Protein AF-0000000086158852 (afdb_homodimer)

Structure (mmCIF, N/CA/C/O backbone):
data_AF-0000000086158852-model_v1
#
loop_
_entity.id
_entity.type
_entity.pdbx_description
1 polymer 'Methyltransferase type 11 domain-containing protein'
#
loop_
_atom_site.group_PDB
_atom_site.id
_atom_site.type_symbol
_atom_site.label_atom_id
_atom_site.label_alt_id
_atom_site.label_comp_id
_atom_site.label_asym_id
_atom_site.label_entity_id
_atom_site.label_seq_id
_atom_site.pdbx_PDB_ins_code
_atom_site.Cartn_x
_atom_site.Cartn_y
_atom_site.Cartn_z
_atom_site.occupancy
_atom_site.B_iso_or_equiv
_atom_site.auth_seq_id
_atom_site.auth_comp_id
_atom_site.auth_asym_id
_atom_site.auth_atom_id
_atom_site.pdbx_PDB_model_num
ATOM 1 N N . MET A 1 1 ? 30.203 -19.938 -2.148 1 36.66 1 MET A N 1
ATOM 2 C CA . MET A 1 1 ? 30.609 -18.562 -1.849 1 36.66 1 MET A CA 1
ATOM 3 C C . MET A 1 1 ? 29.844 -17.562 -2.703 1 36.66 1 MET A C 1
ATOM 5 O O . MET A 1 1 ? 29.344 -16.562 -2.193 1 36.66 1 MET A O 1
ATOM 9 N N . LYS A 1 2 ? 29.688 -17.906 -4.051 1 46.25 2 LYS A N 1
ATOM 10 C CA . LYS A 1 2 ? 29.031 -17.078 -5.059 1 46.25 2 LYS A CA 1
ATOM 11 C C . LYS A 1 2 ? 27.516 -17.078 -4.879 1 46.25 2 LYS A C 1
ATOM 13 O O . LYS A 1 2 ? 26.859 -16.062 -5.062 1 46.25 2 LYS A O 1
ATOM 18 N N . GLN A 1 3 ? 26.922 -18.281 -4.512 1 44.03 3 GLN A N 1
ATOM 19 C CA . GLN A 1 3 ? 25.484 -18.406 -4.281 1 44.03 3 GLN A CA 1
ATOM 20 C C . GLN A 1 3 ? 25.047 -17.641 -3.041 1 44.03 3 GLN A C 1
ATOM 22 O O . GLN A 1 3 ? 24 -17 -3.035 1 44.03 3 GLN A O 1
ATOM 27 N N . ALA A 1 4 ? 25.844 -17.875 -1.958 1 47 4 ALA A N 1
ATOM 28 C CA . ALA A 1 4 ? 25.609 -17.156 -0.703 1 47 4 ALA A CA 1
ATOM 29 C C . ALA A 1 4 ? 25.656 -15.648 -0.91 1 47 4 ALA A C 1
ATOM 31 O O . ALA A 1 4 ? 24.828 -14.914 -0.348 1 47 4 ALA A O 1
ATOM 32 N N . SER A 1 5 ? 26.469 -15.227 -1.856 1 58.62 5 SER A N 1
ATOM 33 C CA . SER A 1 5 ? 26.641 -13.797 -2.129 1 58.62 5 SER A CA 1
ATOM 34 C C . SER A 1 5 ? 25.453 -13.242 -2.908 1 58.62 5 SER A C 1
ATOM 36 O O . SER A 1 5 ? 24.953 -12.156 -2.607 1 58.62 5 SER A O 1
ATOM 38 N N . LYS A 1 6 ? 24.922 -14.102 -3.711 1 64.94 6 LYS A N 1
ATOM 39 C CA . LYS A 1 6 ? 23.766 -13.695 -4.512 1 64.94 6 LYS A CA 1
ATOM 40 C C . LYS A 1 6 ? 22.516 -13.57 -3.652 1 64.94 6 LYS A C 1
ATOM 42 O O . LYS A 1 6 ? 21.75 -12.617 -3.799 1 64.94 6 LYS A O 1
ATOM 47 N N . ALA A 1 7 ? 22.469 -14.477 -2.742 1 70.44 7 ALA A N 1
ATOM 48 C CA . ALA A 1 7 ? 21.312 -14.453 -1.853 1 70.44 7 ALA A CA 1
ATOM 49 C C . ALA A 1 7 ? 21.328 -13.219 -0.959 1 70.44 7 ALA A C 1
ATOM 51 O O . ALA A 1 7 ? 20.297 -12.586 -0.75 1 70.44 7 ALA A O 1
ATOM 52 N N . ALA A 1 8 ? 22.531 -12.867 -0.478 1 72.25 8 ALA A N 1
ATOM 53 C CA . ALA A 1 8 ? 22.672 -11.695 0.385 1 72.25 8 ALA A CA 1
ATOM 54 C C . ALA A 1 8 ? 22.297 -10.414 -0.364 1 72.25 8 ALA A C 1
ATOM 56 O O . ALA A 1 8 ? 21.656 -9.531 0.192 1 72.25 8 ALA A O 1
ATOM 57 N N . GLY A 1 9 ? 22.719 -10.414 -1.611 1 74.44 9 GLY A N 1
ATOM 58 C CA . GLY A 1 9 ? 22.375 -9.266 -2.434 1 74.44 9 GLY A CA 1
ATOM 59 C C . GLY A 1 9 ? 20.891 -9.148 -2.715 1 74.44 9 GLY A C 1
ATOM 60 O O . GLY A 1 9 ? 20.328 -8.055 -2.66 1 74.44 9 GLY A O 1
ATOM 61 N N . MET A 1 10 ? 20.297 -10.25 -2.928 1 77.69 10 MET A N 1
ATOM 62 C CA . MET A 1 10 ? 18.859 -10.273 -3.193 1 77.69 10 MET A CA 1
ATOM 63 C C . MET A 1 10 ? 18.078 -9.859 -1.955 1 77.69 10 MET A C 1
ATOM 65 O O . MET A 1 10 ? 17.125 -9.086 -2.051 1 77.69 10 MET A O 1
ATOM 69 N N . ILE A 1 11 ? 18.516 -10.367 -0.876 1 79.38 11 ILE A N 1
ATOM 70 C CA . ILE A 1 11 ? 17.859 -10.031 0.384 1 79.38 11 ILE A CA 1
ATOM 71 C C . ILE A 1 11 ? 17.953 -8.523 0.627 1 79.38 11 ILE A C 1
ATOM 73 O O . ILE A 1 11 ? 16.969 -7.887 0.996 1 79.38 11 ILE A O 1
ATOM 77 N N . ALA A 1 12 ? 19.094 -8.023 0.366 1 77.31 12 ALA A N 1
ATOM 78 C CA . ALA A 1 12 ? 19.281 -6.59 0.551 1 77.31 12 ALA A CA 1
ATOM 79 C C . ALA A 1 12 ? 18.375 -5.797 -0.379 1 77.31 12 ALA A C 1
ATOM 81 O O . ALA A 1 12 ? 17.781 -4.793 0.029 1 77.31 12 ALA A O 1
ATOM 82 N N . MET A 1 13 ? 18.25 -6.273 -1.55 1 79.44 13 MET A N 1
ATOM 83 C CA . MET A 1 13 ? 17.391 -5.613 -2.523 1 79.44 13 MET A CA 1
ATOM 84 C C . MET A 1 13 ? 15.93 -5.672 -2.084 1 79.44 13 MET A C 1
ATOM 86 O O . MET A 1 13 ? 15.203 -4.68 -2.174 1 79.44 13 MET A O 1
ATOM 90 N N . TYR A 1 14 ? 15.578 -6.785 -1.639 1 79 14 TYR A N 1
ATOM 91 C CA . TYR A 1 14 ? 14.211 -6.938 -1.162 1 79 14 TYR A CA 1
ATOM 92 C C . TYR A 1 14 ? 13.945 -6.031 0.034 1 79 14 TYR A C 1
ATOM 94 O O . TYR A 1 14 ? 12.969 -5.273 0.042 1 79 14 TYR A O 1
ATOM 102 N N . GLU A 1 15 ? 14.797 -6.031 0.946 1 74.62 15 GLU A N 1
ATOM 103 C CA . GLU A 1 15 ? 14.594 -5.305 2.197 1 74.62 15 GLU A CA 1
ATOM 104 C C . GLU A 1 15 ? 14.688 -3.799 1.982 1 74.62 15 GLU A C 1
ATOM 106 O O . GLU A 1 15 ? 13.938 -3.033 2.59 1 74.62 15 GLU A O 1
ATOM 111 N N . GLU A 1 16 ? 15.516 -3.41 1.06 1 70.69 16 GLU A N 1
ATOM 112 C CA . GLU A 1 16 ? 15.789 -1.983 0.906 1 70.69 16 GLU A CA 1
ATOM 113 C C . GLU A 1 16 ? 14.828 -1.344 -0.091 1 70.69 16 GLU A C 1
ATOM 115 O O . GLU A 1 16 ? 14.594 -0.134 -0.047 1 70.69 16 GLU A O 1
ATOM 120 N N . HIS A 1 17 ? 14.266 -2.186 -0.913 1 75.75 17 HIS A N 1
ATOM 121 C CA . HIS A 1 17 ? 13.523 -1.549 -1.998 1 75.75 17 HIS A CA 1
ATOM 122 C C . HIS A 1 17 ? 12.219 -2.281 -2.279 1 75.75 17 HIS A C 1
ATOM 124 O O . HIS A 1 17 ? 11.133 -1.705 -2.139 1 75.75 17 HIS A O 1
ATOM 130 N N . PHE A 1 18 ? 12.289 -3.51 -2.48 1 78.25 18 PHE A N 1
ATOM 131 C CA . PHE A 1 18 ? 11.172 -4.199 -3.123 1 78.25 18 PHE A CA 1
ATOM 132 C C . PHE A 1 18 ? 10.07 -4.496 -2.117 1 78.25 18 PHE A C 1
ATOM 134 O O . PHE A 1 18 ? 8.891 -4.527 -2.475 1 78.25 18 PHE A O 1
ATOM 141 N N . GLU A 1 19 ? 10.438 -4.633 -0.909 1 80.56 19 GLU A N 1
ATOM 142 C CA . GLU A 1 19 ? 9.414 -5.016 0.065 1 80.56 19 GLU A CA 1
ATOM 143 C C . GLU A 1 19 ? 8.32 -3.957 0.158 1 80.56 19 GLU A C 1
ATOM 145 O O . GLU A 1 19 ? 7.137 -4.289 0.225 1 80.56 19 GLU A O 1
ATOM 150 N N . THR A 1 20 ? 8.727 -2.721 0.097 1 78.94 20 THR A N 1
ATOM 151 C CA . THR A 1 20 ? 7.758 -1.633 0.197 1 78.94 20 THR A CA 1
ATOM 152 C C . THR A 1 20 ? 6.793 -1.658 -0.983 1 78.94 20 THR A C 1
ATOM 154 O O . THR A 1 20 ? 5.582 -1.484 -0.806 1 78.94 20 THR A O 1
ATOM 157 N N . ILE A 1 21 ? 7.32 -1.943 -2.076 1 84.44 21 ILE A N 1
ATOM 158 C CA . ILE A 1 21 ? 6.527 -1.879 -3.297 1 84.44 21 ILE A CA 1
ATOM 159 C C . ILE A 1 21 ? 5.68 -3.143 -3.43 1 84.44 21 ILE A C 1
ATOM 161 O O . ILE A 1 21 ? 4.473 -3.066 -3.676 1 84.44 21 ILE A O 1
ATOM 165 N N . LEU A 1 22 ? 6.285 -4.277 -3.186 1 91.12 22 LEU A N 1
ATOM 166 C CA . LEU A 1 22 ? 5.625 -5.551 -3.438 1 91.12 22 LEU A CA 1
ATOM 167 C C . LEU A 1 22 ? 4.547 -5.82 -2.393 1 91.12 22 LEU A C 1
ATOM 169 O O . LEU A 1 22 ? 3.57 -6.523 -2.668 1 91.12 22 LEU A O 1
ATOM 173 N N . ALA A 1 23 ? 4.711 -5.262 -1.249 1 91.06 23 ALA A N 1
ATOM 174 C CA . ALA A 1 23 ? 3.744 -5.457 -0.172 1 91.06 23 ALA A CA 1
ATOM 175 C C . ALA A 1 23 ? 2.355 -4.98 -0.587 1 91.06 23 ALA A C 1
ATOM 177 O O . ALA A 1 23 ? 1.345 -5.516 -0.127 1 91.06 23 ALA A O 1
ATOM 178 N N . ARG A 1 24 ? 2.322 -4.035 -1.412 1 92.94 24 ARG A N 1
ATOM 179 C CA . ARG A 1 24 ? 1.046 -3.5 -1.876 1 92.94 24 ARG A CA 1
ATOM 180 C C . ARG A 1 24 ? 0.263 -4.551 -2.656 1 92.94 24 ARG A C 1
ATOM 182 O O . ARG A 1 24 ? -0.953 -4.676 -2.494 1 92.94 24 ARG A O 1
ATOM 189 N N . TRP A 1 25 ? 0.938 -5.277 -3.43 1 96.06 25 TRP A N 1
ATOM 190 C CA . TRP A 1 25 ? 0.243 -6.293 -4.215 1 96.06 25 TRP A CA 1
ATOM 191 C C . TRP A 1 25 ? -0.046 -7.531 -3.369 1 96.06 25 TRP A C 1
ATOM 193 O O . TRP A 1 25 ? -0.927 -8.328 -3.701 1 96.06 25 TRP A O 1
ATOM 203 N N . VAL A 1 26 ? 0.729 -7.75 -2.305 1 96.31 26 VAL A N 1
ATOM 204 C CA . VAL A 1 26 ? 0.361 -8.789 -1.346 1 96.31 26 VAL A CA 1
ATOM 205 C C . VAL A 1 26 ? -1.015 -8.477 -0.757 1 96.31 26 VAL A C 1
ATOM 207 O O . VAL A 1 26 ? -1.899 -9.336 -0.75 1 96.31 26 VAL A O 1
ATOM 210 N N . THR A 1 27 ? -1.2 -7.262 -0.364 1 94.06 27 THR A N 1
ATOM 211 C CA . THR A 1 27 ? -2.482 -6.84 0.188 1 94.06 27 THR A CA 1
ATOM 212 C C . THR A 1 27 ? -3.584 -6.945 -0.862 1 94.06 27 THR A C 1
ATOM 214 O O . THR A 1 27 ? -4.676 -7.434 -0.575 1 94.06 27 THR A O 1
ATOM 217 N N . ASP A 1 28 ? -3.26 -6.488 -2.057 1 94.94 28 ASP A N 1
ATOM 218 C CA . ASP A 1 28 ? -4.23 -6.57 -3.145 1 94.94 28 ASP A CA 1
ATOM 219 C C . ASP A 1 28 ? -4.66 -8.016 -3.391 1 94.94 28 ASP A C 1
ATOM 221 O O . ASP A 1 28 ? -5.852 -8.289 -3.555 1 94.94 28 ASP A O 1
ATOM 225 N N . ALA A 1 29 ? -3.703 -8.883 -3.408 1 97.38 29 ALA A N 1
ATOM 226 C CA . ALA A 1 29 ? -3.971 -10.281 -3.721 1 97.38 29 ALA A CA 1
ATOM 227 C C . ALA A 1 29 ? -4.848 -10.93 -2.652 1 97.38 29 ALA A C 1
ATOM 229 O O . ALA A 1 29 ? -5.809 -11.633 -2.971 1 97.38 29 ALA A O 1
ATOM 230 N N . VAL A 1 30 ? -4.555 -10.664 -1.45 1 96.06 30 VAL A N 1
ATOM 231 C CA . VAL A 1 30 ? -5.316 -11.266 -0.36 1 96.06 30 VAL A CA 1
ATOM 232 C C . VAL A 1 30 ? -6.711 -10.641 -0.303 1 96.06 30 VAL A C 1
ATOM 234 O O . VAL A 1 30 ? -7.695 -11.336 -0.024 1 96.06 30 VAL A O 1
ATOM 237 N N . ASN A 1 31 ? -6.797 -9.375 -0.614 1 93.31 31 ASN A N 1
ATOM 238 C CA . ASN A 1 31 ? -8.109 -8.734 -0.696 1 93.31 31 ASN A CA 1
ATOM 239 C C . ASN A 1 31 ? -8.953 -9.344 -1.808 1 93.31 31 ASN A C 1
ATOM 241 O O . ASN A 1 31 ? -10.141 -9.633 -1.606 1 93.31 31 ASN A O 1
ATOM 245 N N . ALA A 1 32 ? -8.344 -9.539 -2.906 1 93.81 32 ALA A N 1
ATOM 246 C CA . ALA A 1 32 ? -9.062 -10.109 -4.043 1 93.81 32 ALA A CA 1
ATOM 247 C C . ALA A 1 32 ? -9.602 -11.5 -3.709 1 93.81 32 ALA A C 1
ATOM 249 O O . ALA A 1 32 ? -10.695 -11.867 -4.148 1 93.81 32 ALA A O 1
ATOM 250 N N . ALA A 1 33 ? -8.867 -12.227 -2.916 1 96.62 33 ALA A N 1
ATOM 251 C CA . ALA A 1 33 ? -9.172 -13.633 -2.666 1 96.62 33 ALA A CA 1
ATOM 252 C C . ALA A 1 33 ? -9.969 -13.797 -1.375 1 96.62 33 ALA A C 1
ATOM 254 O O . ALA A 1 33 ? -10.359 -14.906 -1.019 1 96.62 33 ALA A O 1
ATOM 255 N N . GLN A 1 34 ? -10.227 -12.75 -0.694 1 94.5 34 GLN A N 1
ATOM 256 C CA . GLN A 1 34 ? -10.703 -12.797 0.685 1 94.5 34 GLN A CA 1
ATOM 257 C C . GLN A 1 34 ? -11.961 -13.656 0.804 1 94.5 34 GLN A C 1
ATOM 259 O O . GLN A 1 34 ? -12.008 -14.586 1.611 1 94.5 34 GLN A O 1
ATOM 264 N N . THR A 1 35 ? -12.969 -13.367 0.051 1 92.44 35 THR A N 1
ATOM 265 C CA . THR A 1 35 ? -14.242 -14.07 0.157 1 92.44 35 THR A CA 1
ATOM 266 C C . THR A 1 35 ? -14.078 -15.539 -0.216 1 92.44 35 THR A C 1
ATOM 268 O O . THR A 1 35 ? -14.617 -16.422 0.456 1 92.44 35 THR A O 1
ATOM 271 N N . LYS A 1 36 ? -13.305 -15.789 -1.215 1 94.81 36 LYS A N 1
ATOM 272 C CA . LYS A 1 36 ? -13.102 -17.156 -1.666 1 94.81 36 LYS A CA 1
ATOM 273 C C . LYS A 1 36 ? -12.344 -17.969 -0.622 1 94.81 36 LYS A C 1
ATOM 275 O O . LYS A 1 36 ? -12.656 -19.141 -0.389 1 94.81 36 LYS A O 1
ATOM 280 N N . ILE A 1 37 ? -11.359 -17.359 -0.012 1 96 37 ILE A N 1
ATOM 281 C CA . ILE A 1 37 ? -10.57 -18.062 1.009 1 96 37 ILE A CA 1
ATOM 282 C C . ILE A 1 37 ? -11.445 -18.328 2.232 1 96 37 ILE A C 1
ATOM 284 O O . ILE A 1 37 ? -11.43 -19.422 2.787 1 96 37 ILE A O 1
ATOM 288 N N . GLN A 1 38 ? -12.219 -17.328 2.602 1 93.12 38 GLN A N 1
ATOM 289 C CA . GLN A 1 38 ? -13.109 -17.5 3.744 1 93.12 38 GLN A CA 1
ATOM 290 C C . GLN A 1 38 ? -14.117 -18.625 3.49 1 93.12 38 GLN A C 1
ATOM 292 O O . GLN A 1 38 ? -14.352 -19.453 4.363 1 93.12 38 GLN A O 1
ATOM 297 N N . ASP A 1 39 ? -14.703 -18.609 2.34 1 93.19 39 ASP A N 1
ATOM 298 C CA . ASP A 1 39 ? -15.664 -19.656 1.977 1 93.19 39 ASP A CA 1
ATOM 299 C C . ASP A 1 39 ? -15.008 -21.031 2.004 1 93.19 39 ASP A C 1
ATOM 301 O O . ASP A 1 39 ? -15.602 -22 2.498 1 93.19 39 ASP A O 1
ATOM 305 N N . ALA A 1 40 ? -13.789 -21.109 1.513 1 94.31 40 ALA A N 1
ATOM 306 C CA . ALA A 1 40 ? -13.062 -22.375 1.475 1 94.31 40 ALA A CA 1
ATOM 307 C C . ALA A 1 40 ? -12.742 -22.859 2.883 1 94.31 40 ALA A C 1
ATOM 309 O O . ALA A 1 40 ? -12.867 -24.062 3.178 1 94.31 40 ALA A O 1
ATOM 310 N N . LEU A 1 41 ? -12.32 -21.953 3.721 1 93.25 41 LEU A N 1
ATOM 311 C CA . LEU A 1 41 ? -12.008 -22.297 5.105 1 93.25 41 LEU A CA 1
ATOM 312 C C . LEU A 1 41 ? -13.25 -22.781 5.84 1 93.25 41 LEU A C 1
ATOM 314 O O . LEU A 1 41 ? -13.195 -23.766 6.578 1 93.25 41 LEU A O 1
ATOM 318 N N . GLN A 1 42 ? -14.344 -22.141 5.59 1 90.19 42 GLN A N 1
ATOM 319 C CA . GLN A 1 42 ? -15.594 -22.5 6.254 1 90.19 42 GLN A CA 1
ATOM 320 C C . GLN A 1 42 ? -16.125 -23.844 5.77 1 90.19 42 GLN A C 1
ATOM 322 O O . GLN A 1 42 ? -16.703 -24.609 6.547 1 90.19 42 GLN A O 1
ATOM 327 N N . ALA A 1 43 ? -15.922 -24.078 4.559 1 90.88 43 ALA A N 1
ATOM 328 C CA . ALA A 1 43 ? -16.438 -25.297 3.959 1 90.88 43 ALA A CA 1
ATOM 329 C C . ALA A 1 43 ? -15.531 -26.484 4.273 1 90.88 43 ALA A C 1
ATOM 331 O O . ALA A 1 43 ? -15.922 -27.641 4.098 1 90.88 43 ALA A O 1
ATOM 332 N N . HIS A 1 44 ? -14.344 -26.188 4.707 1 89.69 44 HIS A N 1
ATOM 333 C CA . HIS A 1 44 ? -13.352 -27.234 4.891 1 89.69 44 HIS A CA 1
ATOM 334 C C . HIS A 1 44 ? -13.672 -28.094 6.117 1 89.69 44 HIS A C 1
ATOM 336 O O . HIS A 1 44 ? -13.984 -27.562 7.184 1 89.69 44 HIS A O 1
ATOM 342 N N . ASP A 1 45 ? -13.703 -29.406 5.859 1 78.31 45 ASP A N 1
ATOM 343 C CA . ASP A 1 45 ? -13.867 -30.375 6.941 1 78.31 45 ASP A CA 1
ATOM 344 C C . ASP A 1 45 ? -12.531 -30.656 7.629 1 78.31 45 ASP A C 1
ATOM 346 O O . ASP A 1 45 ? -11.711 -31.422 7.105 1 78.31 45 ASP A O 1
ATOM 350 N N . SER A 1 46 ? -12.328 -30.109 8.734 1 70.81 46 SER A N 1
ATOM 351 C CA . SER A 1 46 ? -11.047 -30.125 9.422 1 70.81 46 SER A CA 1
ATOM 352 C C . SER A 1 46 ? -10.773 -31.484 10.062 1 70.81 46 SER A C 1
ATOM 354 O O . SER A 1 46 ? -9.648 -31.781 10.477 1 70.81 46 SER A O 1
ATOM 356 N N . ASP A 1 47 ? -11.781 -32.281 10.086 1 72.38 47 ASP A N 1
ATOM 357 C CA . ASP A 1 47 ? -11.602 -33.594 10.688 1 72.38 47 ASP A CA 1
ATOM 358 C C . ASP A 1 47 ? -10.773 -34.5 9.781 1 72.38 47 ASP A C 1
ATOM 360 O O . ASP A 1 47 ? -10.164 -35.469 10.258 1 72.38 47 ASP A O 1
ATOM 364 N N . SER A 1 48 ? -10.625 -34.188 8.633 1 74.81 48 SER A N 1
ATOM 365 C CA . SER A 1 48 ? -9.969 -35.062 7.688 1 74.81 48 SER A CA 1
ATOM 366 C C . SER A 1 48 ? -8.516 -34.656 7.469 1 74.81 48 SER A C 1
ATOM 368 O O . SER A 1 48 ? -7.621 -35.5 7.484 1 74.81 48 SER A O 1
ATOM 370 N N . ALA A 1 49 ? -8.258 -33.5 7.219 1 87.69 49 ALA A N 1
ATOM 371 C CA . ALA A 1 49 ? -6.93 -32.969 6.934 1 87.69 49 ALA A CA 1
ATOM 372 C C . ALA A 1 49 ? -6.887 -31.453 7.145 1 87.69 49 ALA A C 1
ATOM 374 O O . ALA A 1 49 ? -7.922 -30.781 7.098 1 87.69 49 ALA A O 1
ATOM 375 N N . PRO A 1 50 ? -5.789 -31.016 7.465 1 93.38 50 PRO A N 1
ATOM 376 C CA . PRO A 1 50 ? -5.707 -29.562 7.625 1 93.38 50 PRO A CA 1
ATOM 377 C C . PRO A 1 50 ? -5.941 -28.812 6.32 1 93.38 50 PRO A C 1
ATOM 379 O O . PRO A 1 50 ? -5.691 -29.359 5.238 1 93.38 50 PRO A O 1
ATOM 382 N N . PHE A 1 51 ? -6.508 -27.641 6.43 1 95.88 51 PHE A N 1
ATOM 383 C CA . PHE A 1 51 ? -6.547 -26.719 5.312 1 95.88 51 PHE A CA 1
ATOM 384 C C . PHE A 1 51 ? -5.141 -26.234 4.953 1 95.88 51 PHE A C 1
ATOM 386 O O . PHE A 1 51 ? -4.508 -25.516 5.727 1 95.88 51 PHE A O 1
ATOM 393 N N . THR A 1 52 ? -4.625 -26.609 3.783 1 97.31 52 THR A N 1
ATOM 394 C CA . THR A 1 52 ? -3.225 -26.375 3.445 1 97.31 52 THR A CA 1
ATOM 395 C C . THR A 1 52 ? -3.09 -25.203 2.492 1 97.31 52 THR A C 1
ATOM 397 O O . THR A 1 52 ? -3.742 -25.156 1.447 1 97.31 52 THR A O 1
ATOM 400 N N . VAL A 1 53 ? -2.273 -24.234 2.863 1 98.38 53 VAL A N 1
ATOM 401 C CA . VAL A 1 53 ? -1.946 -23.062 2.057 1 98.38 53 VAL A CA 1
ATOM 402 C C . VAL A 1 53 ? -0.465 -23.094 1.686 1 98.38 53 VAL A C 1
ATOM 404 O O . VAL A 1 53 ? 0.395 -23.281 2.551 1 98.38 53 VAL A O 1
ATOM 407 N N . LEU A 1 54 ? -0.205 -22.922 0.428 1 98.88 54 LEU A N 1
ATOM 408 C CA . LEU A 1 54 ? 1.164 -22.953 -0.074 1 98.88 54 LEU A CA 1
ATOM 409 C C . LEU A 1 54 ? 1.562 -21.609 -0.661 1 98.88 54 LEU A C 1
ATOM 411 O O . LEU A 1 54 ? 0.875 -21.078 -1.539 1 98.88 54 LEU A O 1
ATOM 415 N N . ASP A 1 55 ? 2.609 -21.031 -0.143 1 98.81 55 ASP A N 1
ATOM 416 C CA . ASP A 1 55 ? 3.242 -19.844 -0.699 1 98.81 55 ASP A CA 1
ATOM 417 C C . ASP A 1 55 ? 4.48 -20.203 -1.516 1 98.81 55 ASP A C 1
ATOM 419 O O . ASP A 1 55 ? 5.527 -20.531 -0.953 1 98.81 55 ASP A O 1
ATOM 423 N N . VAL A 1 56 ? 4.375 -20.094 -2.873 1 98.75 56 VAL A N 1
ATOM 424 C CA . VAL A 1 56 ? 5.438 -20.5 -3.789 1 98.75 56 VAL A CA 1
ATOM 425 C C . VAL A 1 56 ? 6.312 -19.297 -4.125 1 98.75 56 VAL A C 1
ATOM 427 O O . VAL A 1 56 ? 5.82 -18.281 -4.629 1 98.75 56 VAL A O 1
ATOM 430 N N . GLY A 1 57 ? 7.645 -19.453 -3.988 1 97.38 57 GLY A N 1
ATOM 431 C CA . GLY A 1 57 ? 8.5 -18.281 -4.113 1 97.38 57 GLY A CA 1
ATOM 432 C C . GLY A 1 57 ? 8.203 -17.219 -3.076 1 97.38 57 GLY A C 1
ATOM 433 O O . GLY A 1 57 ? 8 -16.047 -3.422 1 97.38 57 GLY A O 1
ATOM 434 N N . CYS A 1 58 ? 8.32 -17.625 -1.809 1 97.06 58 CYS A N 1
ATOM 435 C CA . CYS A 1 58 ? 7.742 -16.812 -0.744 1 97.06 58 CYS A CA 1
ATOM 436 C C . CYS A 1 58 ? 8.641 -15.633 -0.413 1 97.06 58 CYS A C 1
ATOM 438 O O . CYS A 1 58 ? 8.219 -14.703 0.279 1 97.06 58 CYS A O 1
ATOM 440 N N . GLY A 1 59 ? 9.883 -15.594 -0.868 1 94 59 GLY A N 1
ATOM 441 C CA . GLY A 1 59 ? 10.773 -14.516 -0.466 1 94 59 GLY A CA 1
ATOM 442 C C . GLY A 1 59 ? 10.852 -14.344 1.039 1 94 59 GLY A C 1
ATOM 443 O O . GLY A 1 59 ? 11.109 -15.297 1.77 1 94 59 GLY A O 1
ATOM 444 N N . LEU A 1 60 ? 10.508 -13.188 1.465 1 93.5 60 LEU A N 1
ATOM 445 C CA . LEU A 1 60 ? 10.562 -12.891 2.893 1 93.5 60 LEU A CA 1
ATOM 446 C C . LEU A 1 60 ? 9.281 -13.328 3.588 1 93.5 60 LEU A C 1
ATOM 448 O O . LEU A 1 60 ? 9.062 -13.008 4.758 1 93.5 60 LEU A O 1
ATOM 452 N N . GLY A 1 61 ? 8.398 -13.938 2.889 1 96.25 61 GLY A N 1
ATOM 453 C CA . GLY A 1 61 ? 7.223 -14.562 3.479 1 96.25 61 GLY A CA 1
ATOM 454 C C . GLY A 1 61 ? 6.043 -13.617 3.592 1 96.25 61 GLY A C 1
ATOM 455 O O . GLY A 1 61 ? 5.102 -13.875 4.344 1 96.25 61 GLY A O 1
ATOM 456 N N . SER A 1 62 ? 6.02 -12.531 2.838 1 95.5 62 SER A N 1
ATOM 457 C CA . SER A 1 62 ? 5.008 -11.492 2.99 1 95.5 62 SER A CA 1
ATOM 458 C C . SER A 1 62 ? 3.611 -12.031 2.711 1 95.5 62 SER A C 1
ATOM 460 O O . SER A 1 62 ? 2.658 -11.695 3.416 1 95.5 62 SER A O 1
ATOM 462 N N . MET A 1 63 ? 3.494 -12.859 1.746 1 96.81 63 MET A N 1
ATOM 463 C CA . MET A 1 63 ? 2.188 -13.406 1.388 1 96.81 63 MET A CA 1
ATOM 464 C C . MET A 1 63 ? 1.681 -14.359 2.465 1 96.81 63 MET A C 1
ATOM 466 O O . MET A 1 63 ? 0.52 -14.281 2.873 1 96.81 63 MET A O 1
ATOM 470 N N . ALA A 1 64 ? 2.494 -15.258 2.906 1 97.94 64 ALA A N 1
ATOM 471 C CA . ALA A 1 64 ? 2.125 -16.203 3.955 1 97.94 64 ALA A CA 1
ATOM 472 C C . ALA A 1 64 ? 1.757 -15.477 5.246 1 97.94 64 ALA A C 1
ATOM 474 O O . ALA A 1 64 ? 0.758 -15.812 5.891 1 97.94 64 ALA A O 1
ATOM 475 N N . LEU A 1 65 ? 2.545 -14.516 5.566 1 97 65 LEU A N 1
ATOM 476 C CA . LEU A 1 65 ? 2.328 -13.773 6.805 1 97 65 LEU A CA 1
ATOM 477 C C . LEU A 1 65 ? 1.043 -12.953 6.727 1 97 65 LEU A C 1
ATOM 479 O O . LEU A 1 65 ? 0.298 -12.867 7.707 1 97 65 LEU A O 1
ATOM 483 N N . GLU A 1 66 ? 0.796 -12.32 5.566 1 96.06 66 GLU A N 1
ATOM 484 C CA . GLU A 1 66 ? -0.452 -11.586 5.375 1 96.06 66 GLU A CA 1
ATOM 485 C C . GLU A 1 66 ? -1.659 -12.508 5.492 1 96.06 66 GLU A C 1
ATOM 487 O O . GLU A 1 66 ? -2.656 -12.164 6.125 1 96.06 66 GLU A O 1
ATOM 492 N N . PHE A 1 67 ? -1.599 -13.719 4.898 1 96.25 67 PHE A N 1
ATOM 493 C CA . PHE A 1 67 ? -2.66 -14.711 5.004 1 96.25 67 PHE A CA 1
ATOM 494 C C . PHE A 1 67 ? -2.922 -15.07 6.461 1 96.25 67 PHE A C 1
ATOM 496 O O . PHE A 1 67 ? -4.07 -15.078 6.906 1 96.25 67 PHE A O 1
ATOM 503 N N . ALA A 1 68 ? -1.854 -15.328 7.156 1 96.06 68 ALA A N 1
ATOM 504 C CA . ALA A 1 68 ? -1.972 -15.734 8.555 1 96.06 68 ALA A CA 1
ATOM 505 C C . ALA A 1 68 ? -2.646 -14.648 9.391 1 96.06 68 ALA A C 1
ATOM 507 O O . ALA A 1 68 ? -3.584 -14.93 10.141 1 96.06 68 ALA A O 1
ATOM 508 N N . GLU A 1 69 ? -2.221 -13.453 9.203 1 93.12 69 GLU A N 1
ATOM 509 C CA . GLU A 1 69 ? -2.766 -12.336 9.961 1 93.12 69 GLU A CA 1
ATOM 510 C C . GLU A 1 69 ? -4.254 -12.148 9.68 1 93.12 69 GLU A C 1
ATOM 512 O O . GLU A 1 69 ? -5.02 -11.781 10.57 1 93.12 69 GLU A O 1
ATOM 517 N N . ARG A 1 70 ? -4.598 -12.461 8.492 1 92.44 70 ARG A N 1
ATOM 518 C CA . ARG A 1 70 ? -5.961 -12.148 8.062 1 92.44 70 ARG A CA 1
ATOM 519 C C . ARG A 1 70 ? -6.918 -13.273 8.438 1 92.44 70 ARG A C 1
ATOM 521 O O . ARG A 1 70 ? -8.07 -13.023 8.812 1 92.44 70 ARG A O 1
ATOM 528 N N . PHE A 1 71 ? -6.465 -14.516 8.422 1 94.12 71 PHE A N 1
ATOM 529 C CA . PHE A 1 71 ? -7.445 -15.594 8.414 1 94.12 71 PHE A CA 1
ATOM 530 C C . PHE A 1 71 ? -7.285 -16.484 9.641 1 94.12 71 PHE A C 1
ATOM 532 O O . PHE A 1 71 ? -8.242 -17.109 10.086 1 94.12 71 PHE A O 1
ATOM 539 N N . LEU A 1 72 ? -6.133 -16.516 10.227 1 92.75 72 LEU A N 1
ATOM 540 C CA . LEU A 1 72 ? -5.906 -17.484 11.281 1 92.75 72 LEU A CA 1
ATOM 541 C C . LEU A 1 72 ? -6.594 -17.062 12.578 1 92.75 72 LEU A C 1
ATOM 543 O O . LEU A 1 72 ? -7.105 -17.906 13.32 1 92.75 72 LEU A O 1
ATOM 547 N N . PRO A 1 73 ? -6.648 -15.75 12.891 1 87.5 73 PRO A N 1
ATOM 548 C CA . PRO A 1 73 ? -7.301 -15.352 14.141 1 87.5 73 PRO A CA 1
ATOM 549 C C . PRO A 1 73 ? -8.773 -15.75 14.188 1 87.5 73 PRO A C 1
ATOM 551 O O . PRO A 1 73 ? -9.328 -15.938 15.273 1 87.5 73 PRO A O 1
ATOM 554 N N . ALA A 1 74 ? -9.406 -15.875 13.086 1 83.12 74 ALA A N 1
ATOM 555 C CA . ALA A 1 74 ? -10.836 -16.172 13.047 1 83.12 74 ALA A CA 1
ATOM 556 C C . ALA A 1 74 ? -11.078 -17.656 12.789 1 83.12 74 ALA A C 1
ATOM 558 O O . ALA A 1 74 ? -12.219 -18.078 12.562 1 83.12 74 ALA A O 1
ATOM 559 N N . THR A 1 75 ? -10.023 -18.391 12.703 1 82.62 75 THR A N 1
ATOM 560 C CA . THR A 1 75 ? -10.094 -19.812 12.406 1 82.62 75 THR A CA 1
ATOM 561 C C . THR A 1 75 ? -9.375 -20.625 13.477 1 82.62 75 THR A C 1
ATOM 563 O O . THR A 1 75 ? -8.453 -20.125 14.125 1 82.62 75 THR A O 1
ATOM 566 N N . ASP A 1 76 ? -9.961 -21.766 13.75 1 77.81 76 ASP A N 1
ATOM 567 C CA . ASP A 1 76 ? -9.164 -22.656 14.578 1 77.81 76 ASP A CA 1
ATOM 568 C C . ASP A 1 76 ? -7.836 -23 13.914 1 77.81 76 ASP A C 1
ATOM 570 O O . ASP A 1 76 ? -7.801 -23.672 12.883 1 77.81 76 ASP A O 1
ATOM 574 N N . PRO A 1 77 ? -6.871 -22.406 14.469 1 69.31 77 PRO A N 1
ATOM 575 C CA . PRO A 1 77 ? -5.562 -22.516 13.812 1 69.31 77 PRO A CA 1
ATOM 576 C C . PRO A 1 77 ? -5.109 -23.953 13.633 1 69.31 77 PRO A C 1
ATOM 578 O O . PRO A 1 77 ? -4.312 -24.25 12.742 1 69.31 77 PRO A O 1
ATOM 581 N N . SER A 1 78 ? -5.586 -24.781 14.453 1 74 78 SER A N 1
ATOM 582 C CA . SER A 1 78 ? -5.156 -26.172 14.383 1 74 78 SER A CA 1
ATOM 583 C C . SER A 1 78 ? -5.613 -26.828 13.078 1 74 78 SER A C 1
ATOM 585 O O . SER A 1 78 ? -5.105 -27.891 12.695 1 74 78 SER A O 1
ATOM 587 N N . HIS A 1 79 ? -6.316 -26.141 12.375 1 86 79 HIS A N 1
ATOM 588 C CA . HIS A 1 79 ? -6.918 -26.719 11.18 1 86 79 HIS A CA 1
ATOM 589 C C . HIS A 1 79 ? -6.281 -26.141 9.914 1 86 79 HIS A C 1
ATOM 591 O O . HIS A 1 79 ? -6.668 -26.516 8.805 1 86 79 HIS A O 1
ATOM 597 N N . VAL A 1 80 ? -5.238 -25.344 10.156 1 93.56 80 VAL A N 1
ATOM 598 C CA . VAL A 1 80 ? -4.625 -24.734 8.977 1 93.56 80 VAL A CA 1
ATOM 599 C C . VAL A 1 80 ? -3.129 -25.031 8.961 1 93.56 80 VAL A C 1
ATOM 601 O O . VAL A 1 80 ? -2.461 -24.953 9.992 1 93.56 80 VAL A O 1
ATOM 604 N N . ARG A 1 81 ? -2.654 -25.484 7.855 1 96.38 81 ARG A N 1
ATOM 605 C CA . ARG A 1 81 ? -1.237 -25.719 7.59 1 96.38 81 ARG A CA 1
ATOM 606 C C . ARG A 1 81 ? -0.745 -24.812 6.465 1 96.38 81 ARG A C 1
ATOM 608 O O . ARG A 1 81 ? -1.293 -24.828 5.363 1 96.38 81 ARG A O 1
ATOM 615 N N . MET A 1 82 ? 0.274 -24.031 6.805 1 98 82 MET A N 1
ATOM 616 C CA . MET A 1 82 ? 0.848 -23.172 5.785 1 98 82 MET A CA 1
ATOM 617 C C . MET A 1 82 ? 2.285 -23.562 5.469 1 98 82 MET A C 1
ATOM 619 O O . MET A 1 82 ? 3.059 -23.891 6.375 1 98 82 MET A O 1
ATOM 623 N N . ILE A 1 83 ? 2.586 -23.578 4.199 1 98.62 83 ILE A N 1
ATOM 624 C CA . ILE A 1 83 ? 3.938 -23.859 3.727 1 98.62 83 ILE A CA 1
ATOM 625 C C . ILE A 1 83 ? 4.488 -22.656 2.973 1 98.62 83 ILE A C 1
ATOM 627 O O . ILE A 1 83 ? 3.969 -22.281 1.918 1 98.62 83 ILE A O 1
ATOM 631 N N . ALA A 1 84 ? 5.461 -22.047 3.525 1 98.75 84 ALA A N 1
ATOM 632 C CA . ALA A 1 84 ? 6.238 -21.031 2.814 1 98.75 84 ALA A CA 1
ATOM 633 C C . ALA A 1 84 ? 7.461 -21.656 2.145 1 98.75 84 ALA A C 1
ATOM 635 O O . ALA A 1 84 ? 8.359 -22.156 2.822 1 98.75 84 ALA A O 1
ATOM 636 N N . SER A 1 85 ? 7.5 -21.547 0.816 1 98.56 85 SER A N 1
ATOM 637 C CA . SER A 1 85 ? 8.57 -22.25 0.107 1 98.56 85 SER A CA 1
ATOM 638 C C . SER A 1 85 ? 9.359 -21.281 -0.78 1 98.56 85 SER A C 1
ATOM 640 O O . SER A 1 85 ? 8.789 -20.359 -1.354 1 98.56 85 SER A O 1
ATOM 642 N N . ASP A 1 86 ? 10.57 -21.5 -0.836 1 96.94 86 ASP A N 1
ATOM 643 C CA . ASP A 1 86 ? 11.508 -20.797 -1.702 1 96.94 86 ASP A CA 1
ATOM 644 C C . ASP A 1 86 ? 12.703 -21.672 -2.045 1 96.94 86 ASP A C 1
ATOM 646 O O . ASP A 1 86 ? 12.992 -22.641 -1.34 1 96.94 86 ASP A O 1
ATOM 650 N N . ASN A 1 87 ? 13.328 -21.344 -3.164 1 94.56 87 ASN A N 1
ATOM 651 C CA . ASN A 1 87 ? 14.5 -22.125 -3.578 1 94.56 87 ASN A CA 1
ATOM 652 C C . ASN A 1 87 ? 15.734 -21.766 -2.754 1 94.56 87 ASN A C 1
ATOM 654 O O . ASN A 1 87 ? 16.719 -22.5 -2.738 1 94.56 87 ASN A O 1
ATOM 658 N N . TRP A 1 88 ? 15.68 -20.609 -2.01 1 92.38 88 TRP A N 1
ATOM 659 C CA . TRP A 1 88 ? 16.844 -20.125 -1.276 1 92.38 88 TRP A CA 1
ATOM 660 C C . TRP A 1 88 ? 16.625 -20.234 0.229 1 92.38 88 TRP A C 1
ATOM 662 O O . TRP A 1 88 ? 15.75 -19.578 0.788 1 92.38 88 TRP A O 1
ATOM 672 N N . GLN A 1 89 ? 17.5 -20.953 0.866 1 95 89 GLN A N 1
ATOM 673 C CA . GLN A 1 89 ? 17.438 -21.141 2.311 1 95 89 GLN A CA 1
ATOM 674 C C . GLN A 1 89 ? 17.547 -19.797 3.045 1 95 89 GLN A C 1
ATOM 676 O O . GLN A 1 89 ? 16.938 -19.609 4.094 1 95 89 GLN A O 1
ATOM 681 N N . ASP A 1 90 ? 18.297 -18.922 2.482 1 93.25 90 ASP A N 1
ATOM 682 C CA . ASP A 1 90 ? 18.484 -17.625 3.131 1 93.25 90 ASP A CA 1
ATOM 683 C C . ASP A 1 90 ? 17.172 -16.859 3.238 1 93.25 90 ASP A C 1
ATOM 685 O O . ASP A 1 90 ? 16.953 -16.156 4.219 1 93.25 90 ASP A O 1
ATOM 689 N N . MET A 1 91 ? 16.375 -16.938 2.203 1 93.62 91 MET A N 1
ATOM 690 C CA . MET A 1 91 ? 15.055 -16.328 2.262 1 93.62 91 MET A CA 1
ATOM 691 C C . MET A 1 91 ? 14.219 -16.938 3.375 1 93.62 91 MET A C 1
ATOM 693 O O . MET A 1 91 ? 13.594 -16.219 4.156 1 93.62 91 MET A O 1
ATOM 697 N N . LEU A 1 92 ? 14.297 -18.219 3.488 1 96.75 92 LEU A N 1
ATOM 698 C CA . LEU A 1 92 ? 13.5 -18.953 4.473 1 96.75 92 LEU A CA 1
ATOM 699 C C . LEU A 1 92 ? 13.977 -18.641 5.891 1 96.75 92 LEU A C 1
ATOM 701 O O . LEU A 1 92 ? 13.18 -18.609 6.824 1 96.75 92 LEU A O 1
ATOM 705 N N . THR A 1 93 ? 15.234 -18.453 6 1 96.38 93 THR A N 1
ATOM 706 C CA . THR A 1 93 ? 15.773 -18.047 7.293 1 96.38 93 THR A CA 1
ATOM 707 C C . THR A 1 93 ? 15.18 -16.703 7.723 1 96.38 93 THR A C 1
ATOM 709 O O . THR A 1 93 ? 14.867 -16.5 8.898 1 96.38 93 THR A O 1
ATOM 712 N N . ARG A 1 94 ? 15.008 -15.797 6.758 1 94.31 94 ARG A N 1
ATOM 713 C CA . ARG A 1 94 ? 14.391 -14.508 7.055 1 94.31 94 ARG A CA 1
ATOM 714 C C . ARG A 1 94 ? 12.93 -14.68 7.457 1 94.31 94 ARG A C 1
ATOM 716 O O . ARG A 1 94 ? 12.43 -13.969 8.328 1 94.31 94 ARG A O 1
ATOM 723 N N . VAL A 1 95 ? 12.25 -15.625 6.824 1 96.62 95 VAL A N 1
ATOM 724 C CA . VAL A 1 95 ? 10.867 -15.922 7.207 1 96.62 95 VAL A CA 1
ATOM 725 C C . VAL A 1 95 ? 10.828 -16.391 8.656 1 96.62 95 VAL A C 1
ATOM 727 O O . VAL A 1 95 ? 9.992 -15.945 9.438 1 96.62 95 VAL A O 1
ATOM 730 N N . GLN A 1 96 ? 11.734 -17.25 8.992 1 97.56 96 GLN A N 1
ATOM 731 C CA . GLN A 1 96 ? 11.797 -17.766 10.352 1 97.56 96 GLN A CA 1
ATOM 732 C C . GLN A 1 96 ? 12.07 -16.641 11.352 1 97.56 96 GLN A C 1
ATOM 734 O O . GLN A 1 96 ? 11.477 -16.609 12.43 1 97.56 96 GLN A O 1
ATOM 739 N N . GLU A 1 97 ? 12.961 -15.789 11 1 96.38 97 GLU A N 1
ATOM 740 C CA . GLU A 1 97 ? 13.25 -14.648 11.867 1 96.38 97 GLU A CA 1
ATOM 741 C C . GLU A 1 97 ? 12.016 -13.781 12.078 1 96.38 97 GLU A C 1
ATOM 743 O O . GLU A 1 97 ? 11.758 -13.32 13.188 1 96.38 97 GLU A O 1
ATOM 748 N N . ARG A 1 98 ? 11.258 -13.578 11.055 1 95.12 98 ARG A N 1
ATOM 749 C CA . ARG A 1 98 ? 10.039 -12.789 11.164 1 95.12 98 ARG A CA 1
ATOM 750 C C . ARG A 1 98 ? 9.016 -13.492 12.055 1 95.12 98 ARG A C 1
ATOM 752 O O . ARG A 1 98 ? 8.305 -12.844 12.82 1 95.12 98 ARG A O 1
ATOM 759 N N . LEU A 1 99 ? 9.023 -14.797 12.008 1 97.38 99 LEU A N 1
ATOM 760 C CA . LEU A 1 99 ? 8.094 -15.586 12.805 1 97.38 99 LEU A CA 1
ATOM 761 C C . LEU A 1 99 ? 8.477 -15.555 14.281 1 97.38 99 LEU A C 1
ATOM 763 O O . LEU A 1 99 ? 7.703 -16 15.133 1 97.38 99 LEU A O 1
ATOM 767 N N . GLU A 1 100 ? 9.602 -15.016 14.562 1 96.44 100 GLU A N 1
ATOM 768 C CA . GLU A 1 100 ? 10.031 -14.891 15.953 1 96.44 100 GLU A CA 1
ATOM 769 C C . GLU A 1 100 ? 9.672 -13.523 16.531 1 96.44 100 GLU A C 1
ATOM 771 O O . GLU A 1 100 ? 9.742 -13.305 17.734 1 96.44 100 GLU A O 1
ATOM 776 N N . THR A 1 101 ? 9.297 -12.625 15.672 1 93.31 101 THR A N 1
ATOM 777 C CA . THR A 1 101 ? 8.938 -11.289 16.141 1 93.31 101 THR A CA 1
ATOM 778 C C . THR A 1 101 ? 7.609 -11.32 16.891 1 93.31 101 THR A C 1
ATOM 780 O O . THR A 1 101 ? 6.766 -12.18 16.641 1 93.31 101 THR A O 1
ATOM 783 N N . PRO A 1 102 ? 7.344 -10.297 17.688 1 89.81 102 PRO A N 1
ATOM 784 C CA . PRO A 1 102 ? 6.082 -10.242 18.438 1 89.81 102 PRO A CA 1
ATOM 785 C C . PRO A 1 102 ? 4.859 -10.203 17.516 1 89.81 102 PRO A C 1
ATOM 787 O O . PRO A 1 102 ? 3.809 -10.75 17.859 1 89.81 102 PRO A O 1
ATOM 790 N N . ARG A 1 103 ? 5.027 -9.695 16.391 1 90.88 103 ARG A N 1
ATOM 791 C CA . ARG A 1 103 ? 3.902 -9.539 15.477 1 90.88 103 ARG A CA 1
ATOM 792 C C . ARG A 1 103 ? 3.453 -10.883 14.922 1 90.88 103 ARG A C 1
ATOM 794 O O . ARG A 1 103 ? 2.254 -11.141 14.789 1 90.88 103 ARG A O 1
ATOM 801 N N . TYR A 1 104 ? 4.449 -11.812 14.703 1 95.44 104 TYR A N 1
ATOM 802 C CA . TYR A 1 104 ? 4.09 -12.984 13.906 1 95.44 104 TYR A CA 1
ATOM 803 C C . TYR A 1 104 ? 4.301 -14.266 14.703 1 95.44 104 TYR A C 1
ATOM 805 O O . TYR A 1 104 ? 3.916 -15.352 14.25 1 95.44 104 TYR A O 1
ATOM 813 N N . ALA A 1 105 ? 4.766 -14.172 15.922 1 95.25 105 ALA A N 1
ATOM 814 C CA . ALA A 1 105 ? 5.137 -15.344 16.719 1 95.25 105 ALA A CA 1
ATOM 815 C C . ALA A 1 105 ? 3.947 -16.281 16.922 1 95.25 105 ALA A C 1
ATOM 817 O O . ALA A 1 105 ? 4.105 -17.5 16.953 1 95.25 105 ALA A O 1
ATOM 818 N N . ARG A 1 106 ? 2.812 -15.758 16.984 1 92.12 106 ARG A N 1
ATOM 819 C CA . ARG A 1 106 ? 1.612 -16.547 17.234 1 92.12 106 ARG A CA 1
ATOM 820 C C . ARG A 1 106 ? 1.289 -17.453 16.062 1 92.12 106 ARG A C 1
ATOM 822 O O . ARG A 1 106 ? 0.486 -18.391 16.188 1 92.12 106 ARG A O 1
ATOM 829 N N . PHE A 1 107 ? 1.933 -17.219 14.914 1 94.88 107 PHE A N 1
ATOM 830 C CA . PHE A 1 107 ? 1.639 -18 13.711 1 94.88 107 PHE A CA 1
ATOM 831 C C . PHE A 1 107 ? 2.73 -19.031 13.453 1 94.88 107 PHE A C 1
ATOM 833 O O . PHE A 1 107 ? 2.664 -19.781 12.484 1 94.88 107 PHE A O 1
ATOM 840 N N . ALA A 1 108 ? 3.73 -19.172 14.312 1 95.56 108 ALA A N 1
ATOM 841 C CA . ALA A 1 108 ? 4.938 -19.953 14.078 1 95.56 108 ALA A CA 1
ATOM 842 C C . ALA A 1 108 ? 4.605 -21.438 13.953 1 95.56 108 ALA A C 1
ATOM 844 O O . ALA A 1 108 ? 5.262 -22.172 13.203 1 95.56 108 ALA A O 1
ATOM 845 N N . SER A 1 109 ? 3.582 -21.875 14.609 1 94.69 109 SER A N 1
ATOM 846 C CA . SER A 1 109 ? 3.242 -23.297 14.578 1 94.69 109 SER A CA 1
ATOM 847 C C . SER A 1 109 ? 2.514 -23.656 13.289 1 94.69 109 SER A C 1
ATOM 849 O O . SER A 1 109 ? 2.486 -24.828 12.898 1 94.69 109 SER A O 1
ATOM 851 N N . GLN A 1 110 ? 1.952 -22.672 12.641 1 95.75 110 GLN A N 1
ATOM 852 C CA . GLN A 1 110 ? 1.139 -22.938 11.461 1 95.75 110 GLN A CA 1
ATOM 853 C C . GLN A 1 110 ? 1.954 -22.781 10.18 1 95.75 110 GLN A C 1
ATOM 855 O O . GLN A 1 110 ? 1.557 -23.281 9.117 1 95.75 110 GLN A O 1
ATOM 860 N N . ILE A 1 111 ? 3.076 -22.078 10.266 1 97.81 111 ILE A N 1
ATOM 861 C CA . ILE A 1 111 ? 3.846 -21.781 9.062 1 97.81 111 ILE A CA 1
ATOM 862 C C . ILE A 1 111 ? 5.148 -22.578 9.078 1 97.81 111 ILE A C 1
ATOM 864 O O . ILE A 1 111 ? 6.012 -22.344 9.922 1 97.81 111 ILE A O 1
ATOM 868 N N . GLU A 1 112 ? 5.266 -23.469 8.219 1 97.38 112 GLU A N 1
ATOM 869 C CA . GLU A 1 112 ? 6.523 -24.188 8.016 1 97.38 112 GLU A CA 1
ATOM 870 C C . GLU A 1 112 ? 7.258 -23.672 6.789 1 97.38 112 GLU A C 1
ATOM 872 O O . GLU A 1 112 ? 6.633 -23.312 5.785 1 97.38 112 GLU A O 1
ATOM 877 N N . THR A 1 113 ? 8.531 -23.594 6.8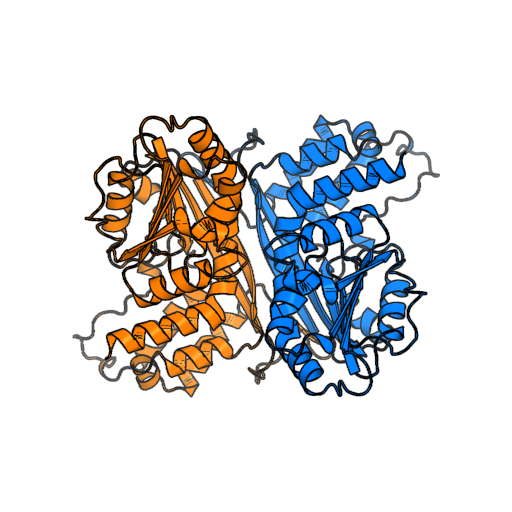71 1 98.06 113 THR A N 1
ATOM 878 C CA . THR A 1 113 ? 9.375 -23.219 5.746 1 98.06 113 THR A CA 1
ATOM 879 C C . THR A 1 113 ? 9.969 -24.438 5.062 1 98.06 113 THR A C 1
ATOM 881 O O . THR A 1 113 ? 10.336 -25.406 5.73 1 98.06 113 THR A O 1
ATOM 884 N N . LYS A 1 114 ? 9.992 -24.422 3.748 1 97.94 114 LYS A N 1
ATOM 885 C CA . LYS A 1 114 ? 10.523 -25.562 3 1 97.94 114 LYS A CA 1
ATOM 886 C C . LYS A 1 114 ? 11.281 -25.094 1.762 1 97.94 114 LYS A C 1
ATOM 888 O O . LYS A 1 114 ? 10.766 -24.312 0.964 1 97.94 114 LYS A O 1
ATOM 893 N N . VAL A 1 115 ? 12.508 -25.578 1.657 1 97.62 115 VAL A N 1
ATOM 894 C CA . VAL A 1 115 ? 13.219 -25.359 0.402 1 97.62 115 VAL A CA 1
ATOM 895 C C . VAL A 1 115 ? 12.602 -26.219 -0.7 1 97.62 115 VAL A C 1
ATOM 89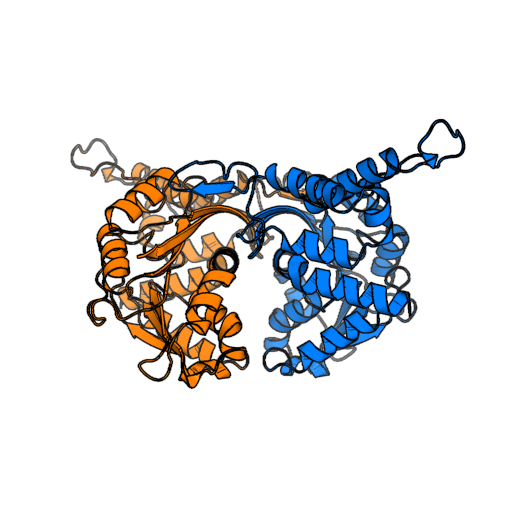7 O O . VAL A 1 115 ? 12.539 -27.438 -0.583 1 97.62 115 VAL A O 1
ATOM 900 N N . MET A 1 116 ? 12.117 -25.547 -1.684 1 96.81 116 MET A N 1
ATOM 901 C CA . MET A 1 116 ? 11.461 -26.25 -2.787 1 96.81 116 MET A CA 1
ATOM 902 C C . MET A 1 116 ? 11.625 -25.469 -4.09 1 96.81 116 MET A C 1
ATOM 904 O O . MET A 1 116 ? 11.523 -24.25 -4.109 1 96.81 116 MET A O 1
ATOM 908 N N . ASP A 1 1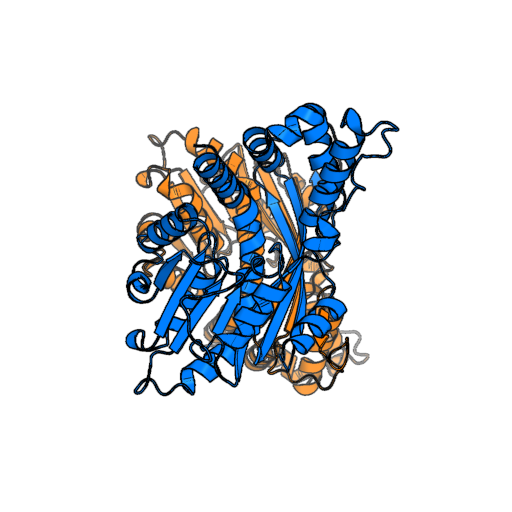17 ? 11.922 -26.25 -5.148 1 97.44 117 ASP A N 1
ATOM 909 C CA . ASP A 1 117 ? 11.82 -25.672 -6.48 1 97.44 117 ASP A CA 1
ATOM 910 C C . ASP A 1 117 ? 10.367 -25.375 -6.844 1 97.44 117 ASP A C 1
ATOM 912 O O . ASP A 1 117 ? 9.57 -26.297 -7.039 1 97.44 117 ASP A O 1
ATOM 916 N N . GLY A 1 118 ? 10.062 -24.109 -6.98 1 97.56 118 GLY A N 1
ATOM 917 C CA . GLY A 1 118 ? 8.695 -23.688 -7.227 1 97.56 118 GLY A CA 1
ATOM 918 C C . GLY A 1 118 ? 8.164 -24.125 -8.578 1 97.56 118 GLY A C 1
ATOM 919 O O . GLY A 1 118 ? 6.957 -24.125 -8.805 1 97.56 118 GLY A O 1
ATOM 920 N N . GLN A 1 119 ? 9.039 -24.516 -9.453 1 97.81 119 GLN A N 1
ATOM 921 C CA . GLN A 1 119 ? 8.633 -24.938 -10.789 1 97.81 119 GLN A CA 1
ATOM 922 C C . GLN A 1 119 ? 8.109 -26.375 -10.773 1 97.81 119 GLN A C 1
ATOM 924 O O . GLN A 1 119 ? 7.285 -26.75 -11.609 1 97.81 119 GLN A O 1
ATOM 929 N N . THR A 1 120 ? 8.562 -27.172 -9.812 1 97.62 120 THR A N 1
ATOM 930 C CA . THR A 1 120 ? 8.203 -28.594 -9.844 1 97.62 120 THR A CA 1
ATOM 931 C C . THR A 1 120 ? 7.355 -28.953 -8.633 1 97.62 120 THR A C 1
ATOM 933 O O . THR A 1 120 ? 6.48 -29.828 -8.719 1 97.62 120 THR A O 1
ATOM 936 N N . LEU A 1 121 ? 7.617 -28.328 -7.52 1 97.88 121 LEU A N 1
ATOM 937 C CA . LEU A 1 121 ? 6.941 -28.609 -6.254 1 97.88 121 LEU A CA 1
ATOM 938 C C . LEU A 1 121 ? 6.938 -30.109 -5.957 1 97.88 121 LEU A C 1
ATOM 940 O O . LEU A 1 121 ? 5.922 -30.656 -5.523 1 97.88 121 LEU A O 1
ATOM 944 N N . GLU A 1 122 ? 8 -30.75 -6.086 1 94.69 122 GLU A N 1
ATOM 945 C CA . GLU A 1 122 ? 8.133 -32.188 -6.145 1 94.69 122 GLU A CA 1
ATOM 946 C C . GLU A 1 122 ? 7.754 -32.844 -4.809 1 94.69 122 GLU A C 1
ATOM 948 O O . GLU A 1 122 ? 7.172 -33.938 -4.781 1 94.69 122 GLU A O 1
ATOM 953 N N . PRO A 1 123 ? 7.977 -32.25 -3.678 1 96 123 PRO A N 1
ATOM 954 C CA . PRO A 1 123 ? 7.641 -32.906 -2.412 1 96 123 PRO A CA 1
ATOM 955 C C . PRO A 1 123 ? 6.137 -32.938 -2.15 1 96 123 PRO A C 1
ATOM 957 O O . PRO A 1 123 ? 5.688 -33.656 -1.24 1 96 123 PRO A O 1
ATOM 960 N N . LEU A 1 124 ? 5.375 -32.219 -2.895 1 97.94 124 LEU A N 1
ATOM 961 C CA . LEU A 1 124 ? 3.941 -32.156 -2.643 1 97.94 124 LEU A CA 1
ATOM 962 C C . LEU A 1 124 ? 3.17 -33.062 -3.602 1 97.94 124 LEU A C 1
ATOM 964 O O . LEU A 1 124 ? 3.494 -33.125 -4.789 1 97.94 124 LEU A O 1
ATOM 968 N N . GLY A 1 125 ? 2.281 -33.781 -3.135 1 97.88 125 GLY A N 1
ATOM 969 C CA . GLY A 1 125 ? 1.445 -34.656 -3.938 1 97.88 125 GLY A CA 1
ATOM 970 C C . GLY A 1 125 ? 0.385 -33.906 -4.727 1 97.88 125 GLY A C 1
ATOM 971 O O . GLY A 1 125 ? 0.149 -32.719 -4.496 1 97.88 125 GLY A O 1
ATOM 972 N N . ASP A 1 126 ? -0.225 -34.688 -5.68 1 98.31 126 ASP A N 1
ATOM 973 C CA . ASP A 1 126 ? -1.374 -34.156 -6.402 1 98.31 126 ASP A CA 1
ATOM 974 C C . ASP A 1 126 ? -2.547 -33.875 -5.461 1 98.31 126 ASP A C 1
ATOM 976 O O . ASP A 1 126 ? -2.744 -34.625 -4.492 1 98.31 126 ASP A O 1
ATOM 980 N N . ASP A 1 127 ? -3.279 -32.812 -5.688 1 98.12 127 ASP A N 1
ATOM 981 C CA . ASP A 1 127 ? -4.516 -32.5 -4.969 1 98.12 127 ASP A CA 1
ATOM 982 C C . ASP A 1 127 ? -4.277 -32.5 -3.461 1 98.12 127 ASP A C 1
ATOM 984 O O . ASP A 1 127 ? -5.043 -33.062 -2.695 1 98.12 127 ASP A O 1
ATOM 988 N N . SER A 1 128 ? -3.232 -31.797 -3.043 1 97.5 128 SER A N 1
ATOM 989 C CA . SER A 1 128 ? -2.857 -31.828 -1.633 1 97.5 128 SER A CA 1
ATOM 990 C C . SER A 1 128 ? -2.969 -30.453 -0.989 1 97.5 128 SER A C 1
ATOM 992 O O . SER A 1 128 ? -2.861 -30.328 0.232 1 97.5 128 SER A O 1
ATOM 994 N N . VAL A 1 129 ? -3.225 -29.422 -1.772 1 98.19 129 VAL A N 1
ATOM 995 C CA . VAL A 1 129 ? -3.195 -28.047 -1.287 1 98.19 129 VAL A CA 1
ATOM 996 C C . VAL A 1 129 ? -4.531 -27.375 -1.579 1 98.19 129 VAL A C 1
ATOM 998 O O . VAL A 1 129 ? -5.098 -27.547 -2.66 1 98.19 129 VAL A O 1
ATOM 1001 N N . ASN A 1 130 ? -5.031 -26.562 -0.667 1 98 130 ASN A N 1
ATOM 1002 C CA . ASN A 1 130 ? -6.305 -25.875 -0.841 1 98 130 ASN A CA 1
ATOM 1003 C C . ASN A 1 130 ? -6.125 -24.531 -1.552 1 98 130 ASN A C 1
ATOM 1005 O O . ASN A 1 130 ? -6.977 -24.125 -2.35 1 98 130 ASN A O 1
ATOM 1009 N N . VAL A 1 131 ? -5.055 -23.859 -1.205 1 98.75 131 VAL A N 1
ATOM 1010 C CA . VAL A 1 131 ? -4.754 -22.562 -1.792 1 98.75 131 VAL A CA 1
ATOM 1011 C C . VAL A 1 131 ? -3.271 -22.484 -2.139 1 98.75 131 VAL A C 1
ATOM 1013 O O . VAL A 1 131 ? -2.414 -22.766 -1.298 1 98.75 131 VAL A O 1
ATOM 1016 N N . VAL A 1 132 ? -2.947 -22.125 -3.348 1 98.94 132 VAL A N 1
ATOM 1017 C CA . VAL A 1 132 ? -1.59 -21.781 -3.754 1 98.94 132 VAL A CA 1
ATOM 1018 C C . VAL A 1 132 ? -1.475 -20.281 -3.953 1 98.94 132 VAL A C 1
ATOM 1020 O O . VAL A 1 132 ? -2.275 -19.672 -4.672 1 98.94 132 VAL A O 1
ATOM 1023 N N . MET A 1 133 ? -0.562 -19.734 -3.316 1 98.88 133 MET A N 1
ATOM 1024 C CA . MET A 1 133 ? -0.271 -18.312 -3.471 1 98.88 133 MET A CA 1
ATOM 1025 C C . MET A 1 133 ? 1.135 -18.094 -4.023 1 98.88 133 MET A C 1
ATOM 1027 O O . MET A 1 133 ? 2.049 -18.859 -3.715 1 98.88 133 MET A O 1
ATOM 1031 N N . SER A 1 134 ? 1.27 -17.062 -4.805 1 98.75 134 SER A N 1
ATOM 1032 C CA . SER A 1 134 ? 2.576 -16.703 -5.34 1 98.75 134 SER A CA 1
ATOM 1033 C C . SER A 1 134 ? 2.619 -15.227 -5.738 1 98.75 134 SER A C 1
ATOM 1035 O O . SER A 1 134 ? 2.006 -14.828 -6.73 1 98.75 134 SER A O 1
ATOM 1037 N N . SER A 1 135 ? 3.342 -14.438 -5.02 1 97.62 135 SER A N 1
ATOM 1038 C CA . SER A 1 135 ? 3.516 -13.016 -5.316 1 97.62 135 SER A CA 1
ATOM 1039 C C . SER A 1 135 ? 4.836 -12.758 -6.035 1 97.62 135 SER A C 1
ATOM 1041 O O . SER A 1 135 ? 5.891 -12.695 -5.402 1 97.62 135 SER A O 1
ATOM 1043 N N . PHE A 1 136 ? 4.727 -12.5 -7.324 1 96.88 136 PHE A N 1
ATOM 1044 C CA . PHE A 1 136 ? 5.883 -12.266 -8.18 1 96.88 136 PHE A CA 1
ATOM 1045 C C . PHE A 1 136 ? 6.879 -13.414 -8.062 1 96.88 136 PHE A C 1
ATOM 1047 O O . PHE A 1 136 ? 8.086 -13.188 -7.938 1 96.88 136 PHE A O 1
ATOM 1054 N N . GLY A 1 137 ? 6.359 -14.633 -8.047 1 96.69 137 GLY A N 1
ATOM 1055 C CA . GLY A 1 137 ? 7.129 -15.867 -8.031 1 96.69 137 GLY A CA 1
ATOM 1056 C C . GLY A 1 137 ? 7.016 -16.656 -9.32 1 96.69 137 GLY A C 1
ATOM 1057 O O . GLY A 1 137 ? 7.789 -16.438 -10.258 1 96.69 137 GLY A O 1
ATOM 1058 N N . ILE A 1 138 ? 5.918 -17.375 -9.445 1 98 138 ILE A N 1
ATOM 1059 C CA . ILE A 1 138 ? 5.727 -18.266 -10.594 1 98 138 ILE A CA 1
ATOM 1060 C C . ILE A 1 138 ? 5.773 -17.438 -11.883 1 98 138 ILE A C 1
ATOM 1062 O O . ILE A 1 138 ? 6.332 -17.891 -12.891 1 98 138 ILE A O 1
ATOM 1066 N N . SER A 1 139 ? 5.289 -16.219 -11.836 1 96.94 139 SER A N 1
ATOM 1067 C CA . SER A 1 139 ? 5.156 -15.375 -13.023 1 96.94 139 SER A CA 1
ATOM 1068 C C . SER A 1 139 ? 6.52 -14.898 -13.516 1 96.94 139 SER A C 1
ATOM 1070 O O . SER A 1 139 ? 6.629 -14.352 -14.617 1 96.94 139 SER A O 1
ATOM 1072 N N . ILE A 1 140 ? 7.598 -15.094 -12.734 1 95.94 140 ILE A N 1
ATOM 1073 C CA . ILE A 1 140 ? 8.891 -14.609 -13.188 1 95.94 140 ILE A CA 1
ATOM 1074 C C . ILE A 1 140 ? 9.906 -15.75 -13.172 1 95.94 140 ILE A C 1
ATOM 1076 O O . ILE A 1 140 ? 11.109 -15.523 -13.305 1 95.94 140 ILE A O 1
ATOM 1080 N N . PHE A 1 141 ? 9.492 -16.969 -13.008 1 96.12 141 PHE A N 1
ATOM 1081 C CA . PHE A 1 141 ? 10.383 -18.125 -13.07 1 96.12 141 PHE A CA 1
ATOM 1082 C C . PHE A 1 141 ? 10.898 -18.328 -14.492 1 96.12 141 PHE A C 1
ATOM 1084 O O . PHE A 1 141 ? 10.219 -17.984 -15.461 1 96.12 141 PHE A O 1
ATOM 1091 N N . PRO A 1 142 ? 12.047 -18.938 -14.578 1 93.81 142 PRO A N 1
ATOM 1092 C CA . PRO A 1 142 ? 12.547 -19.25 -15.922 1 93.81 142 PRO A CA 1
ATOM 1093 C C . PRO A 1 142 ? 11.578 -20.141 -16.719 1 93.81 142 PRO A C 1
ATOM 1095 O O . PRO A 1 142 ? 11.359 -19.891 -17.906 1 93.81 142 PRO A O 1
ATOM 1098 N N . ASP A 1 143 ? 11.086 -21.094 -16.062 1 96.06 143 ASP A N 1
ATOM 1099 C CA . ASP A 1 143 ? 10.055 -21.938 -16.672 1 96.06 143 ASP A CA 1
ATOM 1100 C C . ASP A 1 143 ? 8.711 -21.75 -15.953 1 96.06 143 ASP A C 1
ATOM 1102 O O . ASP A 1 143 ? 8.32 -22.578 -15.133 1 96.06 143 ASP A O 1
ATOM 1106 N N . GLN A 1 144 ? 8 -20.719 -16.328 1 96 144 GLN A N 1
ATOM 1107 C CA . GLN A 1 144 ? 6.742 -20.391 -15.664 1 96 144 GLN A CA 1
ATOM 1108 C C . GLN A 1 144 ? 5.676 -21.453 -15.953 1 96 144 GLN A C 1
ATOM 1110 O O . GLN A 1 144 ? 4.824 -21.719 -15.102 1 96 144 GLN A O 1
ATOM 1115 N N . ASP A 1 145 ? 5.777 -22.031 -17.172 1 97.44 145 ASP A N 1
ATOM 1116 C CA . ASP A 1 145 ? 4.785 -23.047 -17.531 1 97.44 145 ASP A CA 1
ATOM 1117 C C . ASP A 1 145 ? 4.848 -24.234 -16.594 1 97.44 145 ASP A C 1
ATOM 1119 O O . ASP A 1 145 ? 3.812 -24.719 -16.125 1 97.44 145 ASP A O 1
ATOM 1123 N N . LYS A 1 146 ? 6.047 -24.656 -16.344 1 98 146 LYS A N 1
ATOM 1124 C CA . LYS A 1 146 ? 6.211 -25.734 -15.375 1 98 146 LYS A CA 1
ATOM 1125 C C . LYS A 1 146 ? 5.668 -25.328 -14.008 1 98 146 LYS A C 1
ATOM 1127 O O . LYS A 1 146 ? 5.055 -26.141 -13.312 1 98 146 LYS A O 1
ATOM 1132 N N . GLY A 1 147 ? 5.879 -24.094 -13.617 1 98.31 147 GLY A N 1
ATOM 1133 C CA . GLY A 1 147 ? 5.371 -23.578 -12.359 1 98.31 147 GLY A CA 1
ATOM 1134 C C . GLY A 1 147 ? 3.855 -23.594 -12.281 1 98.31 147 GLY A C 1
ATOM 1135 O O . GLY A 1 147 ? 3.283 -24.078 -11.305 1 98.31 147 GLY A O 1
ATOM 1136 N N . TRP A 1 148 ? 3.193 -23.062 -13.32 1 98.5 148 TRP A N 1
ATOM 1137 C CA . TRP A 1 148 ? 1.735 -23.031 -13.359 1 98.5 148 TRP A CA 1
ATOM 1138 C C . TRP A 1 148 ? 1.159 -24.438 -13.359 1 98.5 148 TRP A C 1
ATOM 1140 O O . TRP A 1 148 ? 0.17 -24.719 -12.68 1 98.5 148 TRP A O 1
ATOM 1150 N N . GLY A 1 149 ? 1.802 -25.312 -14.125 1 98.62 149 GLY A N 1
ATOM 1151 C CA . GLY A 1 149 ? 1.37 -26.703 -14.141 1 98.62 149 GLY A CA 1
ATOM 1152 C C . GLY A 1 149 ? 1.464 -27.375 -12.789 1 98.62 149 GLY A C 1
ATOM 1153 O O . GLY A 1 149 ? 0.539 -28.078 -12.375 1 98.62 149 GLY A O 1
ATOM 1154 N N . SER A 1 150 ? 2.568 -27.156 -12.141 1 98.81 150 SER A N 1
ATOM 1155 C CA . SER A 1 150 ? 2.77 -27.734 -10.82 1 98.81 150 SER A CA 1
ATOM 1156 C C . SER A 1 150 ? 1.781 -27.172 -9.812 1 98.81 150 SER A C 1
ATOM 1158 O O . SER A 1 150 ? 1.286 -27.891 -8.945 1 98.81 150 SER A O 1
ATOM 1160 N N . ALA A 1 151 ? 1.528 -25.875 -9.914 1 98.88 151 ALA A N 1
ATOM 1161 C CA . ALA A 1 151 ? 0.526 -25.266 -9.047 1 98.88 151 ALA A CA 1
ATOM 1162 C C . ALA A 1 151 ? -0.84 -25.906 -9.242 1 98.88 151 ALA A C 1
ATOM 1164 O O . ALA A 1 151 ? -1.532 -26.219 -8.266 1 98.88 151 ALA A O 1
ATOM 1165 N N . HIS A 1 152 ? -1.21 -26.109 -10.492 1 98.88 152 HIS A N 1
ATOM 1166 C CA . HIS A 1 152 ? -2.475 -26.781 -10.789 1 98.88 152 HIS A CA 1
ATOM 1167 C C . HIS A 1 152 ? -2.488 -28.203 -10.242 1 98.88 152 HIS A C 1
ATOM 1169 O O . HIS A 1 152 ? -3.479 -28.641 -9.648 1 98.88 152 HIS A O 1
ATOM 1175 N N . ARG A 1 153 ? -1.367 -28.891 -10.43 1 98.75 153 ARG A N 1
ATOM 1176 C CA . ARG A 1 153 ? -1.255 -30.281 -10 1 98.75 153 ARG A CA 1
ATOM 1177 C C . ARG A 1 153 ? -1.472 -30.422 -8.5 1 98.75 153 ARG A C 1
ATOM 1179 O O . ARG A 1 153 ? -2.24 -31.266 -8.047 1 98.75 153 ARG A O 1
ATOM 1186 N N . VAL A 1 154 ? -0.872 -29.578 -7.719 1 98.81 154 VAL A N 1
ATOM 1187 C CA . VAL A 1 154 ? -0.878 -29.766 -6.273 1 98.81 154 VAL A CA 1
ATOM 1188 C C . VAL A 1 154 ? -2.197 -29.25 -5.691 1 98.81 154 VAL A C 1
ATOM 1190 O O . VAL A 1 154 ? -2.592 -29.656 -4.594 1 98.81 154 VAL A O 1
ATOM 1193 N N . LEU A 1 155 ? -2.875 -28.328 -6.367 1 98.75 155 LEU A N 1
ATOM 1194 C CA . LEU A 1 155 ? -4.156 -27.828 -5.883 1 98.75 155 LEU A CA 1
ATOM 1195 C C . LEU A 1 155 ? -5.203 -28.938 -5.871 1 98.75 155 LEU A C 1
ATOM 1197 O O . LEU A 1 155 ? -5.277 -29.734 -6.805 1 98.75 155 LEU A O 1
ATOM 1201 N N . LYS A 1 156 ? -5.977 -29.016 -4.855 1 97.81 156 LYS A N 1
ATOM 1202 C CA . LYS A 1 156 ? -7.172 -29.844 -4.828 1 97.81 156 LYS A CA 1
ATOM 1203 C C . LYS A 1 156 ? -8.195 -29.391 -5.859 1 97.81 156 LYS A C 1
ATOM 1205 O O . LYS A 1 156 ? -8.18 -28.234 -6.281 1 97.81 156 LYS A O 1
ATOM 1210 N N . PRO A 1 157 ? -9.117 -30.359 -6.246 1 97.44 157 PRO A N 1
ATOM 1211 C CA . PRO A 1 157 ? -10.234 -29.875 -7.066 1 97.44 157 PRO A CA 1
ATOM 1212 C C . PRO A 1 157 ? -10.969 -28.703 -6.438 1 97.44 157 PRO A C 1
ATOM 1214 O O . PRO A 1 157 ? -11.297 -28.734 -5.246 1 97.44 157 PRO A O 1
ATOM 1217 N N . ASN A 1 158 ? -11.125 -27.625 -7.152 1 97.31 158 ASN A N 1
ATOM 1218 C CA . ASN A 1 158 ? -11.758 -26.375 -6.73 1 97.31 158 ASN A CA 1
ATOM 1219 C C . ASN A 1 158 ? -10.844 -25.547 -5.828 1 97.31 158 ASN A C 1
ATOM 1221 O O . ASN A 1 158 ? -11.289 -24.609 -5.172 1 97.31 158 ASN A O 1
ATOM 1225 N N . GLY A 1 159 ? -9.562 -25.984 -5.734 1 98.38 159 GLY A N 1
ATOM 1226 C CA . GLY A 1 159 ? -8.594 -25.156 -5.02 1 98.38 159 GLY A CA 1
ATOM 1227 C C . GLY A 1 159 ? -8.328 -23.828 -5.684 1 98.38 159 GLY A C 1
ATOM 1228 O O . GLY A 1 159 ? -8.648 -23.641 -6.863 1 98.38 159 GLY A O 1
ATOM 1229 N N . LEU A 1 160 ? -7.789 -22.906 -4.953 1 98.69 160 LEU A N 1
ATOM 1230 C CA . LEU A 1 160 ? -7.664 -21.531 -5.398 1 98.69 160 LEU A CA 1
ATOM 1231 C C . LEU A 1 160 ? -6.203 -21.172 -5.656 1 98.69 160 LEU A C 1
ATOM 1233 O O . LEU A 1 160 ? -5.328 -21.484 -4.844 1 98.69 160 LEU A O 1
ATOM 1237 N N . LEU A 1 161 ? -5.984 -20.562 -6.805 1 98.88 161 LEU A N 1
ATOM 1238 C CA . LEU A 1 161 ? -4.715 -19.906 -7.102 1 98.88 161 LEU A CA 1
ATOM 1239 C C . LEU A 1 161 ? -4.824 -18.391 -6.902 1 98.88 161 LEU A C 1
ATOM 1241 O O . LEU A 1 161 ? -5.758 -17.766 -7.402 1 98.88 161 LEU A O 1
ATOM 1245 N N . VAL A 1 162 ? -3.934 -17.844 -6.152 1 98.81 162 VAL A N 1
ATOM 1246 C CA . VAL A 1 162 ? -3.775 -16.406 -5.961 1 98.81 162 VAL A CA 1
ATOM 1247 C C . VAL A 1 162 ? -2.357 -15.977 -6.344 1 98.81 162 VAL A C 1
ATOM 1249 O O . VAL A 1 162 ? -1.395 -16.312 -5.648 1 98.81 162 VAL A O 1
ATOM 1252 N N . ALA A 1 163 ? -2.262 -15.219 -7.395 1 98.69 163 ALA A N 1
ATOM 1253 C CA . ALA A 1 163 ? -0.914 -14.898 -7.863 1 98.69 163 ALA A CA 1
ATOM 1254 C C . ALA A 1 163 ? -0.838 -13.469 -8.391 1 98.69 163 ALA A C 1
ATOM 1256 O O . ALA A 1 163 ? -1.862 -12.797 -8.523 1 98.69 163 ALA A O 1
ATOM 1257 N N . THR A 1 164 ? 0.391 -12.984 -8.531 1 98.38 164 THR A N 1
ATOM 1258 C CA . THR A 1 164 ? 0.647 -11.68 -9.133 1 98.38 164 THR A CA 1
ATOM 1259 C C . THR A 1 164 ? 1.599 -11.812 -10.32 1 98.38 164 THR A C 1
ATOM 1261 O O . THR A 1 164 ? 2.309 -12.812 -10.445 1 98.38 164 THR A O 1
ATOM 1264 N N . ALA A 1 165 ? 1.532 -10.844 -11.219 1 98.12 165 ALA A N 1
ATOM 1265 C CA . ALA A 1 165 ? 2.408 -10.773 -12.383 1 98.12 165 ALA A CA 1
ATOM 1266 C C . ALA A 1 165 ? 2.66 -9.328 -12.797 1 98.12 165 ALA A C 1
ATOM 1268 O O . ALA A 1 165 ? 1.826 -8.453 -12.555 1 98.12 165 ALA A O 1
ATOM 1269 N N . TRP A 1 166 ? 3.736 -9.109 -13.438 1 97.5 166 TRP A N 1
ATOM 1270 C CA . TRP A 1 166 ? 4.113 -7.754 -13.82 1 97.5 166 TRP A CA 1
ATOM 1271 C C . TRP A 1 166 ? 3.449 -7.355 -15.133 1 97.5 166 TRP A C 1
ATOM 1273 O O . TRP A 1 166 ? 3.355 -8.164 -16.062 1 97.5 166 TRP A O 1
ATOM 1283 N N . ASP A 1 167 ? 3.045 -6.152 -15.18 1 95.88 167 ASP A N 1
ATOM 1284 C CA . ASP A 1 167 ? 2.701 -5.48 -16.422 1 95.88 167 ASP A CA 1
ATOM 1285 C C . ASP A 1 167 ? 3.951 -4.961 -17.141 1 95.88 167 ASP A C 1
ATOM 1287 O O . ASP A 1 167 ? 4.863 -4.438 -16.484 1 95.88 167 ASP A O 1
ATOM 1291 N N . PRO A 1 168 ? 3.994 -5.105 -18.469 1 94.69 168 PRO A N 1
ATOM 1292 C CA . PRO A 1 168 ? 5.188 -4.637 -19.172 1 94.69 168 PRO A CA 1
ATOM 1293 C C . PRO A 1 168 ? 5.43 -3.141 -19 1 94.69 168 PRO A C 1
ATOM 1295 O O . PRO A 1 168 ? 6.547 -2.662 -19.219 1 94.69 168 PRO A O 1
ATOM 1298 N N . GLN A 1 169 ? 4.492 -2.406 -18.609 1 91.12 169 GLN A N 1
ATOM 1299 C CA . GLN A 1 169 ? 4.613 -0.96 -18.453 1 91.12 169 GLN A CA 1
ATOM 1300 C C . GLN A 1 169 ? 5.125 -0.592 -17.062 1 91.12 169 GLN A C 1
ATOM 1302 O O . GLN A 1 169 ? 5.34 0.585 -16.766 1 91.12 169 GLN A O 1
ATOM 1307 N N . SER A 1 170 ? 5.312 -1.564 -16.203 1 92.69 170 SER A N 1
ATOM 1308 C CA . SER A 1 170 ? 5.844 -1.312 -14.867 1 92.69 170 SER A CA 1
ATOM 1309 C C . SER A 1 170 ? 7.262 -0.749 -14.93 1 92.69 170 SER A C 1
ATOM 1311 O O . SER A 1 170 ? 8.078 -1.196 -15.742 1 92.69 170 SER A O 1
ATOM 1313 N N . THR A 1 171 ? 7.562 0.206 -14.055 1 90.12 171 THR A N 1
ATOM 1314 C CA . THR A 1 171 ? 8.891 0.804 -13.992 1 90.12 171 THR A CA 1
ATOM 1315 C C . THR A 1 171 ? 9.953 -0.268 -13.773 1 90.12 171 THR A C 1
ATOM 1317 O O . THR A 1 171 ? 11.031 -0.208 -14.375 1 90.12 171 THR A O 1
ATOM 1320 N N . THR A 1 172 ? 9.672 -1.202 -12.945 1 90.5 172 THR A N 1
ATOM 1321 C CA . THR A 1 172 ? 10.609 -2.289 -12.68 1 90.5 172 THR A CA 1
ATOM 1322 C C . THR A 1 172 ? 10.945 -3.037 -13.961 1 90.5 172 THR A C 1
ATOM 1324 O O . THR A 1 172 ? 12.117 -3.338 -14.219 1 90.5 172 THR A O 1
ATOM 1327 N N . ILE A 1 173 ? 9.961 -3.287 -14.758 1 93.81 173 ILE A N 1
ATOM 1328 C CA . ILE A 1 173 ? 10.148 -4.027 -16 1 93.81 173 ILE A CA 1
ATOM 1329 C C . ILE A 1 173 ? 10.898 -3.16 -17 1 93.81 173 ILE A C 1
ATOM 1331 O O . ILE A 1 173 ? 11.859 -3.617 -17.641 1 93.81 173 ILE A O 1
ATOM 1335 N N . LYS A 1 174 ? 10.57 -1.951 -17.125 1 92.25 174 LYS A N 1
ATOM 1336 C CA . LYS A 1 174 ? 11.234 -1.026 -18.031 1 92.25 174 LYS A CA 1
ATOM 1337 C C . LYS A 1 174 ? 12.695 -0.829 -17.656 1 92.25 174 LYS A C 1
ATOM 1339 O O . LYS A 1 174 ? 13.562 -0.708 -18.531 1 92.25 174 LYS A O 1
ATOM 1344 N N . ARG A 1 175 ? 12.914 -0.749 -16.438 1 90 175 ARG A N 1
ATOM 1345 C CA . ARG A 1 175 ? 14.273 -0.594 -15.953 1 90 175 ARG A CA 1
ATOM 1346 C C . ARG A 1 175 ? 15.141 -1.791 -16.344 1 90 175 ARG A C 1
ATOM 1348 O O . ARG A 1 175 ? 16.266 -1.624 -16.797 1 90 175 ARG A O 1
ATOM 1355 N N . ASN A 1 176 ? 14.609 -2.941 -16.094 1 91.62 176 ASN A N 1
ATOM 1356 C CA . ASN A 1 176 ? 15.352 -4.148 -16.453 1 91.62 176 ASN A CA 1
ATOM 1357 C C . ASN A 1 176 ? 15.625 -4.215 -17.953 1 91.62 176 ASN A C 1
ATOM 1359 O O . ASN A 1 176 ? 16.719 -4.617 -18.359 1 91.62 176 ASN A O 1
ATOM 1363 N N . ASP A 1 177 ? 14.688 -3.857 -18.719 1 94.25 177 ASP A N 1
ATOM 1364 C CA . ASP A 1 177 ? 14.891 -3.826 -20.156 1 94.25 177 ASP A CA 1
ATOM 1365 C C . ASP A 1 177 ? 15.953 -2.803 -20.547 1 94.25 177 ASP A C 1
ATOM 1367 O O . ASP A 1 177 ? 16.828 -3.088 -21.359 1 94.25 177 ASP A O 1
ATOM 1371 N N . ALA A 1 178 ? 15.867 -1.618 -19.969 1 92.25 178 ALA A N 1
ATOM 1372 C CA . ALA A 1 178 ? 16.828 -0.556 -20.281 1 92.25 178 ALA A CA 1
ATOM 1373 C C . ALA A 1 178 ? 18.25 -0.981 -19.938 1 92.25 178 ALA A C 1
ATOM 1375 O O . ALA A 1 178 ? 19.188 -0.712 -20.688 1 92.25 178 ALA A O 1
ATOM 1376 N N . LEU A 1 179 ? 18.391 -1.6 -18.828 1 90.69 179 LEU A N 1
ATOM 1377 C CA . LEU A 1 179 ? 19.719 -2.07 -18.422 1 90.69 179 LEU A CA 1
ATOM 1378 C C . LEU A 1 179 ? 20.219 -3.15 -19.359 1 90.69 179 LEU A C 1
ATOM 1380 O O . LEU A 1 179 ? 21.406 -3.18 -19.703 1 90.69 179 LEU A O 1
ATOM 1384 N N . ALA A 1 180 ? 19.359 -4.055 -19.75 1 90.75 180 ALA A N 1
ATOM 1385 C CA . ALA A 1 180 ? 19.734 -5.109 -20.688 1 90.75 180 ALA A CA 1
ATOM 1386 C C . ALA A 1 180 ? 20.188 -4.516 -22.016 1 90.75 180 ALA A C 1
ATOM 1388 O O . ALA A 1 180 ? 21.188 -4.961 -22.594 1 90.75 180 ALA A O 1
ATOM 1389 N N . ILE A 1 181 ? 19.5 -3.57 -22.484 1 91.25 181 ILE A N 1
ATOM 1390 C CA . ILE A 1 181 ? 19.828 -2.912 -23.734 1 91.25 181 ILE A CA 1
ATOM 1391 C C . ILE A 1 181 ? 21.172 -2.215 -23.625 1 91.25 181 ILE A C 1
ATOM 1393 O O . ILE A 1 181 ? 22.047 -2.379 -24.484 1 91.25 181 ILE A O 1
ATOM 1397 N N . ALA A 1 182 ? 21.359 -1.484 -22.531 1 90.25 182 ALA A N 1
ATOM 1398 C CA . ALA A 1 182 ? 22.594 -0.751 -22.312 1 90.25 182 ALA A CA 1
ATOM 1399 C C . ALA A 1 182 ? 23.797 -1.703 -22.234 1 90.25 182 ALA A C 1
ATOM 1401 O O . ALA A 1 182 ? 24.844 -1.432 -22.812 1 90.25 182 ALA A O 1
ATOM 1402 N N . ASN A 1 183 ? 23.625 -2.785 -21.531 1 88.69 183 ASN A N 1
ATOM 1403 C CA . ASN A 1 183 ? 24.688 -3.77 -21.391 1 88.69 183 ASN A CA 1
ATOM 1404 C C . ASN A 1 183 ? 25.031 -4.422 -22.734 1 88.69 183 ASN A C 1
ATOM 1406 O O . ASN A 1 183 ? 26.203 -4.672 -23.031 1 88.69 183 ASN A O 1
ATOM 1410 N N . HIS A 1 184 ? 24.016 -4.738 -23.422 1 87 184 HIS A N 1
ATOM 1411 C CA . HIS A 1 184 ? 24.219 -5.34 -24.734 1 87 184 HIS A CA 1
ATOM 1412 C C . HIS A 1 184 ? 24.984 -4.402 -25.656 1 87 184 HIS A C 1
ATOM 1414 O O . HIS A 1 184 ? 25.875 -4.844 -26.391 1 87 184 HIS A O 1
ATOM 1420 N N . GLN A 1 185 ? 24.688 -3.211 -25.578 1 85.94 185 GLN A N 1
ATOM 1421 C CA . GLN A 1 185 ? 25.328 -2.207 -26.422 1 85.94 185 GLN A CA 1
ATOM 1422 C C . GLN A 1 185 ? 26.781 -1.983 -26.016 1 85.94 185 GLN A C 1
ATOM 1424 O O . GLN A 1 185 ? 27.625 -1.695 -26.844 1 85.94 185 GLN A O 1
ATOM 1429 N N . ALA A 1 186 ? 27.031 -2.123 -24.781 1 84.56 186 ALA A N 1
ATOM 1430 C CA . ALA A 1 186 ? 28.359 -1.843 -24.25 1 84.56 186 ALA A CA 1
ATOM 1431 C C . ALA A 1 186 ? 29.266 -3.068 -24.359 1 84.56 186 ALA A C 1
ATOM 1433 O O . ALA A 1 186 ? 30.484 -2.963 -24.219 1 84.56 186 ALA A O 1
ATOM 1434 N N . SER A 1 187 ? 28.734 -4.203 -24.438 1 77.81 187 SER A N 1
ATOM 1435 C CA . SER A 1 187 ? 29.516 -5.438 -24.484 1 77.81 187 SER A CA 1
ATOM 1436 C C . SER A 1 187 ? 30.406 -5.48 -25.719 1 77.81 187 SER A C 1
ATOM 1438 O O . SER A 1 187 ? 30.016 -5.043 -26.797 1 77.81 187 SER A O 1
ATOM 1440 N N . PRO A 1 188 ? 31.672 -5.641 -25.359 1 65.69 188 PRO A N 1
ATOM 1441 C CA . PRO A 1 188 ? 32.625 -5.676 -26.484 1 65.69 188 PRO A CA 1
ATOM 1442 C C . PRO A 1 188 ? 32.156 -6.582 -27.625 1 65.69 188 PRO A C 1
ATOM 1444 O O . PRO A 1 188 ? 32.469 -6.328 -28.781 1 65.69 188 PRO A O 1
ATOM 1447 N N . VAL A 1 189 ? 31.734 -7.727 -27.188 1 55.19 189 VAL A N 1
ATOM 1448 C CA . VAL A 1 189 ? 31.375 -8.633 -28.281 1 55.19 189 VAL A CA 1
ATOM 1449 C C . VAL A 1 189 ? 30.172 -8.062 -29.047 1 55.19 189 VAL A C 1
ATOM 1451 O O . VAL A 1 189 ? 29.719 -8.656 -30.016 1 55.19 189 VAL A O 1
ATOM 1454 N N . GLY A 1 190 ? 29.453 -7.219 -28.453 1 50.19 190 GLY A N 1
ATOM 1455 C CA . GLY A 1 190 ? 28.312 -6.641 -29.156 1 50.19 190 GLY A CA 1
ATOM 1456 C C . GLY A 1 190 ? 28.656 -6.148 -30.547 1 50.19 190 GLY A C 1
ATOM 1457 O O . GLY A 1 190 ? 27.828 -5.527 -31.219 1 50.19 190 GLY A O 1
ATOM 1458 N N . GLY A 1 191 ? 29.953 -5.918 -30.703 1 43.47 191 GLY A N 1
ATOM 1459 C CA . GLY A 1 191 ? 30.219 -5.625 -32.094 1 43.47 191 GLY A CA 1
ATOM 1460 C C . GLY A 1 191 ? 29.531 -6.594 -33.062 1 43.47 191 GLY A C 1
ATOM 1461 O O . GLY A 1 191 ? 28.844 -7.523 -32.625 1 43.47 191 GLY A O 1
ATOM 1462 N N . GLU A 1 192 ? 29.953 -6.539 -34.375 1 47.88 192 GLU A N 1
ATOM 1463 C CA . GLU A 1 192 ? 29.594 -7.258 -35.594 1 47.88 192 GLU A CA 1
ATOM 1464 C C . GLU A 1 192 ? 29.766 -8.766 -35.406 1 47.88 192 GLU A C 1
ATOM 1466 O O . GLU A 1 192 ? 29.891 -9.5 -36.406 1 47.88 192 GLU A O 1
ATOM 1471 N N . ASP A 1 193 ? 30.141 -9.203 -34.188 1 47.81 193 ASP A N 1
ATOM 1472 C CA . ASP A 1 193 ? 30.328 -10.648 -34.219 1 47.81 193 ASP A CA 1
ATOM 1473 C C . ASP A 1 193 ? 28.984 -11.367 -34.406 1 47.81 193 ASP A C 1
ATOM 1475 O O . ASP A 1 193 ? 28.078 -11.203 -33.594 1 47.81 193 ASP A O 1
ATOM 1479 N N . PRO A 1 194 ? 28.641 -11.797 -35.5 1 51 194 PRO A N 1
ATOM 1480 C CA . PRO A 1 194 ? 27.453 -12.555 -35.875 1 51 194 PRO A CA 1
ATOM 1481 C C . PRO A 1 194 ? 27.047 -13.578 -34.812 1 51 194 PRO A C 1
ATOM 1483 O O . PRO A 1 194 ? 25.922 -14.102 -34.844 1 51 194 PRO A O 1
ATOM 1486 N N . SER A 1 195 ? 28.016 -14.016 -34 1 49.25 195 SER A N 1
ATOM 1487 C CA . SER A 1 195 ? 27.734 -15.094 -33.062 1 49.25 195 SER A CA 1
ATOM 1488 C C . SER A 1 195 ? 27.078 -14.57 -31.781 1 49.25 195 SER A C 1
ATOM 1490 O O . SER A 1 195 ? 26.719 -15.352 -30.891 1 49.25 195 SER A O 1
ATOM 1492 N N . ALA A 1 196 ? 27.031 -13.328 -31.672 1 56.94 196 ALA A N 1
ATOM 1493 C CA . ALA A 1 196 ? 26.469 -12.781 -30.438 1 56.94 196 ALA A CA 1
ATOM 1494 C C . ALA A 1 196 ? 24.984 -13.102 -30.312 1 56.94 196 ALA A C 1
ATOM 1496 O O . ALA A 1 196 ? 24.234 -12.992 -31.281 1 56.94 196 ALA A O 1
ATOM 1497 N N . SER A 1 197 ? 24.531 -13.758 -29.281 1 65.31 197 SER A N 1
ATOM 1498 C CA . SER A 1 197 ? 23.141 -14.109 -29 1 65.31 197 SER A CA 1
ATOM 1499 C C . SER A 1 197 ? 22.234 -12.891 -29.047 1 65.31 197 SER A C 1
ATOM 1501 O O . SER A 1 197 ? 22.609 -11.812 -28.562 1 65.31 197 SER A O 1
ATOM 1503 N N . PRO A 1 198 ? 21.266 -12.938 -29.906 1 80.19 198 PRO A N 1
ATOM 1504 C CA . PRO A 1 198 ? 20.312 -11.836 -29.984 1 80.19 198 PRO A CA 1
ATOM 1505 C C . PRO A 1 198 ? 19.812 -11.383 -28.609 1 80.19 198 PRO A C 1
ATOM 1507 O O . PRO A 1 198 ? 19.734 -12.195 -27.672 1 80.19 198 PRO A O 1
ATOM 1510 N N . LEU A 1 199 ? 19.797 -10.078 -28.453 1 87.25 199 LEU A N 1
ATOM 1511 C CA . LEU A 1 199 ? 19.25 -9.508 -27.234 1 87.25 199 LEU A CA 1
ATOM 1512 C C . LEU A 1 199 ? 17.812 -9.984 -27 1 87.25 199 LEU A C 1
ATOM 1514 O O . LEU A 1 199 ? 16.969 -9.875 -27.891 1 87.25 199 LEU A O 1
ATOM 1518 N N . VAL A 1 200 ? 17.672 -10.641 -25.922 1 88.69 200 VAL A N 1
ATOM 1519 C CA . VAL A 1 200 ? 16.328 -10.969 -25.453 1 88.69 200 VAL A CA 1
ATOM 1520 C C . VAL A 1 200 ? 15.977 -10.102 -24.234 1 88.69 200 VAL A C 1
ATOM 1522 O O . VAL A 1 200 ? 16.641 -10.18 -23.203 1 88.69 200 VAL A O 1
ATOM 1525 N N . LEU A 1 201 ? 14.93 -9.375 -24.375 1 93.5 201 LEU A N 1
ATOM 1526 C CA . LEU A 1 201 ? 14.562 -8.469 -23.297 1 93.5 201 LEU A CA 1
ATOM 1527 C C . LEU A 1 201 ? 13.977 -9.227 -22.109 1 93.5 201 LEU A C 1
ATOM 1529 O O . LEU A 1 201 ? 13.125 -10.102 -22.297 1 93.5 201 LEU A O 1
ATOM 1533 N N . PRO A 1 202 ? 14.375 -8.867 -20.953 1 90.88 202 PRO A N 1
ATOM 1534 C CA . PRO A 1 202 ? 13.844 -9.492 -19.734 1 90.88 202 PRO A CA 1
ATOM 1535 C C . PRO A 1 202 ? 12.312 -9.43 -19.672 1 90.88 202 PRO A C 1
ATOM 1537 O O . PRO A 1 202 ? 11.68 -10.359 -19.156 1 90.88 202 PRO A O 1
ATOM 1540 N N . SER A 1 203 ? 11.727 -8.398 -20.172 1 93.88 203 SER A N 1
ATOM 1541 C CA . SER A 1 203 ? 10.281 -8.211 -20.109 1 93.88 203 SER A CA 1
ATOM 1542 C C . SER A 1 203 ? 9.547 -9.328 -20.828 1 93.88 203 SER A C 1
ATOM 1544 O O . SER A 1 203 ? 8.414 -9.664 -20.484 1 93.88 203 SER A O 1
ATOM 1546 N N . THR A 1 204 ? 10.203 -9.945 -21.844 1 93.31 204 THR A N 1
ATOM 1547 C CA . THR A 1 204 ? 9.57 -11.008 -22.609 1 93.31 204 THR A CA 1
ATOM 1548 C C . THR A 1 204 ? 9.328 -12.242 -21.75 1 93.31 204 THR A C 1
ATOM 1550 O O . THR A 1 204 ? 8.445 -13.047 -22.047 1 93.31 204 THR A O 1
ATOM 1553 N N . LYS A 1 205 ? 10.055 -12.297 -20.672 1 92.75 205 LYS A N 1
ATOM 1554 C CA . LYS A 1 205 ? 9.969 -13.484 -19.828 1 92.75 205 LYS A CA 1
ATOM 1555 C C . LYS A 1 205 ? 9.312 -13.156 -18.484 1 92.75 205 LYS A C 1
ATOM 1557 O O . LYS A 1 205 ? 8.758 -14.039 -17.828 1 92.75 205 LYS A O 1
ATOM 1562 N N . THR A 1 206 ? 9.344 -11.906 -18.141 1 94.88 206 THR A N 1
ATOM 1563 C CA . THR A 1 206 ? 9.008 -11.609 -16.75 1 94.88 206 THR A CA 1
ATOM 1564 C C . THR A 1 206 ? 7.762 -10.727 -16.672 1 94.88 206 THR A C 1
ATOM 1566 O O . THR A 1 206 ? 7.34 -10.336 -15.586 1 94.88 206 THR A O 1
ATOM 1569 N N . SER A 1 207 ? 7.227 -10.367 -17.766 1 94.69 207 SER A N 1
ATOM 1570 C CA . SER A 1 207 ? 5.977 -9.609 -17.781 1 94.69 207 SER A CA 1
ATOM 1571 C C . SER A 1 207 ? 4.934 -10.289 -18.656 1 94.69 207 SER A C 1
ATOM 1573 O O . SER A 1 207 ? 5.242 -11.242 -19.375 1 94.69 207 SER A O 1
ATOM 1575 N N . THR A 1 208 ? 3.723 -9.875 -18.531 1 96.12 208 THR A N 1
ATOM 1576 C CA . THR A 1 208 ? 2.611 -10.453 -19.266 1 96.12 208 THR A CA 1
ATOM 1577 C C . THR A 1 208 ? 1.489 -9.43 -19.453 1 96.12 208 THR A C 1
ATOM 1579 O O . THR A 1 208 ? 1.637 -8.266 -19.078 1 96.12 208 THR A O 1
ATOM 1582 N N . THR A 1 209 ? 0.46 -9.859 -20.188 1 93.75 209 THR A N 1
ATOM 1583 C CA . THR A 1 209 ? -0.794 -9.125 -20.312 1 93.75 209 THR A CA 1
ATOM 1584 C C . THR A 1 209 ? -1.954 -9.938 -19.734 1 93.75 209 THR A C 1
ATOM 1586 O O . THR A 1 209 ? -1.831 -11.148 -19.531 1 93.75 209 THR A O 1
ATOM 1589 N N . PRO A 1 210 ? -3.018 -9.258 -19.453 1 92.88 210 PRO A N 1
ATOM 1590 C CA . PRO A 1 210 ? -4.16 -10.008 -18.938 1 92.88 210 PRO A CA 1
ATOM 1591 C C . PRO A 1 210 ? -4.605 -11.133 -19.875 1 92.88 210 PRO A C 1
ATOM 1593 O O . PRO A 1 210 ? -4.875 -12.25 -19.422 1 92.88 210 PRO A O 1
ATOM 1596 N N . GLU A 1 211 ? -4.598 -10.867 -21.125 1 91.94 211 GLU A N 1
ATOM 1597 C CA . GLU A 1 211 ? -5.027 -11.867 -22.094 1 91.94 211 GLU A CA 1
ATOM 1598 C C . GLU A 1 211 ? -4.074 -13.055 -22.125 1 91.94 211 GLU A C 1
ATOM 1600 O O . GLU A 1 211 ? -4.516 -14.211 -22.141 1 91.94 211 GLU A O 1
ATOM 1605 N N . GLN A 1 212 ? -2.824 -12.719 -22.094 1 94.62 212 GLN A N 1
ATOM 1606 C CA . GLN A 1 212 ? -1.817 -13.773 -22.109 1 94.62 212 GLN A CA 1
ATOM 1607 C C . GLN A 1 212 ? -1.885 -14.617 -20.844 1 94.62 212 GLN A C 1
ATOM 1609 O O . GLN A 1 212 ? -1.77 -15.844 -20.906 1 94.62 212 GLN A O 1
ATOM 1614 N N . LEU A 1 213 ? -2.031 -13.977 -19.781 1 95.88 213 LEU A N 1
ATOM 1615 C CA . LEU A 1 213 ? -2.084 -14.656 -18.484 1 95.88 213 LEU A CA 1
ATOM 1616 C C . LEU A 1 213 ? -3.303 -15.57 -18.406 1 95.88 213 LEU A C 1
ATOM 1618 O O . LEU A 1 213 ? -3.195 -16.719 -17.969 1 95.88 213 LEU A O 1
ATOM 1622 N N . ILE A 1 214 ? -4.465 -15.102 -18.828 1 94.56 214 ILE A N 1
ATOM 1623 C CA . ILE A 1 214 ? -5.703 -15.867 -18.797 1 94.56 214 ILE A CA 1
ATOM 1624 C C . ILE A 1 214 ? -5.562 -17.094 -19.703 1 94.56 214 ILE A C 1
ATOM 1626 O O . ILE A 1 214 ? -5.84 -18.219 -19.281 1 94.56 214 ILE A O 1
ATOM 1630 N N . LYS A 1 215 ? -5.094 -16.859 -20.891 1 95.38 215 LYS A N 1
ATOM 1631 C CA . LYS A 1 215 ? -4.918 -17.953 -21.844 1 95.38 215 LYS A CA 1
ATOM 1632 C C . LYS A 1 215 ? -3.967 -19.016 -21.297 1 95.38 215 LYS A C 1
ATOM 1634 O O . LYS A 1 215 ? -4.223 -20.203 -21.422 1 95.38 215 LYS A O 1
ATOM 1639 N N . ARG A 1 216 ? -2.963 -18.531 -20.766 1 96.38 216 ARG A N 1
ATOM 1640 C CA . ARG A 1 216 ? -1.951 -19.438 -20.219 1 96.38 216 ARG A CA 1
ATOM 1641 C C . ARG A 1 216 ? -2.521 -20.281 -19.094 1 96.38 216 ARG A C 1
ATOM 1643 O O . ARG A 1 216 ? -2.35 -21.5 -19.078 1 96.38 216 ARG A O 1
ATOM 1650 N N . LEU A 1 217 ? -3.137 -19.656 -18.109 1 97.69 217 LEU A N 1
ATOM 1651 C CA . LEU A 1 217 ? -3.689 -20.375 -16.969 1 97.69 217 LEU A CA 1
ATOM 1652 C C . LEU A 1 217 ? -4.777 -21.344 -17.406 1 97.69 217 LEU A C 1
ATOM 1654 O O . LEU A 1 217 ? -4.844 -22.484 -16.922 1 97.69 217 LEU A O 1
ATOM 1658 N N . GLU A 1 218 ? -5.602 -20.953 -18.344 1 96.88 218 GLU A N 1
ATOM 1659 C CA . GLU A 1 218 ? -6.629 -21.844 -18.859 1 96.88 218 GLU A CA 1
ATOM 1660 C C . GLU A 1 218 ? -6 -23.047 -19.578 1 96.88 218 GLU A C 1
ATOM 1662 O O . GLU A 1 218 ? -6.539 -24.156 -19.531 1 96.88 218 GLU A O 1
ATOM 1667 N N . GLY A 1 219 ? -4.914 -22.797 -20.188 1 97.62 219 GLY A N 1
ATOM 1668 C CA . GLY A 1 219 ? -4.188 -23.875 -20.859 1 97.62 219 GLY A CA 1
ATOM 1669 C C . GLY A 1 219 ? -3.729 -24.969 -19.906 1 97.62 219 GLY A C 1
ATOM 1670 O O . GLY A 1 219 ? -3.572 -26.109 -20.312 1 97.62 219 GLY A O 1
ATOM 1671 N N . PHE A 1 220 ? -3.555 -24.625 -18.688 1 98.06 220 PHE A N 1
ATOM 1672 C CA . PHE A 1 220 ? -3.113 -25.594 -17.688 1 98.06 220 PHE A CA 1
ATOM 1673 C C . PHE A 1 220 ? -4.301 -26.141 -16.906 1 98.06 220 PHE A C 1
ATOM 1675 O O . PHE A 1 220 ? -4.125 -26.906 -15.953 1 98.06 220 PHE A O 1
ATOM 1682 N N . GLY A 1 221 ? -5.492 -25.703 -17.312 1 97.69 221 GLY A N 1
ATOM 1683 C CA . GLY A 1 221 ? -6.688 -26.312 -16.734 1 97.69 221 GLY A CA 1
ATOM 1684 C C . GLY A 1 221 ? -7.367 -25.438 -15.703 1 97.69 221 GLY A C 1
ATOM 1685 O O . GLY A 1 221 ? -8.391 -25.812 -15.141 1 97.69 221 GLY A O 1
ATOM 1686 N N . PHE A 1 222 ? -6.875 -24.25 -15.477 1 97.94 222 PHE A N 1
ATOM 1687 C CA . PHE A 1 222 ? -7.535 -23.328 -14.547 1 97.94 222 PHE A CA 1
ATOM 1688 C C . PHE A 1 222 ? -8.828 -22.781 -15.141 1 97.94 222 PHE A C 1
ATOM 1690 O O . PHE A 1 222 ? -8.93 -22.625 -16.359 1 97.94 222 PHE A O 1
ATOM 1697 N N . ARG A 1 223 ? -9.742 -22.531 -14.297 1 95.94 223 ARG A N 1
ATOM 1698 C CA . ARG A 1 223 ? -11.016 -21.938 -14.688 1 95.94 223 ARG A CA 1
ATOM 1699 C C . ARG A 1 223 ? -11.32 -20.703 -13.836 1 95.94 223 ARG A C 1
ATOM 1701 O O . ARG A 1 223 ? -10.625 -20.438 -12.859 1 95.94 223 ARG A O 1
ATOM 1708 N N . ASP A 1 224 ? -12.336 -19.906 -14.305 1 91.94 224 ASP A N 1
ATOM 1709 C CA . ASP A 1 224 ? -12.789 -18.719 -13.578 1 91.94 224 ASP A CA 1
ATOM 1710 C C . ASP A 1 224 ? -11.633 -17.766 -13.297 1 91.94 224 ASP A C 1
ATOM 1712 O O . ASP A 1 224 ? -11.445 -17.328 -12.164 1 91.94 224 ASP A O 1
ATOM 1716 N N . VAL A 1 225 ? -10.875 -17.578 -14.305 1 94.25 225 VAL A N 1
ATOM 1717 C CA . VAL A 1 225 ? -9.695 -16.734 -14.156 1 94.25 225 VAL A CA 1
ATOM 1718 C C . VAL A 1 225 ? -10.117 -15.266 -14.094 1 94.25 225 VAL A C 1
ATOM 1720 O O . VAL A 1 225 ? -10.797 -14.766 -14.992 1 94.25 225 VAL A O 1
ATOM 1723 N N . LEU A 1 226 ? -9.773 -14.609 -13.031 1 91.94 226 LEU A N 1
ATOM 1724 C CA . LEU A 1 226 ? -10 -13.188 -12.812 1 91.94 226 LEU A CA 1
ATOM 1725 C C . LEU A 1 226 ? -8.68 -12.438 -12.703 1 91.94 226 LEU A C 1
ATOM 1727 O O . LEU A 1 226 ? -7.797 -12.828 -11.938 1 91.94 226 LEU A O 1
ATOM 1731 N N . VAL A 1 227 ? -8.539 -11.391 -13.492 1 93.5 227 VAL A N 1
ATOM 1732 C CA . VAL A 1 227 ? -7.297 -10.625 -13.477 1 93.5 227 VAL A CA 1
ATOM 1733 C C . VAL A 1 227 ? -7.59 -9.164 -13.141 1 93.5 227 VAL A C 1
ATOM 1735 O O . VAL A 1 227 ? -8.414 -8.523 -13.805 1 93.5 227 VAL A O 1
ATOM 1738 N N . PHE A 1 228 ? -6.941 -8.656 -12.125 1 92.31 228 PHE A N 1
ATOM 1739 C CA . PHE A 1 228 ? -7.012 -7.258 -11.719 1 92.31 228 PHE A CA 1
ATOM 1740 C C . PHE A 1 228 ? -5.742 -6.512 -12.117 1 92.31 228 PHE A C 1
ATOM 1742 O O . PHE A 1 228 ? -4.637 -6.926 -11.758 1 92.31 228 PHE A O 1
ATOM 1749 N N . ARG A 1 229 ? -5.922 -5.457 -12.844 1 92.19 229 ARG A N 1
ATOM 1750 C CA . ARG A 1 229 ? -4.793 -4.586 -13.148 1 92.19 229 ARG A CA 1
ATOM 1751 C C . ARG A 1 229 ? -4.738 -3.4 -12.188 1 92.19 229 ARG A C 1
ATOM 1753 O O . ARG A 1 229 ? -5.691 -2.625 -12.102 1 92.19 229 ARG A O 1
ATOM 1760 N N . THR A 1 230 ? -3.652 -3.27 -11.477 1 92.19 230 THR A N 1
ATOM 1761 C CA . THR A 1 230 ? -3.521 -2.211 -10.477 1 92.19 230 THR A CA 1
ATOM 1762 C C . THR A 1 230 ? -2.188 -1.486 -10.633 1 92.19 230 THR A C 1
ATOM 1764 O O . THR A 1 230 ? -1.232 -2.041 -11.18 1 92.19 230 THR A O 1
ATOM 1767 N N . ALA A 1 231 ? -2.17 -0.251 -10.188 1 91.12 231 ALA A N 1
ATOM 1768 C CA . ALA A 1 231 ? -0.976 0.589 -10.188 1 91.12 231 ALA A CA 1
ATOM 1769 C C . ALA A 1 231 ? -0.69 1.144 -8.797 1 91.12 231 ALA A C 1
ATOM 1771 O O . ALA A 1 231 ? -1.612 1.537 -8.078 1 91.12 231 ALA A O 1
ATOM 1772 N N . HIS A 1 232 ? 0.568 1.078 -8.453 1 92.31 232 HIS A N 1
ATOM 1773 C CA . HIS A 1 232 ? 1.003 1.633 -7.176 1 92.31 232 HIS A CA 1
ATOM 1774 C C . HIS A 1 232 ? 2.273 2.461 -7.34 1 92.31 232 HIS A C 1
ATOM 1776 O O . HIS A 1 232 ? 3.227 2.023 -7.988 1 92.31 232 HIS A O 1
ATOM 1782 N N . SER A 1 233 ? 2.213 3.676 -6.742 1 89.81 233 SER A N 1
ATOM 1783 C CA . SER A 1 233 ? 3.428 4.457 -6.531 1 89.81 233 SER A CA 1
ATOM 1784 C C . SER A 1 233 ? 4.117 4.074 -5.227 1 89.81 233 SER A C 1
ATOM 1786 O O . SER A 1 233 ? 3.516 3.416 -4.375 1 89.81 233 SER A O 1
ATOM 1788 N N . ALA A 1 234 ? 5.332 4.375 -5.156 1 88.81 234 ALA A N 1
ATOM 1789 C CA . ALA A 1 234 ? 6.105 4.246 -3.922 1 88.81 234 ALA A CA 1
ATOM 1790 C C . ALA A 1 234 ? 7.074 5.414 -3.76 1 88.81 234 ALA A C 1
ATOM 1792 O O . ALA A 1 234 ? 7.762 5.793 -4.711 1 88.81 234 ALA A O 1
ATOM 1793 N N . ILE A 1 235 ? 7.023 6.012 -2.613 1 89.44 235 ILE A N 1
ATOM 1794 C CA . ILE A 1 235 ? 8.07 6.957 -2.258 1 89.44 235 ILE A CA 1
ATOM 1795 C C . ILE A 1 235 ? 9.234 6.215 -1.603 1 89.44 235 ILE A C 1
ATOM 1797 O O . ILE A 1 235 ? 9.039 5.461 -0.649 1 89.44 235 ILE A O 1
ATOM 1801 N N . LEU A 1 236 ? 10.352 6.367 -2.176 1 86.94 236 LEU A N 1
ATOM 1802 C CA . LEU A 1 236 ? 11.578 5.805 -1.622 1 86.94 236 LEU A CA 1
ATOM 1803 C C . LEU A 1 236 ? 12.32 6.836 -0.778 1 86.94 236 LEU A C 1
ATOM 1805 O O . LEU A 1 236 ? 12.492 7.98 -1.2 1 86.94 236 LEU A O 1
ATOM 1809 N N . PRO A 1 237 ? 12.766 6.418 0.391 1 86.44 237 PRO A N 1
ATOM 1810 C CA . PRO A 1 237 ? 13.453 7.379 1.256 1 86.44 237 PRO A CA 1
ATOM 1811 C C . PRO A 1 237 ? 14.672 8.008 0.586 1 86.44 237 PRO A C 1
ATOM 1813 O O . PRO A 1 237 ? 15.008 9.156 0.86 1 86.44 237 PRO A O 1
ATOM 1816 N N . ARG A 1 238 ? 15.32 7.238 -0.212 1 83.75 238 ARG A N 1
ATOM 1817 C CA . ARG A 1 238 ? 16.438 7.699 -1.023 1 83.75 238 ARG A CA 1
ATOM 1818 C C . ARG A 1 238 ? 16.297 7.23 -2.467 1 83.75 238 ARG A C 1
ATOM 1820 O O . ARG A 1 238 ? 16.219 6.031 -2.73 1 83.75 238 ARG A O 1
ATOM 1827 N N . ALA A 1 239 ? 16.375 8.211 -3.334 1 79.12 239 ALA A N 1
ATOM 1828 C CA . ALA A 1 239 ? 16.203 7.891 -4.75 1 79.12 239 ALA A CA 1
ATOM 1829 C C . ALA A 1 239 ? 17.344 6.992 -5.242 1 79.12 239 ALA A C 1
ATOM 1831 O O . ALA A 1 239 ? 17.141 6.16 -6.125 1 79.12 239 ALA A O 1
ATOM 1832 N N . GLY A 1 240 ? 18.453 7.102 -4.602 1 80.56 240 GLY A N 1
ATOM 1833 C CA . GLY A 1 240 ? 19.625 6.379 -5.059 1 80.56 240 GLY A CA 1
ATOM 1834 C C . GLY A 1 240 ? 19.781 5.02 -4.406 1 80.56 240 GLY A C 1
ATOM 1835 O O . GLY A 1 240 ? 20.703 4.266 -4.738 1 80.56 240 GLY A O 1
ATOM 1836 N N . ALA A 1 241 ? 18.828 4.688 -3.551 1 80.81 241 ALA A N 1
ATOM 1837 C CA . ALA A 1 241 ? 19 3.482 -2.742 1 80.81 241 ALA A CA 1
ATOM 1838 C C . ALA A 1 241 ? 19.062 2.236 -3.619 1 80.81 241 ALA A C 1
ATOM 1840 O O . ALA A 1 241 ? 19.938 1.379 -3.426 1 80.81 241 ALA A O 1
ATOM 1841 N N . LEU A 1 242 ? 18.203 2.145 -4.57 1 82 242 LEU A N 1
ATOM 1842 C CA . LEU A 1 242 ? 18.203 0.976 -5.441 1 82 242 LEU A CA 1
ATOM 1843 C C . LEU A 1 242 ? 19.5 0.887 -6.23 1 82 242 LEU A C 1
ATOM 1845 O O . LEU A 1 242 ? 20.094 -0.189 -6.34 1 82 242 LEU A O 1
ATOM 1849 N N . ALA A 1 243 ? 19.891 1.979 -6.734 1 83.75 243 ALA A N 1
ATOM 1850 C CA . ALA A 1 243 ? 21.141 2 -7.504 1 83.75 243 ALA A CA 1
ATOM 1851 C C . ALA A 1 243 ? 22.312 1.564 -6.645 1 83.75 243 ALA A C 1
ATOM 1853 O O . ALA A 1 243 ? 23.203 0.832 -7.109 1 83.75 243 ALA A O 1
ATOM 1854 N N . ASP A 1 244 ? 22.344 2.008 -5.438 1 84.81 244 ASP A N 1
ATOM 1855 C CA . ASP A 1 244 ? 23.422 1.628 -4.527 1 84.81 244 ASP A CA 1
ATOM 1856 C C . ASP A 1 244 ? 23.469 0.114 -4.336 1 84.81 244 ASP A C 1
ATOM 1858 O O . ASP A 1 244 ? 24.547 -0.494 -4.414 1 84.81 244 ASP A O 1
ATOM 1862 N N . VAL A 1 245 ? 22.328 -0.405 -4.164 1 82.5 245 VAL A N 1
ATOM 1863 C CA . VAL A 1 245 ? 22.25 -1.835 -3.881 1 82.5 245 VAL A CA 1
ATOM 1864 C C . VAL A 1 245 ? 22.594 -2.629 -5.141 1 82.5 245 VAL A C 1
ATOM 1866 O O . VAL A 1 245 ? 23.281 -3.648 -5.074 1 82.5 245 VAL A O 1
ATOM 1869 N N . MET A 1 246 ? 22.156 -2.195 -6.23 1 84 246 MET A N 1
ATOM 1870 C CA . MET A 1 246 ? 22.391 -2.908 -7.484 1 84 246 MET A CA 1
ATOM 1871 C C . MET A 1 246 ? 23.859 -2.854 -7.871 1 84 246 MET A C 1
ATOM 1873 O O . MET A 1 246 ? 24.438 -3.854 -8.312 1 84 246 MET A O 1
ATOM 1877 N N . VAL A 1 247 ? 24.422 -1.75 -7.676 1 84.75 247 VAL A N 1
ATOM 1878 C CA . VAL A 1 247 ? 25.844 -1.593 -8.008 1 84.75 247 VAL A CA 1
ATOM 1879 C C . VAL A 1 247 ? 26.688 -2.502 -7.113 1 84.75 247 VAL A C 1
ATOM 1881 O O . VAL A 1 247 ? 27.672 -3.076 -7.566 1 84.75 247 VAL A O 1
ATOM 1884 N N . GLN A 1 248 ? 26.25 -2.615 -5.906 1 82.12 248 GLN A N 1
ATOM 1885 C CA . GLN A 1 248 ? 27 -3.42 -4.949 1 82.12 248 GLN A CA 1
ATOM 1886 C C . GLN A 1 248 ? 26.828 -4.91 -5.227 1 82.12 248 GLN A C 1
ATOM 1888 O O . GLN A 1 248 ? 27.719 -5.711 -4.926 1 82.12 248 GLN A O 1
ATOM 1893 N N . ASN A 1 249 ? 25.703 -5.254 -5.863 1 77.88 249 ASN A N 1
ATOM 1894 C CA . ASN A 1 249 ? 25.375 -6.676 -5.891 1 77.88 249 ASN A CA 1
ATOM 1895 C C . ASN A 1 249 ? 25.328 -7.215 -7.316 1 77.88 249 ASN A C 1
ATOM 1897 O O . ASN A 1 249 ? 25.234 -8.422 -7.527 1 77.88 249 ASN A O 1
ATOM 1901 N N . MET A 1 250 ? 25.344 -6.305 -8.32 1 74.31 250 MET A N 1
ATOM 1902 C CA . MET A 1 250 ? 25.266 -6.742 -9.711 1 74.31 250 MET A CA 1
ATOM 1903 C C . MET A 1 250 ? 26.594 -6.551 -10.422 1 74.31 250 MET A C 1
ATOM 1905 O O . MET A 1 250 ? 26.641 -6.055 -11.547 1 74.31 250 MET A O 1
ATOM 1909 N N . GLY A 1 251 ? 27.594 -6.953 -9.891 1 70.38 251 GLY A N 1
ATOM 1910 C CA . GLY A 1 251 ? 28.969 -6.707 -10.273 1 70.38 251 GLY A CA 1
ATOM 1911 C C . GLY A 1 251 ? 29.219 -6.848 -11.758 1 70.38 251 GLY A C 1
ATOM 1912 O O . GLY A 1 251 ? 29.656 -5.902 -12.414 1 70.38 251 GLY A O 1
ATOM 1913 N N . SER A 1 252 ? 28.859 -7.992 -12.344 1 74.06 252 SER A N 1
ATOM 1914 C CA . SER A 1 252 ? 29.234 -8.234 -13.734 1 74.06 252 SER A CA 1
ATOM 1915 C C . SER A 1 252 ? 28.562 -7.234 -14.672 1 74.06 252 SER A C 1
ATOM 1917 O O . SER A 1 252 ? 29.203 -6.68 -15.562 1 74.06 252 SER A O 1
ATOM 1919 N N . LYS A 1 253 ? 27.375 -6.918 -14.539 1 78.75 253 LYS A N 1
ATOM 1920 C CA . LYS A 1 253 ? 26.641 -5.988 -15.383 1 78.75 253 LYS A CA 1
ATOM 1921 C C . LYS A 1 253 ? 27.125 -4.559 -15.188 1 78.75 253 LYS A C 1
ATOM 1923 O O . LYS A 1 253 ? 27.188 -3.781 -16.141 1 78.75 253 LYS A O 1
ATOM 1928 N N . VAL A 1 254 ? 27.453 -4.324 -14.008 1 82.88 254 VAL A N 1
ATOM 1929 C CA . VAL A 1 254 ? 27.953 -2.988 -13.688 1 82.88 254 VAL A CA 1
ATOM 1930 C C . VAL A 1 254 ? 29.328 -2.789 -14.32 1 82.88 254 VAL A C 1
ATOM 1932 O O . VAL A 1 254 ? 29.656 -1.698 -14.797 1 82.88 254 VAL A O 1
ATOM 1935 N N . ASP A 1 255 ? 30.031 -3.889 -14.297 1 81.06 255 ASP A N 1
ATOM 1936 C CA . ASP A 1 255 ? 31.359 -3.809 -14.867 1 81.06 255 ASP A CA 1
ATOM 1937 C C . ASP A 1 255 ? 31.312 -3.504 -16.359 1 81.06 255 ASP A C 1
ATOM 1939 O O . ASP A 1 255 ? 32.156 -2.777 -16.891 1 81.06 255 ASP A O 1
ATOM 1943 N N . ILE A 1 256 ? 30.406 -3.982 -17 1 81.94 256 ILE A N 1
ATOM 1944 C CA . ILE A 1 256 ? 30.266 -3.803 -18.438 1 81.94 256 ILE A CA 1
ATOM 1945 C C . ILE A 1 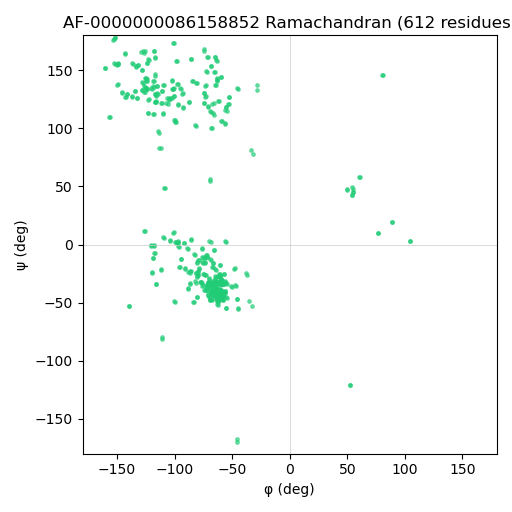256 ? 29.891 -2.355 -18.75 1 81.94 256 ILE A C 1
ATOM 1947 O O . ILE A 1 256 ? 30.5 -1.718 -19.609 1 81.94 256 ILE A O 1
ATOM 1951 N N . LEU A 1 257 ? 28.984 -1.74 -18.078 1 87 257 LEU A N 1
ATOM 1952 C CA . LEU A 1 257 ? 28.438 -0.41 -18.359 1 87 257 LEU A CA 1
ATOM 1953 C C . LEU A 1 257 ? 29.281 0.662 -17.672 1 87 257 LEU A C 1
ATOM 1955 O O . LEU A 1 257 ? 29.328 1.808 -18.125 1 87 257 LEU A O 1
ATOM 1959 N N . GLY A 1 258 ? 29.938 0.245 -16.656 1 89 258 GLY A N 1
ATOM 1960 C CA . GLY A 1 258 ? 30.438 1.244 -15.727 1 89 258 GLY A CA 1
ATOM 1961 C C . GLY A 1 258 ? 29.375 1.752 -14.758 1 89 258 GLY A C 1
ATOM 1962 O O . GLY A 1 258 ? 28.219 1.891 -15.125 1 89 258 GLY A O 1
ATOM 1963 N N . GLU A 1 259 ? 29.844 2.029 -13.617 1 88 259 GLU A N 1
ATOM 1964 C CA . GLU A 1 259 ? 28.922 2.395 -12.547 1 88 259 GLU A CA 1
ATOM 1965 C C . GLU A 1 259 ? 28.125 3.65 -12.898 1 88 259 GLU A C 1
ATOM 1967 O O . GLU A 1 259 ? 26.922 3.703 -12.695 1 88 259 GLU A O 1
ATOM 1972 N N . ALA A 1 260 ? 28.828 4.641 -13.391 1 87.25 260 ALA A N 1
ATOM 1973 C CA . ALA A 1 260 ? 28.172 5.914 -13.695 1 87.25 260 ALA A CA 1
ATOM 1974 C C . ALA A 1 260 ? 27.047 5.727 -14.711 1 87.25 260 ALA A C 1
ATOM 1976 O O . ALA A 1 260 ? 25.938 6.242 -14.531 1 87.25 260 ALA A O 1
ATOM 1977 N N . HIS A 1 261 ? 27.359 5.004 -15.727 1 87.94 261 HIS A N 1
ATOM 1978 C CA . HIS A 1 261 ? 26.375 4.766 -16.766 1 87.94 261 HIS A CA 1
ATOM 1979 C C . HIS A 1 261 ? 25.234 3.881 -16.25 1 87.94 261 HIS A C 1
ATOM 1981 O O . HIS A 1 261 ? 24.078 4.078 -16.609 1 87.94 261 HIS A O 1
ATOM 1987 N N . TYR A 1 262 ? 25.594 2.938 -15.523 1 88.12 262 TYR A N 1
ATOM 1988 C CA . TYR A 1 262 ? 24.594 2.062 -14.906 1 88.12 262 TYR A CA 1
ATOM 1989 C C . TYR A 1 262 ? 23.594 2.865 -14.094 1 88.12 262 TYR A C 1
ATOM 1991 O O . TYR A 1 262 ? 22.375 2.688 -14.242 1 88.12 262 TYR A O 1
ATOM 1999 N N . ARG A 1 263 ? 24.047 3.762 -13.328 1 86.31 263 ARG A N 1
ATOM 2000 C CA . ARG A 1 263 ? 23.203 4.609 -12.5 1 86.31 263 ARG A CA 1
ATOM 2001 C C . ARG A 1 263 ? 22.344 5.535 -13.359 1 86.31 263 ARG A C 1
ATOM 2003 O O . ARG A 1 263 ? 21.188 5.785 -13.039 1 86.31 263 ARG A O 1
ATOM 2010 N N . GLU A 1 264 ? 22.891 6.031 -14.359 1 84.75 264 GLU A N 1
ATOM 2011 C CA . GLU A 1 264 ? 22.156 6.91 -15.266 1 84.75 264 GLU A CA 1
ATOM 2012 C C . GLU A 1 264 ? 20.969 6.195 -15.875 1 84.75 264 GLU A C 1
ATOM 2014 O O . GLU A 1 264 ? 19.875 6.77 -15.969 1 84.75 264 GLU A O 1
ATOM 2019 N N . VAL A 1 265 ? 21.203 4.988 -16.297 1 85.19 265 VAL A N 1
ATOM 2020 C CA . VAL A 1 265 ? 20.125 4.203 -16.891 1 85.19 265 VAL A CA 1
ATOM 2021 C C . VAL A 1 265 ? 19.016 3.973 -15.875 1 85.19 265 VAL A C 1
ATOM 2023 O O . VAL A 1 265 ? 17.828 4.113 -16.188 1 85.19 265 VAL A O 1
ATOM 2026 N N . LEU A 1 266 ? 19.406 3.682 -14.664 1 83.25 266 LEU A N 1
ATOM 2027 C CA . LEU A 1 266 ? 18.438 3.418 -13.594 1 83.25 266 LEU A CA 1
ATOM 2028 C C . LEU A 1 266 ? 17.578 4.648 -13.32 1 83.25 266 LEU A C 1
ATOM 2030 O O . LEU A 1 266 ? 16.359 4.543 -13.164 1 83.25 266 LEU A O 1
ATOM 2034 N N . PHE A 1 267 ? 18.125 5.793 -13.359 1 79.44 267 PHE A N 1
ATOM 2035 C CA . PHE A 1 267 ? 17.422 7.008 -12.961 1 79.44 267 PHE A CA 1
ATOM 2036 C C . PHE A 1 267 ? 16.547 7.527 -14.094 1 79.44 267 PHE A C 1
ATOM 2038 O O . PHE A 1 267 ? 15.477 8.094 -13.852 1 79.44 267 PHE A O 1
ATOM 2045 N N . LYS A 1 268 ? 16.922 7.332 -15.258 1 77.12 268 LYS A N 1
ATOM 2046 C CA . LYS A 1 268 ? 16.156 7.793 -16.406 1 77.12 268 LYS A CA 1
ATOM 2047 C C . LYS A 1 268 ? 14.805 7.098 -16.484 1 77.12 268 LYS A C 1
ATOM 2049 O O . LYS A 1 268 ? 13.812 7.703 -16.891 1 77.12 268 LYS A O 1
ATOM 2054 N N . VAL A 1 269 ? 14.711 5.953 -16.078 1 75.19 269 VAL A N 1
ATOM 2055 C CA . VAL A 1 269 ? 13.484 5.172 -16.203 1 75.19 269 VAL A CA 1
ATOM 2056 C C . VAL A 1 269 ? 12.484 5.613 -15.133 1 75.19 269 VAL A C 1
ATOM 2058 O O . VAL A 1 269 ? 11.273 5.617 -15.375 1 75.19 269 VAL A O 1
ATOM 2061 N N . VAL A 1 270 ? 12.953 6.012 -14.016 1 67.38 270 VAL A N 1
ATOM 2062 C CA . VAL A 1 270 ? 12.094 6.375 -12.898 1 67.38 270 VAL A CA 1
ATOM 2063 C C . VAL A 1 270 ? 11.359 7.68 -13.211 1 67.38 270 VAL A C 1
ATOM 2065 O O . VAL A 1 270 ? 10.203 7.852 -12.828 1 67.38 270 VAL A O 1
ATOM 2068 N N . GLU A 1 271 ? 11.875 8.523 -13.961 1 62.84 271 GLU A N 1
ATOM 2069 C CA . GLU A 1 271 ? 11.336 9.852 -14.219 1 62.84 271 GLU A CA 1
ATOM 2070 C C . GLU A 1 271 ? 10.148 9.789 -15.172 1 62.84 271 GLU A C 1
ATOM 2072 O O . GLU A 1 271 ? 9.359 10.734 -15.258 1 62.84 271 GLU A O 1
ATOM 2077 N N . SER A 1 272 ? 9.82 8.75 -15.633 1 56.56 272 SER A N 1
ATOM 2078 C CA . SER A 1 272 ? 8.773 8.688 -16.641 1 56.56 272 SER A CA 1
ATOM 2079 C C . SER A 1 272 ? 7.445 8.25 -16.047 1 56.56 272 SER A C 1
ATOM 2081 O O . SER A 1 272 ? 6.43 8.18 -16.734 1 56.56 272 SER A O 1
ATOM 2083 N N . GLY A 1 273 ? 7.367 8.195 -14.797 1 57.88 273 GLY A N 1
ATOM 2084 C CA . GLY A 1 273 ? 6.109 7.695 -14.266 1 57.88 273 GLY A CA 1
ATOM 2085 C C . GLY A 1 273 ? 5.195 8.797 -13.766 1 57.88 273 GLY A C 1
ATOM 2086 O O . GLY A 1 273 ? 5.477 9.977 -13.953 1 57.88 273 GLY A O 1
ATOM 2087 N N . PHE A 1 274 ? 3.998 8.445 -13.398 1 61.31 274 PHE A N 1
ATOM 2088 C CA . PHE A 1 274 ? 2.936 9.312 -12.898 1 61.31 274 PHE A CA 1
ATOM 2089 C C . PHE A 1 274 ? 3.385 10.055 -11.648 1 61.31 274 PHE A C 1
ATOM 2091 O O . PHE A 1 274 ? 3.033 11.219 -11.453 1 61.31 274 PHE A O 1
ATOM 2098 N N . ALA A 1 275 ? 4.211 9.438 -10.961 1 69.88 275 ALA A N 1
ATOM 2099 C CA . ALA A 1 275 ? 4.633 10.023 -9.688 1 69.88 275 ALA A CA 1
ATOM 2100 C C . ALA A 1 275 ? 5.578 11.203 -9.914 1 69.88 275 ALA A C 1
ATOM 2102 O O . ALA A 1 275 ? 6.441 11.148 -10.797 1 69.88 275 ALA A O 1
ATOM 2103 N N . SER A 1 276 ? 5.211 12.266 -9.227 1 71.69 276 SER A N 1
ATOM 2104 C CA . SER A 1 276 ? 5.953 13.508 -9.43 1 71.69 276 SER A CA 1
ATOM 2105 C C . SER A 1 276 ? 6.301 14.172 -8.102 1 71.69 276 SER A C 1
ATOM 2107 O O . SER A 1 276 ? 5.68 13.883 -7.074 1 71.69 276 SER A O 1
ATOM 2109 N N . ILE A 1 277 ? 7.355 14.891 -8.195 1 71.06 277 ILE A N 1
ATOM 2110 C CA . ILE A 1 277 ? 7.816 15.656 -7.047 1 71.06 277 ILE A CA 1
ATOM 2111 C C . ILE A 1 277 ? 7.766 17.156 -7.367 1 71.06 277 ILE A C 1
ATOM 2113 O O . ILE A 1 277 ? 8.219 17.578 -8.43 1 71.06 277 ILE A O 1
ATOM 2117 N N . TYR A 1 278 ? 7.156 17.859 -6.453 1 73.75 278 TYR A N 1
ATOM 2118 C CA . TYR A 1 278 ? 7.031 19.297 -6.598 1 73.75 278 TYR A CA 1
ATOM 2119 C C . TYR A 1 278 ? 7.727 20.031 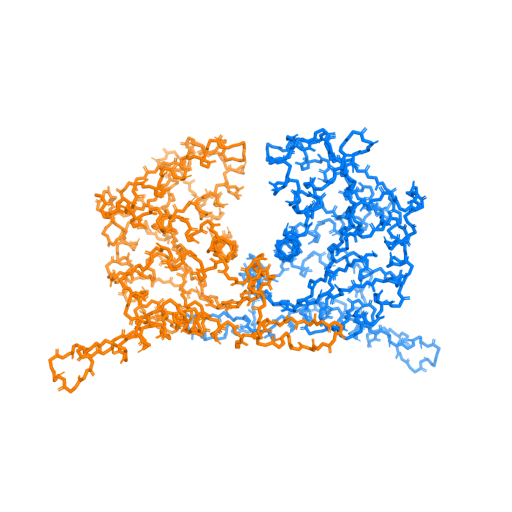-5.457 1 73.75 278 TYR A C 1
ATOM 2121 O O . TYR A 1 278 ? 7.699 19.562 -4.312 1 73.75 278 TYR A O 1
ATOM 2129 N N . THR A 1 279 ? 8.477 21.109 -5.816 1 72.19 279 THR A N 1
ATOM 2130 C CA . THR A 1 279 ? 9.102 21.984 -4.824 1 72.19 279 THR A CA 1
ATOM 2131 C C . THR A 1 279 ? 8.648 23.422 -5.012 1 72.19 279 THR A C 1
ATOM 2133 O O . THR A 1 279 ? 7.961 23.75 -5.988 1 72.19 279 THR A O 1
ATOM 2136 N N . SER A 1 280 ? 8.82 24.203 -3.902 1 66.19 280 SER A N 1
ATOM 2137 C CA . SER A 1 280 ? 8.508 25.625 -3.99 1 66.19 280 SER A CA 1
ATOM 2138 C C . SER A 1 280 ? 9.203 26.266 -5.188 1 66.19 280 SER A C 1
ATOM 2140 O O . SER A 1 280 ? 8.75 27.297 -5.695 1 66.19 280 SER A O 1
ATOM 2142 N N . GLN A 1 281 ? 10.383 25.891 -5.547 1 56.5 281 GLN A N 1
ATOM 2143 C CA . GLN A 1 281 ? 11.148 26.547 -6.602 1 56.5 281 GLN A CA 1
ATOM 2144 C C . GLN A 1 281 ? 10.758 26.016 -7.977 1 56.5 281 GLN A C 1
ATOM 2146 O O . GLN A 1 281 ? 10.82 26.734 -8.969 1 56.5 281 GLN A O 1
ATOM 2151 N N . SER A 1 282 ? 10.695 24.688 -8.227 1 51.91 282 SER A N 1
ATOM 2152 C CA . SER A 1 282 ? 10.414 24.156 -9.555 1 51.91 282 SER A CA 1
ATOM 2153 C C . SER A 1 282 ? 9.602 22.859 -9.461 1 51.91 282 SER A C 1
ATOM 2155 O O . SER A 1 282 ? 9.672 22.156 -8.453 1 51.91 282 SER A O 1
ATOM 2157 N N . SER A 1 283 ? 8.555 22.844 -10.227 1 51.56 283 SER A N 1
ATOM 2158 C CA . SER A 1 283 ? 7.676 21.688 -10.375 1 51.56 283 SER A CA 1
ATOM 2159 C C . SER A 1 283 ? 8.477 20.406 -10.586 1 51.56 283 SER A C 1
ATOM 2161 O O . SER A 1 283 ? 7.965 19.312 -10.367 1 51.56 283 SER A O 1
ATOM 2163 N N . SER A 1 284 ? 9.594 20.594 -11.328 1 48.75 284 SER A N 1
ATOM 2164 C CA . SER A 1 284 ? 10.305 19.375 -11.703 1 48.75 284 SER A CA 1
ATOM 2165 C C . SER A 1 284 ? 11.672 19.312 -11.023 1 48.75 284 SER A C 1
ATOM 2167 O O . SER A 1 284 ? 12.414 20.297 -11.008 1 48.75 284 SER A O 1
ATOM 2169 N N . LEU A 1 285 ? 11.727 18.609 -9.906 1 46.47 285 LEU A N 1
ATOM 2170 C CA . LEU A 1 285 ? 13.094 18.422 -9.422 1 46.47 285 LEU A CA 1
ATOM 2171 C C . LEU A 1 285 ? 14.07 18.344 -10.586 1 46.47 285 LEU A C 1
ATOM 2173 O O . LEU A 1 285 ? 13.992 17.422 -11.406 1 46.47 285 LEU A O 1
ATOM 2177 N N . ASP A 1 286 ? 14.445 19.344 -11.195 1 43.59 286 ASP A N 1
ATOM 2178 C CA . ASP A 1 286 ? 15.555 19.375 -12.141 1 43.59 286 ASP A CA 1
ATOM 2179 C C . ASP A 1 286 ? 16.594 18.312 -11.805 1 43.59 286 ASP A C 1
ATOM 2181 O O . ASP A 1 286 ? 16.75 17.938 -10.648 1 43.59 286 ASP A O 1
ATOM 2185 N N . THR A 1 287 ? 17.125 17.484 -12.734 1 42.09 287 THR A N 1
ATOM 2186 C CA . THR A 1 287 ? 18.047 16.375 -12.977 1 42.09 287 THR A CA 1
ATOM 2187 C C . THR A 1 287 ? 19.266 16.469 -12.055 1 42.09 287 THR A C 1
ATOM 2189 O O . THR A 1 287 ? 20.109 15.578 -12.055 1 42.09 287 THR A O 1
ATOM 2192 N N . LYS A 1 288 ? 20.156 17.422 -11.68 1 48.41 288 LYS A N 1
ATOM 2193 C CA . LYS A 1 288 ? 21.281 16.812 -10.969 1 48.41 288 LYS A CA 1
ATOM 2194 C C . LYS A 1 288 ? 20.844 16.281 -9.609 1 48.41 288 LYS A C 1
ATOM 2196 O O . LYS A 1 288 ? 20.938 16.984 -8.602 1 48.41 288 LYS A O 1
ATOM 2201 N N . ARG A 1 289 ? 19.812 15.383 -9.625 1 53.75 289 ARG A N 1
ATOM 2202 C CA . ARG A 1 289 ? 19.031 14.961 -8.469 1 53.75 289 ARG A CA 1
ATOM 2203 C C . ARG A 1 289 ? 19.938 14.43 -7.363 1 53.75 289 ARG A C 1
ATOM 2205 O O . ARG A 1 289 ? 20.844 13.617 -7.621 1 53.75 289 ARG A O 1
ATOM 2212 N N . ASP A 1 290 ? 19.906 15.133 -6.352 1 64.81 290 ASP A N 1
ATOM 2213 C CA . ASP A 1 290 ? 20.469 14.586 -5.121 1 64.81 290 ASP A CA 1
ATOM 2214 C C . ASP A 1 290 ? 19.812 13.25 -4.762 1 64.81 290 ASP A C 1
ATOM 2216 O O . ASP A 1 290 ? 18.641 13.211 -4.406 1 64.81 290 ASP A O 1
ATOM 2220 N N . LEU A 1 291 ? 20.562 12.242 -5.004 1 70.12 291 LEU A N 1
ATOM 2221 C CA . LEU A 1 291 ? 20.078 10.875 -4.848 1 70.12 291 LEU A CA 1
ATOM 2222 C C . LEU A 1 291 ? 19.875 10.539 -3.377 1 70.12 291 LEU A C 1
ATOM 2224 O O . LEU A 1 291 ? 19.359 9.461 -3.049 1 70.12 291 LEU A O 1
ATOM 2228 N N . ASN A 1 292 ? 20.109 11.555 -2.57 1 72.69 292 ASN A N 1
ATOM 2229 C CA . ASN A 1 292 ? 19.891 11.344 -1.143 1 72.69 292 ASN A CA 1
ATOM 2230 C C . ASN A 1 292 ? 18.531 11.875 -0.706 1 72.69 292 ASN A C 1
ATOM 2232 O O . ASN A 1 292 ? 18.141 11.719 0.452 1 72.69 292 ASN A O 1
ATOM 2236 N N . THR A 1 293 ? 17.859 12.352 -1.654 1 78.56 293 THR A N 1
ATOM 2237 C CA . THR A 1 293 ? 16.5 12.805 -1.394 1 78.56 293 THR A CA 1
ATOM 2238 C C . THR A 1 293 ? 15.484 11.742 -1.802 1 78.56 293 THR A C 1
ATOM 2240 O O . THR A 1 293 ? 15.805 10.844 -2.588 1 78.56 293 THR A O 1
ATOM 2243 N N . PRO A 1 294 ? 14.344 11.836 -1.233 1 83.12 294 PRO A N 1
ATOM 2244 C CA . PRO A 1 294 ? 13.344 10.828 -1.582 1 83.12 294 PRO A CA 1
ATOM 2245 C C . PRO A 1 294 ? 13.008 10.82 -3.072 1 83.12 294 PRO A C 1
ATOM 2247 O O . PRO A 1 294 ? 13.062 11.859 -3.727 1 83.12 294 PRO A O 1
ATOM 2250 N N . GLY A 1 295 ? 12.766 9.656 -3.586 1 81.31 295 GLY A N 1
ATOM 2251 C CA . GLY A 1 295 ? 12.312 9.445 -4.953 1 81.31 295 GLY A CA 1
ATOM 2252 C C . GLY A 1 295 ? 10.953 8.789 -5.039 1 81.31 295 GLY A C 1
ATOM 2253 O O . GLY A 1 295 ? 10.383 8.383 -4.023 1 81.31 295 GLY A O 1
ATOM 2254 N N . VAL A 1 296 ? 10.391 8.836 -6.246 1 86.19 296 VAL A N 1
ATOM 2255 C CA . VAL A 1 296 ? 9.094 8.203 -6.469 1 86.19 296 VAL A CA 1
ATOM 2256 C C . VAL A 1 296 ? 9.172 7.258 -7.668 1 86.19 296 VAL A C 1
ATOM 2258 O O . VAL A 1 296 ? 9.852 7.559 -8.656 1 86.19 296 VAL A O 1
ATOM 2261 N N . GLU A 1 297 ? 8.562 6.148 -7.539 1 86.5 297 GLU A N 1
ATOM 2262 C CA . GLU A 1 297 ? 8.422 5.238 -8.672 1 86.5 297 GLU A CA 1
ATOM 2263 C C . GLU A 1 297 ? 7.008 4.668 -8.75 1 86.5 297 GLU A C 1
ATOM 2265 O O . GLU A 1 297 ? 6.285 4.637 -7.75 1 86.5 297 GLU A O 1
ATOM 2270 N N . GLU A 1 298 ? 6.66 4.277 -9.938 1 89 298 GLU A N 1
ATOM 2271 C CA . GLU A 1 298 ? 5.348 3.68 -10.172 1 89 298 GLU A CA 1
ATOM 2272 C C . GLU A 1 298 ? 5.477 2.311 -10.836 1 89 298 GLU A C 1
ATOM 2274 O O . GLU A 1 298 ? 6.242 2.145 -11.789 1 89 298 GLU A O 1
ATOM 2279 N N . ASN A 1 299 ? 4.73 1.416 -10.312 1 92.06 299 ASN A N 1
ATOM 2280 C CA . ASN A 1 299 ? 4.676 0.087 -10.914 1 92.06 299 ASN A CA 1
ATOM 2281 C C . ASN A 1 299 ? 3.238 -0.352 -11.172 1 92.06 299 ASN A C 1
ATOM 2283 O O . ASN A 1 299 ? 2.311 0.123 -10.516 1 92.06 299 ASN A O 1
ATOM 2287 N N . ILE A 1 300 ? 3.123 -1.134 -12.18 1 92.81 300 ILE A N 1
ATOM 2288 C CA . ILE A 1 300 ? 1.843 -1.71 -12.578 1 92.81 300 ILE A CA 1
ATOM 2289 C C . ILE A 1 300 ? 1.951 -3.232 -12.617 1 92.81 300 ILE A C 1
ATOM 2291 O O . ILE A 1 300 ? 2.939 -3.779 -13.109 1 92.81 300 ILE A O 1
ATOM 2295 N N . ALA A 1 301 ? 0.99 -3.859 -12.055 1 95.94 301 ALA A N 1
ATOM 2296 C CA . ALA A 1 301 ? 0.992 -5.32 -12.031 1 95.94 301 ALA A CA 1
ATOM 2297 C C . ALA A 1 301 ? -0.432 -5.867 -11.992 1 95.94 301 ALA A C 1
ATOM 2299 O O . ALA A 1 301 ? -1.399 -5.109 -12.078 1 95.94 301 ALA A O 1
ATOM 2300 N N . TYR A 1 302 ? -0.486 -7.176 -12 1 96.5 302 TYR A N 1
ATOM 2301 C CA . TYR A 1 302 ? -1.76 -7.887 -12 1 96.5 302 TYR A CA 1
ATOM 2302 C C . TYR A 1 302 ? -1.9 -8.75 -10.75 1 96.5 302 TYR A C 1
ATOM 2304 O O . TYR A 1 302 ? -0.917 -9.32 -10.266 1 96.5 302 TYR A O 1
ATOM 2312 N N . VAL A 1 303 ? -3.068 -8.773 -10.234 1 97.12 303 VAL A N 1
ATOM 2313 C CA . VAL A 1 303 ? -3.494 -9.852 -9.344 1 97.12 303 VAL A CA 1
ATOM 2314 C C . VAL A 1 303 ? -4.387 -10.828 -10.102 1 97.12 303 VAL A C 1
ATOM 2316 O O . VAL A 1 303 ? -5.297 -10.414 -10.828 1 97.12 303 VAL A O 1
ATOM 2319 N N . VAL A 1 304 ? -4.133 -12.117 -9.953 1 96.81 304 VAL A N 1
ATOM 2320 C CA . VAL A 1 304 ? -4.938 -13.102 -10.672 1 96.81 304 VAL A CA 1
ATOM 2321 C C . VAL A 1 304 ? -5.477 -14.148 -9.703 1 96.81 304 VAL A C 1
ATOM 2323 O O . VAL A 1 304 ? -4.766 -14.586 -8.797 1 96.81 304 VAL A O 1
ATOM 2326 N N . LEU A 1 305 ? -6.711 -14.438 -9.805 1 96.62 305 LEU A N 1
ATOM 2327 C CA . LEU A 1 305 ? -7.375 -15.562 -9.156 1 96.62 305 LEU A CA 1
ATOM 2328 C C . LEU A 1 305 ? -7.781 -16.625 -10.18 1 96.62 305 LEU A C 1
ATOM 2330 O O . LEU A 1 305 ? -8.234 -16.281 -11.273 1 96.62 305 LEU A O 1
ATOM 2334 N N . ALA A 1 306 ? -7.574 -17.812 -9.836 1 97.5 306 ALA A N 1
ATOM 2335 C CA . ALA A 1 306 ? -8.008 -18.922 -10.688 1 97.5 306 ALA A CA 1
ATOM 2336 C C . ALA A 1 306 ? -8.367 -20.141 -9.859 1 97.5 306 ALA A C 1
ATOM 2338 O O . ALA A 1 306 ? -7.902 -20.297 -8.734 1 97.5 306 ALA A O 1
ATOM 2339 N N . THR A 1 307 ? -9.195 -20.969 -10.438 1 97.56 307 THR A N 1
ATOM 2340 C CA . THR A 1 307 ? -9.664 -22.156 -9.742 1 97.56 307 THR A CA 1
ATOM 2341 C C . THR A 1 307 ? -9.273 -23.422 -10.516 1 97.56 307 THR A C 1
ATOM 2343 O O . THR A 1 307 ? -9.344 -23.438 -11.742 1 97.56 307 THR A O 1
ATOM 2346 N N . LYS A 1 308 ? -8.766 -24.391 -9.812 1 98.38 308 LYS A N 1
ATOM 2347 C CA . LYS A 1 308 ? -8.57 -25.688 -10.445 1 98.38 308 LYS A CA 1
ATOM 2348 C C . LYS A 1 308 ? -9.906 -26.359 -10.727 1 98.38 308 LYS A C 1
ATOM 2350 O O . LYS A 1 308 ? -10.75 -26.484 -9.836 1 98.38 308 LYS A O 1
ATOM 2355 N N . MET B 1 1 ? -26.375 10.727 21.547 1 36.97 1 MET B N 1
ATOM 2356 C CA . MET B 1 1 ? -26.875 9.555 20.812 1 36.97 1 MET B CA 1
ATOM 2357 C C . MET B 1 1 ? -26.5 9.625 19.344 1 36.97 1 MET B C 1
ATOM 2359 O O . MET B 1 1 ? -26.016 8.641 18.781 1 36.97 1 MET B O 1
ATOM 2363 N N . LYS B 1 2 ? -26.641 10.875 18.734 1 46.34 2 LYS B N 1
ATOM 2364 C CA . LYS B 1 2 ? -26.391 11.156 17.328 1 46.34 2 LYS B CA 1
ATOM 2365 C C . LYS B 1 2 ? -24.891 11.188 17.031 1 46.34 2 LYS B C 1
ATOM 2367 O O . LYS B 1 2 ? -24.453 10.734 15.969 1 46.34 2 LYS B O 1
ATOM 2372 N N . GLN B 1 3 ? -24.062 11.773 17.984 1 44.12 3 GLN B N 1
ATOM 2373 C CA . GLN B 1 3 ? -22.625 11.844 17.828 1 44.12 3 GLN B CA 1
ATOM 2374 C C . GLN B 1 3 ? -21.984 10.453 17.891 1 44.12 3 GLN B C 1
ATOM 2376 O O . GLN B 1 3 ? -21.062 10.156 17.125 1 44.12 3 GLN B O 1
ATOM 2381 N N . ALA B 1 4 ? -22.422 9.695 18.922 1 46.97 4 ALA B N 1
ATOM 2382 C CA . ALA B 1 4 ? -21.969 8.32 19.094 1 46.97 4 ALA B CA 1
ATOM 2383 C C . ALA B 1 4 ? -22.266 7.492 17.844 1 46.97 4 ALA B C 1
ATOM 2385 O O . ALA B 1 4 ? -21.422 6.691 17.406 1 46.97 4 ALA B O 1
ATOM 2386 N N . SER B 1 5 ? -23.344 7.828 17.188 1 58.31 5 SER B N 1
ATOM 2387 C CA . SER B 1 5 ? -23.75 7.086 16 1 58.31 5 SER B CA 1
ATOM 2388 C C . SER B 1 5 ? -22.906 7.445 14.789 1 58.31 5 SER B C 1
ATOM 2390 O O . SER B 1 5 ? -22.5 6.57 14.031 1 58.31 5 SER B O 1
ATOM 2392 N N . LYS B 1 6 ? -22.516 8.672 14.789 1 64.69 6 LYS B N 1
ATOM 2393 C CA . LYS B 1 6 ? -21.688 9.141 13.68 1 64.69 6 LYS B CA 1
ATOM 2394 C C . LYS B 1 6 ? -20.281 8.562 13.773 1 64.69 6 LYS B C 1
ATOM 2396 O O . LYS B 1 6 ? -19.703 8.141 12.766 1 64.69 6 LYS B O 1
ATOM 2401 N N . ALA B 1 7 ? -19.875 8.469 14.992 1 70 7 ALA B N 1
ATOM 2402 C CA . ALA B 1 7 ? -18.547 7.934 15.203 1 70 7 ALA B CA 1
ATOM 2403 C C . ALA B 1 7 ? -18.469 6.457 14.828 1 70 7 ALA B C 1
ATOM 2405 O O . ALA B 1 7 ? -17.516 6.012 14.195 1 70 7 ALA B O 1
ATOM 2406 N N . ALA B 1 8 ? -19.531 5.727 15.188 1 71.75 8 ALA B N 1
ATOM 2407 C CA . ALA B 1 8 ? -19.578 4.297 14.875 1 71.75 8 ALA B CA 1
ATOM 2408 C C . ALA B 1 8 ? -19.594 4.066 13.367 1 71.75 8 ALA B C 1
ATOM 2410 O O . ALA B 1 8 ? -18.938 3.152 12.867 1 71.75 8 ALA B O 1
ATOM 2411 N N . GLY B 1 9 ? -20.328 4.941 12.727 1 74.12 9 GLY B N 1
ATOM 2412 C CA . GLY B 1 9 ? -20.375 4.84 11.273 1 74.12 9 GLY B CA 1
ATOM 2413 C C . GLY B 1 9 ? -19.047 5.16 10.617 1 74.12 9 GLY B C 1
ATOM 2414 O O . GLY B 1 9 ? -18.641 4.48 9.68 1 74.12 9 GLY B O 1
ATOM 2415 N N . MET B 1 10 ? -18.406 6.117 11.133 1 77.38 10 MET B N 1
ATOM 2416 C CA . MET B 1 10 ? -17.094 6.508 10.602 1 77.38 10 MET B CA 1
ATOM 2417 C C . MET B 1 10 ? -16.062 5.414 10.836 1 77.38 10 MET B C 1
ATOM 2419 O O . MET B 1 10 ? -15.281 5.098 9.938 1 77.38 10 MET B O 1
ATOM 2423 N N . ILE B 1 11 ? -16.141 4.887 11.992 1 79.25 11 ILE B N 1
ATOM 2424 C CA . ILE B 1 11 ? -15.211 3.807 12.328 1 79.25 11 ILE B CA 1
ATOM 2425 C C . ILE B 1 11 ? -15.43 2.627 11.383 1 79.25 11 ILE B C 1
ATOM 2427 O O . ILE B 1 11 ? -14.469 2.057 10.867 1 79.25 11 ILE B O 1
ATOM 2431 N N . ALA B 1 12 ? -16.656 2.357 11.164 1 77.06 12 ALA B N 1
ATOM 2432 C CA . ALA B 1 12 ? -16.969 1.256 10.258 1 77.06 12 ALA B CA 1
ATOM 2433 C C . ALA B 1 12 ? -16.438 1.541 8.852 1 77.06 12 ALA B C 1
ATOM 2435 O O . ALA B 1 12 ? -15.898 0.654 8.188 1 77.06 12 ALA B O 1
ATOM 2436 N N . MET B 1 13 ? -16.578 2.744 8.461 1 79.44 13 MET B N 1
ATOM 2437 C CA . MET B 1 13 ? -16.094 3.143 7.137 1 79.44 13 MET B CA 1
ATOM 2438 C C . MET B 1 13 ? -14.586 3.039 7.059 1 79.44 13 MET B C 1
ATOM 2440 O O . MET B 1 13 ? -14.039 2.551 6.062 1 79.44 13 MET B O 1
ATOM 2444 N N . TYR B 1 14 ? -13.992 3.471 8.07 1 79 14 TYR B N 1
ATOM 2445 C CA . TYR B 1 14 ? -12.531 3.383 8.109 1 79 14 TYR B CA 1
ATOM 2446 C C . TYR B 1 14 ? -12.07 1.932 8.086 1 79 14 TYR B C 1
ATOM 2448 O O . TYR B 1 14 ? -11.234 1.552 7.258 1 79 14 TYR B O 1
ATOM 2456 N N . GLU B 1 15 ? -12.641 1.149 8.875 1 74.25 15 GLU B N 1
ATOM 2457 C CA . GLU B 1 15 ? -12.203 -0.233 9.039 1 74.25 15 GLU B CA 1
ATOM 2458 C C . GLU B 1 15 ? -12.531 -1.071 7.812 1 74.25 15 GLU B C 1
ATOM 2460 O O . GLU B 1 15 ? -11.75 -1.932 7.406 1 74.25 15 GLU B O 1
ATOM 2465 N N . GLU B 1 16 ? -13.625 -0.743 7.184 1 70.44 16 GLU B N 1
ATOM 2466 C CA . GLU B 1 16 ? -14.102 -1.598 6.102 1 70.44 16 GLU B CA 1
ATOM 2467 C C . GLU B 1 16 ? -13.539 -1.154 4.754 1 70.44 16 GLU B C 1
ATOM 2469 O O . GLU B 1 16 ? -13.461 -1.948 3.814 1 70.44 16 GLU B O 1
ATOM 2474 N N . HIS B 1 17 ? -13.109 0.075 4.73 1 75.38 17 HIS B N 1
ATOM 2475 C CA . HIS B 1 17 ? -12.773 0.56 3.396 1 75.38 17 HIS B CA 1
ATOM 2476 C C . HIS B 1 17 ? -11.508 1.409 3.422 1 75.38 17 HIS B C 1
ATOM 2478 O O . HIS B 1 17 ? -10.508 1.059 2.791 1 75.38 17 HIS B O 1
ATOM 2484 N N . PHE B 1 18 ? -11.477 2.355 4.227 1 78.19 18 PHE B N 1
ATOM 2485 C CA . PHE B 1 18 ? -10.5 3.422 4.051 1 78.19 18 PHE B CA 1
ATOM 2486 C C . PHE B 1 18 ? -9.133 3.002 4.586 1 78.19 18 PHE B C 1
ATOM 2488 O O . PHE B 1 18 ? -8.102 3.436 4.074 1 78.19 18 PHE B O 1
ATOM 2495 N N . GLU B 1 19 ? -9.141 2.15 5.527 1 80.5 19 GLU B N 1
ATOM 2496 C CA . GLU B 1 19 ? -7.863 1.802 6.129 1 80.5 19 GLU B CA 1
ATOM 2497 C C . GLU B 1 19 ? -6.922 1.176 5.105 1 80.5 19 GLU B C 1
ATOM 2499 O O . GLU B 1 19 ? -5.73 1.496 5.07 1 80.5 19 GLU B O 1
ATOM 2504 N N . THR B 1 20 ? -7.477 0.366 4.262 1 78.69 20 THR B N 1
ATOM 2505 C CA . THR B 1 20 ? -6.664 -0.302 3.256 1 78.69 20 THR B CA 1
ATOM 2506 C C . THR B 1 20 ? -6.059 0.712 2.289 1 78.69 20 THR B C 1
ATOM 2508 O O . THR B 1 20 ? -4.879 0.62 1.941 1 78.69 20 THR B O 1
ATOM 2511 N N . ILE B 1 21 ? -6.82 1.641 1.973 1 84.38 21 ILE B N 1
ATOM 2512 C CA . ILE B 1 21 ? -6.402 2.607 0.963 1 84.38 21 ILE B CA 1
ATOM 2513 C C . ILE B 1 21 ? -5.473 3.641 1.592 1 84.38 21 ILE B C 1
ATOM 2515 O O . ILE B 1 21 ? -4.398 3.924 1.058 1 84.38 21 ILE B O 1
ATOM 2519 N N . LEU B 1 22 ? -5.84 4.137 2.754 1 91.06 22 LEU B N 1
ATOM 2520 C CA . LEU B 1 22 ? -5.117 5.242 3.371 1 91.06 22 LEU B CA 1
ATOM 2521 C C . LEU B 1 22 ? -3.773 4.777 3.916 1 91.06 22 LEU B C 1
ATOM 2523 O O . LEU B 1 22 ? -2.828 5.566 4.004 1 91.06 22 LEU B O 1
ATOM 2527 N N . ALA B 1 23 ? -3.693 3.537 4.242 1 91.12 23 ALA B N 1
ATOM 2528 C CA . ALA B 1 23 ? -2.453 2.986 4.785 1 91.12 23 ALA B CA 1
ATOM 2529 C C . ALA B 1 23 ? -1.301 3.154 3.799 1 91.12 23 ALA B C 1
ATOM 2531 O O . ALA B 1 23 ? -0.143 3.289 4.203 1 91.12 23 ALA B O 1
ATOM 2532 N N . ARG B 1 24 ? -1.61 3.158 2.586 1 92.94 24 ARG B N 1
ATOM 2533 C CA . ARG B 1 24 ? -0.584 3.312 1.559 1 92.94 24 ARG B CA 1
ATOM 2534 C C . ARG B 1 24 ? 0.085 4.68 1.655 1 92.94 24 ARG B C 1
ATOM 2536 O O . ARG B 1 24 ? 1.305 4.789 1.514 1 92.94 24 ARG B O 1
ATOM 2543 N N . TRP B 1 25 ? -0.679 5.656 1.909 1 96.12 25 TRP B N 1
ATOM 2544 C CA . TRP B 1 25 ? -0.1 6.992 2.002 1 96.12 25 TRP B CA 1
ATOM 2545 C C . TRP B 1 25 ? 0.556 7.207 3.361 1 96.12 25 TRP B C 1
ATOM 2547 O O . TRP B 1 25 ? 1.398 8.094 3.518 1 96.12 25 TRP B O 1
ATOM 2557 N N . VAL B 1 26 ? 0.141 6.449 4.379 1 96.31 26 VAL B N 1
ATOM 2558 C CA . VAL B 1 26 ? 0.881 6.457 5.637 1 96.31 26 VAL B CA 1
ATOM 2559 C C . VAL B 1 26 ? 2.314 5.988 5.395 1 96.31 26 VAL B C 1
ATOM 2561 O O . VAL B 1 26 ? 3.268 6.656 5.805 1 96.31 26 VAL B O 1
ATOM 2564 N N . THR B 1 27 ? 2.449 4.93 4.684 1 94.06 27 THR B N 1
ATOM 2565 C CA . THR B 1 27 ? 3.768 4.398 4.355 1 94.06 27 THR B CA 1
ATOM 2566 C C . THR B 1 27 ? 4.551 5.391 3.494 1 94.06 27 THR B C 1
ATOM 2568 O O . THR B 1 27 ? 5.734 5.629 3.738 1 94.06 27 THR B O 1
ATOM 2571 N N . ASP B 1 28 ? 3.855 5.938 2.516 1 95 28 ASP B N 1
ATOM 2572 C CA . ASP B 1 28 ? 4.496 6.922 1.65 1 95 28 ASP B CA 1
ATOM 2573 C C . ASP B 1 28 ? 5.027 8.102 2.463 1 95 28 ASP B C 1
ATOM 2575 O O . ASP B 1 28 ? 6.152 8.555 2.248 1 95 28 ASP B O 1
ATOM 2579 N N . ALA B 1 29 ? 4.227 8.562 3.361 1 97.38 29 ALA B N 1
ATOM 2580 C CA . ALA B 1 29 ? 4.574 9.75 4.145 1 97.38 29 ALA B CA 1
ATOM 2581 C C . ALA B 1 29 ? 5.781 9.477 5.039 1 97.38 29 ALA B C 1
ATOM 2583 O O . ALA B 1 29 ? 6.699 10.297 5.113 1 97.38 29 ALA B O 1
ATOM 2584 N N . VAL B 1 30 ? 5.785 8.375 5.652 1 96.06 30 VAL B N 1
ATOM 2585 C CA . VAL B 1 30 ? 6.883 8.047 6.559 1 96.06 30 VAL B CA 1
ATOM 2586 C C . VAL B 1 30 ? 8.148 7.773 5.754 1 96.06 30 VAL B C 1
ATOM 2588 O O . VAL B 1 30 ? 9.25 8.133 6.18 1 96.06 30 VAL B O 1
ATOM 2591 N N . ASN B 1 31 ? 7.98 7.188 4.598 1 93.31 31 ASN B N 1
ATOM 2592 C CA . ASN B 1 31 ? 9.133 6.996 3.719 1 93.31 31 ASN B CA 1
ATOM 2593 C C . ASN B 1 31 ? 9.719 8.328 3.268 1 93.31 31 ASN B C 1
ATOM 2595 O O . ASN B 1 31 ? 10.945 8.508 3.277 1 93.31 31 ASN B O 1
ATOM 2599 N N . ALA B 1 32 ? 8.875 9.195 2.906 1 93.81 32 ALA B N 1
ATOM 2600 C CA . ALA B 1 32 ? 9.32 10.508 2.451 1 93.81 32 ALA B CA 1
ATOM 2601 C C . ALA B 1 32 ? 10.102 11.234 3.543 1 93.81 32 ALA B C 1
ATOM 2603 O O . ALA B 1 32 ? 11.078 11.938 3.258 1 93.81 32 ALA B O 1
ATOM 2604 N N . ALA B 1 33 ? 9.703 11.023 4.77 1 96.62 33 ALA B N 1
ATOM 2605 C CA . ALA B 1 33 ? 10.234 11.789 5.895 1 96.62 33 ALA B CA 1
ATOM 2606 C C . ALA B 1 33 ? 11.367 11.031 6.59 1 96.62 33 ALA B C 1
ATOM 2608 O O . ALA B 1 33 ? 11.977 11.547 7.531 1 96.62 33 ALA B O 1
ATOM 2609 N N . GLN B 1 34 ? 11.664 9.875 6.152 1 94.44 34 GLN B N 1
ATOM 2610 C CA . GLN B 1 34 ? 12.492 8.938 6.898 1 94.44 34 GLN B CA 1
ATOM 2611 C C . GLN B 1 34 ? 13.836 9.562 7.273 1 94.44 34 GLN B C 1
ATOM 2613 O O . GLN B 1 34 ? 14.219 9.578 8.445 1 94.44 34 GLN B O 1
ATOM 2618 N N . THR B 1 35 ? 14.562 10.07 6.324 1 92.44 35 THR B N 1
ATOM 2619 C CA . THR B 1 35 ? 15.891 10.609 6.57 1 92.44 35 THR B CA 1
ATOM 2620 C C . THR B 1 35 ? 15.82 11.828 7.484 1 92.44 35 THR B C 1
ATOM 2622 O O . THR B 1 35 ? 16.625 11.969 8.406 1 92.44 35 THR B O 1
ATOM 2625 N N . LYS B 1 36 ? 14.844 12.641 7.273 1 94.81 36 LYS B N 1
ATOM 2626 C CA . LYS B 1 36 ? 14.695 13.852 8.078 1 94.81 36 LYS B CA 1
ATOM 2627 C C . LYS B 1 36 ? 14.352 13.508 9.523 1 94.81 36 LYS B C 1
ATOM 2629 O O . LYS B 1 36 ? 14.859 14.141 10.453 1 94.81 36 LYS B O 1
ATOM 2634 N N . ILE B 1 37 ? 13.508 12.531 9.703 1 96 37 ILE B N 1
ATOM 2635 C CA . ILE B 1 37 ? 13.117 12.125 11.055 1 96 37 ILE B CA 1
ATOM 2636 C C . ILE B 1 37 ? 14.312 11.492 11.766 1 96 37 ILE B C 1
ATOM 2638 O O . ILE B 1 37 ? 14.586 11.797 12.93 1 96 37 ILE B O 1
ATOM 2642 N N . GLN B 1 38 ? 15.023 10.664 11.039 1 93.12 38 GLN B N 1
ATOM 2643 C CA . GLN B 1 38 ? 16.203 10.031 11.625 1 93.12 38 GLN B CA 1
ATOM 2644 C C . GLN B 1 38 ? 17.234 11.07 12.031 1 93.12 38 GLN B C 1
ATOM 2646 O O . GLN B 1 38 ? 17.812 11 13.117 1 93.12 38 GLN B O 1
ATOM 2651 N N . ASP B 1 39 ? 17.484 11.992 11.156 1 93.12 39 ASP B N 1
ATOM 2652 C CA . ASP B 1 39 ? 18.438 13.062 11.453 1 93.12 39 ASP B CA 1
ATOM 2653 C C . ASP B 1 39 ? 18 13.867 12.68 1 93.12 39 ASP B C 1
ATOM 2655 O O . ASP B 1 39 ? 18.812 14.203 13.539 1 93.12 39 ASP B O 1
ATOM 2659 N N . ALA B 1 40 ? 16.703 14.133 12.773 1 94.25 40 ALA B N 1
ATOM 2660 C CA . ALA B 1 40 ? 16.156 14.898 13.891 1 94.25 40 ALA B CA 1
ATOM 2661 C C . ALA B 1 40 ? 16.297 14.125 15.203 1 94.25 40 ALA B C 1
ATOM 2663 O O . ALA B 1 40 ? 16.641 14.703 16.234 1 94.25 40 ALA B O 1
ATOM 2664 N N . LEU B 1 41 ? 16 12.859 15.141 1 93.25 41 LEU B N 1
ATOM 2665 C CA . LEU B 1 41 ? 16.109 12.008 16.328 1 93.25 41 LEU B CA 1
ATOM 2666 C C . LEU B 1 41 ? 17.562 11.93 16.797 1 93.25 41 LEU B C 1
ATOM 2668 O O . LEU B 1 41 ? 17.828 12.016 18 1 93.25 41 LEU B O 1
ATOM 2672 N N . GLN B 1 42 ? 18.469 11.836 15.883 1 90.06 42 GLN B N 1
ATOM 2673 C CA . GLN B 1 42 ? 19.875 11.719 16.203 1 90.06 42 GLN B CA 1
ATOM 2674 C C . GLN B 1 42 ? 20.422 13.031 16.781 1 90.06 42 GLN B C 1
ATOM 2676 O O . GLN B 1 42 ? 21.281 13.016 17.656 1 90.06 42 GLN B O 1
ATOM 2681 N N . ALA B 1 43 ? 19.938 14.062 16.266 1 90.75 43 ALA B N 1
ATOM 2682 C CA . ALA B 1 43 ? 20.422 15.375 16.688 1 90.75 43 ALA B CA 1
ATOM 2683 C C . ALA B 1 43 ? 19.781 15.805 18 1 90.75 43 ALA B C 1
ATOM 2685 O O . ALA B 1 43 ? 20.266 16.734 18.656 1 90.75 43 ALA B O 1
ATOM 2686 N N . HIS B 1 44 ? 18.734 15.133 18.344 1 89.69 44 HIS B N 1
ATOM 2687 C CA . HIS B 1 44 ? 17.969 15.562 19.516 1 89.69 44 HIS B CA 1
ATOM 2688 C C . HIS B 1 44 ? 18.703 15.242 20.812 1 89.69 44 HIS B C 1
ATOM 2690 O O . HIS B 1 44 ? 19.234 14.141 20.969 1 89.69 44 HIS B O 1
ATOM 2696 N N . ASP B 1 45 ? 18.844 16.297 21.625 1 78.38 45 ASP B N 1
ATOM 2697 C CA . ASP B 1 45 ? 19.406 16.141 22.953 1 78.38 45 ASP B CA 1
ATOM 2698 C C . ASP B 1 45 ? 18.359 15.656 23.953 1 78.38 45 ASP B C 1
ATOM 2700 O O . ASP B 1 45 ? 17.516 16.438 24.422 1 78.38 45 ASP B O 1
ATOM 2704 N N . SER B 1 46 ? 18.391 14.438 24.266 1 70.5 46 SER B N 1
ATOM 2705 C CA . SER B 1 46 ? 17.344 13.773 25.031 1 70.5 46 SER B CA 1
ATOM 2706 C C . SER B 1 46 ? 17.438 14.148 26.516 1 70.5 46 SER B C 1
ATOM 2708 O O . SER B 1 46 ? 16.516 13.883 27.281 1 70.5 46 SER B O 1
ATOM 2710 N N . ASP B 1 47 ? 18.5 14.773 26.844 1 71.88 47 ASP B N 1
ATOM 2711 C CA . ASP B 1 47 ? 18.656 15.164 28.25 1 71.88 47 ASP B CA 1
ATOM 2712 C C . ASP B 1 47 ? 17.75 16.328 28.609 1 71.88 47 ASP B C 1
ATOM 2714 O O . ASP B 1 47 ? 17.406 16.531 29.766 1 71.88 47 ASP B O 1
ATOM 2718 N N . SER B 1 48 ? 17.25 16.953 27.703 1 74.69 48 SER B N 1
ATOM 2719 C CA . SER B 1 48 ? 16.484 18.156 27.969 1 74.69 48 SER B CA 1
ATOM 2720 C C . SER B 1 48 ? 14.984 17.891 27.922 1 74.69 48 SER B C 1
ATOM 2722 O O . SER B 1 48 ? 14.242 18.312 28.812 1 74.69 48 SER B O 1
ATOM 2724 N N . ALA B 1 49 ? 14.523 17.281 26.969 1 87.62 49 ALA B N 1
ATOM 2725 C CA . ALA B 1 49 ? 13.117 16.984 26.766 1 87.62 49 ALA B CA 1
ATOM 2726 C C . ALA B 1 49 ? 12.938 15.828 25.781 1 87.62 49 ALA B C 1
ATOM 2728 O O . ALA B 1 49 ? 13.828 15.57 24.953 1 87.62 49 ALA B O 1
ATOM 2729 N N . PRO B 1 50 ? 11.914 15.172 25.938 1 93.31 50 PRO B N 1
ATOM 2730 C CA . PRO B 1 50 ? 11.695 14.086 24.984 1 93.31 50 PRO B CA 1
ATOM 2731 C C . PRO B 1 50 ? 11.469 14.602 23.562 1 93.31 50 PRO B C 1
ATOM 2733 O O . PRO B 1 50 ? 11 15.734 23.375 1 93.31 50 PRO B O 1
ATOM 2736 N N . PHE B 1 51 ? 11.891 13.836 22.594 1 95.88 51 PHE B N 1
ATOM 2737 C CA . PHE B 1 51 ? 11.508 14.062 21.219 1 95.88 51 PHE B CA 1
ATOM 2738 C C . PHE B 1 51 ? 10.016 13.844 21.016 1 95.88 51 PHE B C 1
ATOM 2740 O O . PHE B 1 51 ? 9.523 12.719 21.125 1 95.88 51 PHE B O 1
ATOM 2747 N N . THR B 1 52 ? 9.25 14.906 20.734 1 97.31 52 THR B N 1
ATOM 2748 C CA . THR B 1 52 ? 7.797 14.828 20.734 1 97.31 52 THR B CA 1
ATOM 2749 C C . THR B 1 52 ? 7.262 14.75 19.297 1 97.31 52 THR B C 1
ATOM 2751 O O . THR B 1 52 ? 7.598 15.586 18.453 1 97.31 52 THR B O 1
ATOM 2754 N N . VAL B 1 53 ? 6.465 13.734 19.031 1 98.38 53 VAL B N 1
ATOM 2755 C CA . VAL B 1 53 ? 5.789 13.539 17.75 1 98.38 53 VAL B CA 1
ATOM 2756 C C . VAL B 1 53 ? 4.277 13.641 17.938 1 98.38 53 VAL B C 1
ATOM 2758 O O . VAL B 1 53 ? 3.715 13.016 18.844 1 98.38 53 VAL B O 1
ATOM 2761 N N . LEU B 1 54 ? 3.666 14.438 17.109 1 98.88 54 LEU B N 1
ATOM 2762 C CA . LEU B 1 54 ? 2.227 14.664 17.203 1 98.88 54 LEU B CA 1
ATOM 2763 C C . LEU B 1 54 ? 1.521 14.164 15.945 1 98.88 54 LEU B C 1
ATOM 2765 O O . LEU B 1 54 ? 1.883 14.555 14.836 1 98.88 54 LEU B O 1
ATOM 2769 N N . 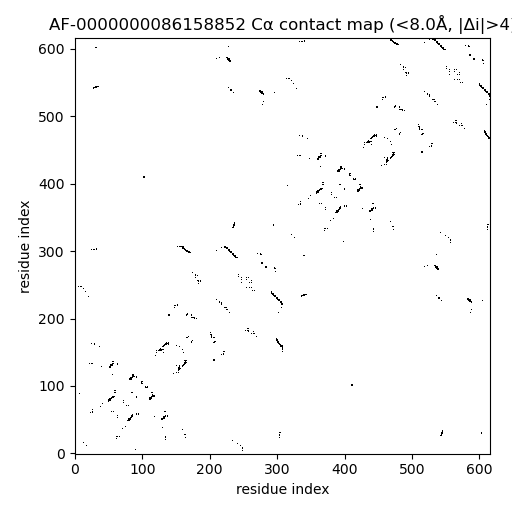ASP B 1 55 ? 0.589 13.281 16.125 1 98.81 55 ASP B N 1
ATOM 2770 C CA . ASP B 1 55 ? -0.313 12.836 15.062 1 98.81 55 ASP B CA 1
ATOM 2771 C C . ASP B 1 55 ? -1.67 13.523 15.172 1 98.81 55 ASP B C 1
ATOM 2773 O O . ASP B 1 55 ? -2.48 13.188 16.031 1 98.81 55 ASP B O 1
ATOM 2777 N N . VAL B 1 56 ? -1.944 14.492 14.234 1 98.75 56 VAL B N 1
ATOM 2778 C CA . VAL B 1 56 ? -3.156 15.305 14.266 1 98.75 56 VAL B CA 1
ATOM 2779 C C . VAL B 1 56 ? -4.234 14.648 13.398 1 98.75 56 VAL B C 1
ATOM 2781 O O . VAL B 1 56 ? -4.023 14.422 12.203 1 98.75 56 VAL B O 1
ATOM 2784 N N . GLY B 1 57 ? -5.445 14.492 13.961 1 97.38 57 GLY B N 1
ATOM 2785 C CA . GLY B 1 57 ? -6.441 13.711 13.25 1 97.38 57 GLY B CA 1
ATOM 2786 C C . GLY B 1 57 ? -6.016 12.273 13 1 97.38 57 GLY B C 1
ATOM 2787 O O . GLY B 1 57 ? -6.07 11.789 11.867 1 97.38 57 GLY B O 1
ATOM 2788 N N . CYS B 1 58 ? -5.734 11.594 14.117 1 97.06 58 CYS B N 1
ATOM 2789 C CA . CYS B 1 58 ? -4.996 10.336 14 1 97.06 58 CYS B CA 1
ATOM 2790 C C . CYS B 1 58 ? -5.914 9.203 13.555 1 97.06 58 CYS B C 1
ATOM 2792 O O . CYS B 1 58 ? -5.445 8.133 13.172 1 97.06 58 CYS B O 1
ATOM 2794 N N . GLY B 1 59 ? -7.227 9.367 13.586 1 94 59 GLY B N 1
ATOM 2795 C CA . GLY B 1 59 ? -8.109 8.258 13.266 1 94 59 GLY B CA 1
ATOM 2796 C C . GLY B 1 59 ? -7.805 7.004 14.07 1 94 59 GLY B C 1
ATOM 2797 O O . GLY B 1 59 ? -7.727 7.051 15.297 1 94 59 GLY B O 1
ATOM 2798 N N . LEU B 1 60 ? -7.512 5.973 13.375 1 93.5 60 LEU B N 1
ATOM 2799 C CA . LEU B 1 60 ? -7.219 4.707 14.039 1 93.5 60 LEU B CA 1
ATOM 2800 C C . LEU B 1 60 ? -5.75 4.629 14.438 1 93.5 60 LEU B C 1
ATOM 2802 O O . LEU B 1 60 ? -5.266 3.568 14.836 1 93.5 60 LEU B O 1
ATOM 2806 N N . GLY B 1 61 ? -5.02 5.664 14.234 1 96.25 61 GLY B N 1
ATOM 2807 C CA . GLY B 1 61 ? -3.662 5.773 14.742 1 96.25 61 GLY B CA 1
ATOM 2808 C C . GLY B 1 61 ? -2.623 5.219 13.781 1 96.25 61 GLY B C 1
ATOM 2809 O O . GLY B 1 61 ? -1.489 4.941 14.188 1 96.25 61 GLY B O 1
ATOM 2810 N N . SER B 1 62 ? -2.941 5.07 12.508 1 95.44 62 SER B N 1
ATOM 2811 C CA . SER B 1 62 ? -2.064 4.402 11.555 1 95.44 62 SER B CA 1
ATOM 2812 C C . SER B 1 62 ? -0.736 5.141 11.414 1 95.44 62 SER B C 1
ATOM 2814 O O . SER B 1 62 ? 0.323 4.516 11.336 1 95.44 62 SER B O 1
ATOM 2816 N N . MET B 1 63 ? -0.781 6.418 11.414 1 96.81 63 MET B N 1
ATOM 2817 C CA . MET B 1 63 ? 0.438 7.207 11.25 1 96.81 63 MET B CA 1
ATOM 2818 C C . MET B 1 63 ? 1.333 7.09 12.477 1 96.81 63 MET B C 1
ATOM 2820 O O . MET B 1 63 ? 2.541 6.879 12.359 1 96.81 63 MET B O 1
ATOM 2824 N N . ALA B 1 64 ? 0.791 7.238 13.641 1 97.94 64 ALA B N 1
ATOM 2825 C CA . ALA B 1 64 ? 1.547 7.125 14.883 1 97.94 64 ALA B CA 1
ATOM 2826 C C . ALA B 1 64 ? 2.152 5.73 15.031 1 97.94 64 ALA B C 1
ATOM 2828 O O . ALA B 1 64 ? 3.32 5.59 15.406 1 97.94 64 ALA B O 1
ATOM 2829 N N . LEU B 1 65 ? 1.369 4.766 14.719 1 97 65 LEU B N 1
ATOM 2830 C CA . LEU B 1 65 ? 1.816 3.387 14.867 1 97 65 LEU B CA 1
ATOM 2831 C C . LEU B 1 65 ? 2.92 3.066 13.859 1 97 65 LEU B C 1
ATOM 2833 O O . LEU B 1 65 ? 3.883 2.371 14.195 1 97 65 LEU B O 1
ATOM 2837 N N . GLU B 1 66 ? 2.764 3.545 12.617 1 96.06 66 GLU B N 1
ATOM 2838 C CA . GLU B 1 66 ? 3.812 3.361 11.617 1 96.06 66 GLU B CA 1
ATOM 2839 C C . GLU B 1 66 ? 5.113 4.035 12.047 1 96.06 66 GLU B C 1
ATOM 2841 O O . GLU B 1 66 ? 6.191 3.457 11.906 1 96.06 66 GLU B O 1
ATOM 2846 N N . PHE B 1 67 ? 5.039 5.258 12.594 1 96.19 67 PHE B N 1
ATOM 2847 C CA . PHE B 1 67 ? 6.207 5.961 13.117 1 96.19 67 PHE B CA 1
ATOM 2848 C C . PHE B 1 67 ? 6.895 5.141 14.195 1 96.19 67 PHE B C 1
ATOM 2850 O O . PHE B 1 67 ? 8.117 4.957 14.164 1 96.19 67 PHE B O 1
ATOM 2857 N N . ALA B 1 68 ? 6.098 4.656 15.102 1 96.06 68 ALA B N 1
ATOM 2858 C CA . ALA B 1 68 ? 6.637 3.9 16.234 1 96.06 68 ALA B CA 1
ATOM 2859 C C . ALA B 1 68 ? 7.371 2.65 15.742 1 96.06 68 ALA B C 1
ATOM 2861 O O . ALA B 1 68 ? 8.5 2.391 16.156 1 96.06 68 ALA B O 1
ATOM 2862 N N . GLU B 1 69 ? 6.766 1.957 14.859 1 93.19 69 GLU B N 1
ATOM 2863 C CA . GLU B 1 69 ? 7.352 0.725 14.336 1 93.19 69 GLU B CA 1
ATOM 2864 C C . GLU B 1 69 ? 8.672 1.001 13.625 1 93.19 69 GLU B C 1
ATOM 2866 O O . GLU B 1 69 ? 9.602 0.191 13.688 1 93.19 69 GLU B O 1
ATOM 2871 N N . ARG B 1 70 ? 8.719 2.135 13.039 1 92.44 70 ARG B N 1
ATOM 2872 C CA . ARG B 1 70 ? 9.867 2.424 12.188 1 92.44 70 ARG B CA 1
ATOM 2873 C C . ARG B 1 70 ? 11.023 2.998 13 1 92.44 70 ARG B C 1
ATOM 2875 O O . ARG B 1 70 ? 12.188 2.701 12.727 1 92.44 70 ARG B O 1
ATOM 2882 N N . PHE B 1 71 ? 10.734 3.754 14.031 1 94.12 71 PHE B N 1
ATOM 2883 C CA . PHE B 1 71 ? 11.805 4.59 14.57 1 94.12 71 PHE B CA 1
ATOM 2884 C C . PHE B 1 71 ? 12.094 4.23 16.016 1 94.12 71 PHE B C 1
ATOM 2886 O O . PHE B 1 71 ? 13.211 4.441 16.5 1 94.12 71 PHE B O 1
ATOM 2893 N N . LEU B 1 72 ? 11.156 3.676 16.719 1 92.81 72 LEU B N 1
ATOM 2894 C CA . LEU B 1 72 ? 11.344 3.492 18.156 1 92.81 72 LEU B CA 1
ATOM 2895 C C . LEU B 1 72 ? 12.289 2.332 18.438 1 92.81 72 LEU B C 1
ATOM 2897 O O . LEU B 1 72 ? 13.078 2.385 19.375 1 92.81 72 LEU B O 1
ATOM 2901 N N . PRO B 1 73 ? 12.273 1.254 17.625 1 87.56 73 PRO B N 1
ATOM 2902 C CA . PRO B 1 73 ? 13.18 0.14 17.906 1 87.56 73 PRO B CA 1
ATOM 2903 C C . PRO B 1 73 ? 14.648 0.543 17.844 1 87.56 73 PRO B C 1
ATOM 2905 O O . PRO B 1 73 ? 15.492 -0.073 18.5 1 87.56 73 PRO B O 1
ATOM 2908 N N . ALA B 1 74 ? 14.977 1.522 17.094 1 83.25 74 ALA B N 1
ATOM 2909 C CA . ALA B 1 74 ? 16.359 1.927 16.906 1 83.25 74 ALA B CA 1
ATOM 2910 C C . ALA B 1 74 ? 16.719 3.121 17.797 1 83.25 74 ALA B C 1
ATOM 2912 O O . ALA B 1 74 ? 17.797 3.701 17.672 1 83.25 74 ALA B O 1
ATOM 2913 N N . THR B 1 75 ? 15.773 3.539 18.578 1 82.75 75 THR B N 1
ATOM 2914 C CA . THR B 1 75 ? 15.938 4.703 19.438 1 82.75 75 THR B CA 1
ATOM 2915 C C . THR B 1 75 ? 15.641 4.348 20.891 1 82.75 75 THR B C 1
ATOM 2917 O O . THR B 1 75 ? 14.859 3.434 21.156 1 82.75 75 THR B O 1
ATOM 2920 N N . ASP B 1 76 ? 16.422 4.945 21.734 1 77.81 76 ASP B N 1
ATOM 2921 C CA . ASP B 1 76 ? 16 4.812 23.125 1 77.81 76 ASP B CA 1
ATOM 2922 C C . ASP B 1 76 ? 14.594 5.367 23.344 1 77.81 76 ASP B C 1
ATOM 2924 O O . ASP B 1 76 ? 14.367 6.574 23.219 1 77.81 76 ASP B O 1
ATOM 2928 N N . PRO B 1 77 ? 13.742 4.453 23.5 1 69.19 77 PRO B N 1
ATOM 2929 C CA . PRO B 1 77 ? 12.328 4.848 23.531 1 69.19 77 PRO B CA 1
ATOM 2930 C C . PRO B 1 77 ? 12.031 5.875 24.625 1 69.19 77 PRO B C 1
ATOM 2932 O O . PRO B 1 77 ? 11.07 6.633 24.516 1 69.19 77 PRO B O 1
ATOM 2935 N N . SER B 1 78 ? 12.82 5.863 25.609 1 73.88 78 SER B N 1
ATOM 2936 C CA . SER B 1 78 ? 12.57 6.777 26.719 1 73.88 78 SER B CA 1
ATOM 2937 C C . SER B 1 78 ? 12.742 8.234 26.281 1 73.88 78 SER B C 1
ATOM 2939 O O . SER B 1 78 ? 12.289 9.148 26.969 1 73.88 78 SER B O 1
ATOM 2941 N N . HIS B 1 79 ? 13.141 8.375 25.141 1 86.06 79 HIS B N 1
ATOM 2942 C CA . HIS B 1 79 ? 13.469 9.719 24.672 1 86.06 79 HIS B CA 1
ATOM 2943 C C . HIS B 1 79 ? 12.438 10.211 23.656 1 86.06 79 HIS B C 1
ATOM 2945 O O . HIS B 1 79 ? 12.547 11.336 23.156 1 86.06 79 HIS B O 1
ATOM 2951 N N . VAL B 1 80 ? 11.398 9.383 23.484 1 93.56 80 VAL B N 1
ATOM 2952 C CA . VAL B 1 80 ? 10.422 9.789 22.484 1 93.56 80 VAL B CA 1
ATOM 2953 C C . VAL B 1 80 ? 9.023 9.812 23.109 1 93.56 80 VAL B C 1
ATOM 2955 O O . VAL B 1 80 ? 8.656 8.906 23.844 1 93.56 80 VAL B O 1
ATOM 2958 N N . ARG B 1 81 ? 8.336 10.867 22.906 1 96.38 81 ARG B N 1
ATOM 2959 C CA . ARG B 1 81 ? 6.941 11.039 23.297 1 96.38 81 ARG B CA 1
ATOM 2960 C C . ARG B 1 81 ? 6.055 11.227 22.062 1 96.38 81 ARG B C 1
ATOM 2962 O O . ARG B 1 81 ? 6.285 12.125 21.266 1 96.38 81 ARG B O 1
ATOM 2969 N N . MET B 1 82 ? 5.066 10.344 21.969 1 98 82 MET B N 1
ATOM 2970 C CA . MET B 1 82 ? 4.137 10.461 20.859 1 98 82 MET B CA 1
ATOM 2971 C C . MET B 1 82 ? 2.729 10.781 21.344 1 98 82 MET B C 1
ATOM 2973 O O . MET B 1 82 ? 2.275 10.219 22.344 1 98 82 MET B O 1
ATOM 2977 N N . ILE B 1 83 ? 2.102 11.703 20.656 1 98.62 83 ILE B N 1
ATOM 2978 C CA . ILE B 1 83 ? 0.722 12.078 20.953 1 98.62 83 ILE B CA 1
ATOM 2979 C C . ILE B 1 83 ? -0.159 11.781 19.734 1 98.62 83 ILE B C 1
ATOM 2981 O O . ILE B 1 83 ? 0.011 12.391 18.672 1 98.62 83 ILE B O 1
ATOM 2985 N N . ALA B 1 84 ? -1.024 10.828 19.891 1 98.75 84 ALA B N 1
ATOM 2986 C CA . ALA B 1 84 ? -2.084 10.602 18.906 1 98.75 84 ALA B CA 1
ATOM 2987 C C . ALA B 1 84 ? -3.357 11.352 19.297 1 98.75 84 ALA B C 1
ATOM 2989 O O . ALA B 1 84 ? -3.969 11.055 20.312 1 98.75 84 ALA B O 1
ATOM 2990 N N . SER B 1 85 ? -3.76 12.297 18.422 1 98.56 85 SER B N 1
ATOM 2991 C CA . SER B 1 85 ? -4.887 13.148 18.797 1 98.56 85 SER B CA 1
ATOM 2992 C C . SER B 1 85 ? -5.996 13.086 17.75 1 98.56 85 SER B C 1
ATOM 2994 O O . SER B 1 85 ? -5.727 12.984 16.547 1 98.56 85 SER B O 1
ATOM 2996 N N . ASP B 1 86 ? -7.148 13.102 18.203 1 96.94 86 ASP B N 1
ATOM 2997 C CA . ASP B 1 86 ? -8.367 13.172 17.406 1 96.94 86 ASP B CA 1
ATOM 2998 C C . ASP B 1 86 ? -9.492 13.852 18.172 1 96.94 86 ASP B C 1
ATOM 3000 O O . ASP B 1 86 ? -9.461 13.914 19.406 1 96.94 86 ASP B O 1
ATOM 3004 N N . ASN B 1 87 ? -10.422 14.406 17.422 1 94.56 87 ASN B N 1
ATOM 3005 C CA . ASN B 1 87 ? -11.555 15.07 18.047 1 94.56 87 ASN B CA 1
ATOM 3006 C C . ASN B 1 87 ? -12.555 14.07 18.609 1 94.56 87 ASN B C 1
ATOM 3008 O O . ASN B 1 87 ? -13.406 14.43 19.438 1 94.56 87 ASN B O 1
ATOM 3012 N N . TRP B 1 88 ? -12.453 12.773 18.188 1 92.25 88 TRP B N 1
ATOM 3013 C CA . TRP B 1 88 ? -13.422 11.766 18.578 1 92.25 88 TRP B CA 1
ATOM 3014 C C . TRP B 1 88 ? -12.797 10.734 19.531 1 92.25 88 TRP B C 1
ATOM 3016 O O . TRP B 1 88 ? -11.898 9.992 19.125 1 92.25 88 TRP B O 1
ATOM 3026 N N . GLN B 1 89 ? -13.383 10.617 20.688 1 94.88 89 GLN B N 1
ATOM 3027 C CA . GLN B 1 89 ? -12.906 9.672 21.688 1 94.88 89 GLN B CA 1
ATOM 3028 C C . GLN B 1 89 ? -12.977 8.234 21.172 1 94.88 89 GLN B C 1
ATOM 3030 O O . GLN B 1 89 ? -12.133 7.406 21.5 1 94.88 89 GLN B O 1
ATOM 3035 N N . ASP B 1 90 ? -13.945 7.988 20.359 1 93.19 90 ASP B N 1
ATOM 3036 C CA . ASP B 1 90 ? -14.125 6.633 19.844 1 93.19 90 ASP B CA 1
ATOM 3037 C C . ASP B 1 90 ? -12.938 6.215 18.984 1 93.19 90 ASP B C 1
ATOM 3039 O O . ASP B 1 90 ? -12.539 5.047 18.984 1 93.19 90 ASP B O 1
ATOM 3043 N N . MET B 1 91 ? -12.438 7.141 18.203 1 93.56 91 MET B N 1
ATOM 3044 C CA . MET B 1 91 ? -11.242 6.863 17.422 1 93.56 91 MET B CA 1
ATOM 3045 C C . MET B 1 91 ? -10.062 6.535 18.344 1 93.56 91 MET B C 1
ATOM 3047 O O . MET B 1 91 ? -9.344 5.559 18.109 1 93.56 91 MET B O 1
ATOM 3051 N N . LEU B 1 92 ? -9.953 7.281 19.391 1 96.69 92 LEU B N 1
ATOM 3052 C CA . LEU B 1 92 ? -8.836 7.117 20.312 1 96.69 92 LEU B CA 1
ATOM 3053 C C . LEU B 1 92 ? -8.953 5.801 21.078 1 96.69 92 LEU B C 1
ATOM 3055 O O . LEU B 1 92 ? -7.938 5.18 21.406 1 96.69 92 LEU B O 1
ATOM 3059 N N . THR B 1 93 ? -10.141 5.438 21.344 1 96.38 93 THR B N 1
ATOM 3060 C CA . THR B 1 93 ? -10.367 4.137 21.953 1 96.38 93 THR B CA 1
ATOM 3061 C C . THR B 1 93 ? -9.852 3.012 21.062 1 96.38 93 THR B C 1
ATOM 3063 O O . THR B 1 93 ? -9.258 2.047 21.547 1 96.38 93 THR B O 1
ATOM 3066 N N . ARG B 1 94 ? -10.055 3.158 19.766 1 94.25 94 ARG B N 1
ATOM 3067 C CA . ARG B 1 94 ? -9.547 2.17 18.812 1 94.25 94 ARG B CA 1
ATOM 3068 C C . ARG B 1 94 ? -8.023 2.164 18.797 1 94.25 94 ARG B C 1
ATOM 3070 O O . ARG B 1 94 ? -7.402 1.107 18.656 1 94.25 94 ARG B O 1
ATOM 3077 N N . VAL B 1 95 ? -7.422 3.34 18.922 1 96.62 95 VAL B N 1
ATOM 3078 C CA . VAL B 1 95 ? -5.969 3.422 19.016 1 96.62 95 VAL B CA 1
ATOM 3079 C C . VAL B 1 95 ? -5.477 2.654 20.234 1 96.62 95 VAL B C 1
ATOM 3081 O O . VAL B 1 95 ? -4.523 1.875 20.141 1 96.62 95 VAL B O 1
ATOM 3084 N N . GLN B 1 96 ? -6.148 2.857 21.312 1 97.56 96 GLN B N 1
ATOM 3085 C CA . GLN B 1 96 ? -5.781 2.17 22.547 1 97.56 96 GLN B CA 1
ATOM 3086 C C . GLN B 1 96 ? -5.918 0.658 22.406 1 97.56 96 GLN B C 1
ATOM 3088 O O . GLN B 1 96 ? -5.062 -0.096 22.859 1 97.56 96 GLN B O 1
ATOM 3093 N N . GLU B 1 97 ? -6.957 0.244 21.781 1 96.31 97 GLU B N 1
ATOM 3094 C CA . GLU B 1 97 ? -7.152 -1.183 21.531 1 96.31 97 GLU B CA 1
ATOM 3095 C C . GLU B 1 97 ? -6.02 -1.753 20.688 1 96.31 97 GLU B C 1
ATOM 3097 O O . GLU B 1 97 ? -5.535 -2.857 20.938 1 96.31 97 GLU B O 1
ATOM 3102 N N . ARG B 1 98 ? -5.602 -1.034 19.719 1 95.06 98 ARG B N 1
ATOM 3103 C CA . ARG B 1 98 ? -4.5 -1.479 18.859 1 95.06 98 ARG B CA 1
ATOM 3104 C C . ARG B 1 98 ? -3.199 -1.559 19.656 1 95.06 98 ARG B C 1
ATOM 3106 O O . ARG B 1 98 ? -2.393 -2.467 19.438 1 95.06 98 ARG B O 1
ATOM 3113 N N . LEU B 1 99 ? -3.053 -0.67 20.594 1 97.31 99 LEU B N 1
ATOM 3114 C CA . LEU B 1 99 ? -1.849 -0.629 21.422 1 97.31 99 LEU B CA 1
ATOM 3115 C C . LEU B 1 99 ? -1.82 -1.797 22.391 1 97.31 99 LEU B C 1
ATOM 3117 O O . LEU B 1 99 ? -0.796 -2.055 23.031 1 97.31 99 LEU B O 1
ATOM 3121 N N . GLU B 1 100 ? -2.889 -2.502 22.469 1 96.44 100 GLU B N 1
ATOM 3122 C CA . GLU B 1 100 ? -2.941 -3.672 23.328 1 96.44 100 GLU B CA 1
ATOM 3123 C C . GLU B 1 100 ? -2.617 -4.949 22.562 1 96.44 100 GLU B C 1
ATOM 3125 O O . GLU B 1 100 ? -2.389 -6 23.156 1 96.44 100 GLU B O 1
ATOM 3130 N N . THR B 1 101 ? -2.604 -4.859 21.266 1 93.31 101 THR B N 1
ATOM 3131 C CA . THR B 1 101 ? -2.305 -6.039 20.469 1 93.31 101 THR B CA 1
ATOM 3132 C C . THR B 1 101 ? -0.83 -6.414 20.578 1 93.31 101 THR B C 1
ATOM 3134 O O . THR B 1 101 ? 0.016 -5.555 20.844 1 93.31 101 THR B O 1
ATOM 3137 N N . PRO B 1 102 ? -0.486 -7.641 20.234 1 89.75 102 PRO B N 1
ATOM 3138 C CA . PRO B 1 102 ? 0.913 -8.07 20.312 1 89.75 102 PRO B CA 1
ATOM 3139 C C . PRO B 1 102 ? 1.827 -7.258 19.391 1 89.75 102 PRO B C 1
ATOM 3141 O O . PRO B 1 102 ? 2.99 -7.02 19.734 1 89.75 102 PRO B O 1
ATOM 3144 N N . ARG B 1 103 ? 1.296 -6.777 18.391 1 90.81 103 ARG B N 1
ATOM 3145 C CA . ARG B 1 103 ? 2.105 -6.059 17.406 1 90.81 103 ARG B CA 1
ATOM 3146 C C . ARG B 1 103 ? 2.551 -4.707 17.953 1 90.81 103 ARG B C 1
ATOM 3148 O O . ARG B 1 103 ? 3.693 -4.293 17.734 1 90.81 103 ARG B O 1
ATOM 3155 N N . TYR B 1 104 ? 1.659 -4.062 18.781 1 95.44 104 TYR B N 1
ATOM 3156 C CA . TYR B 1 104 ? 1.934 -2.658 19.078 1 95.44 104 TYR B CA 1
ATOM 3157 C C . TYR B 1 104 ? 2.107 -2.436 20.562 1 95.44 104 TYR B C 1
ATOM 3159 O O . TYR B 1 104 ? 2.492 -1.347 21 1 95.44 104 TYR B O 1
ATOM 3167 N N . ALA B 1 105 ? 1.981 -3.463 21.359 1 95.25 105 ALA B N 1
ATOM 3168 C CA . ALA B 1 105 ? 1.985 -3.342 22.828 1 95.25 105 ALA B CA 1
ATOM 3169 C C . ALA B 1 105 ? 3.295 -2.734 23.312 1 95.25 105 ALA B C 1
ATOM 3171 O O . ALA B 1 105 ? 3.309 -1.987 24.297 1 95.25 105 ALA B O 1
ATOM 3172 N N . ARG B 1 106 ? 4.324 -2.982 22.656 1 92.12 106 ARG B N 1
ATOM 3173 C CA . ARG B 1 106 ? 5.641 -2.518 23.094 1 92.12 106 ARG B CA 1
ATOM 3174 C C . ARG B 1 106 ? 5.75 -1.001 22.969 1 92.12 106 ARG B C 1
ATOM 3176 O O . ARG B 1 106 ? 6.668 -0.393 23.516 1 92.12 106 ARG B O 1
ATOM 3183 N N . PHE B 1 107 ? 4.801 -0.373 22.266 1 94.88 107 PHE B N 1
ATOM 3184 C CA . PHE B 1 107 ? 4.863 1.066 22.031 1 94.88 107 PHE B CA 1
ATOM 3185 C C . PHE B 1 107 ? 3.879 1.797 22.938 1 94.88 107 PHE B C 1
ATOM 3187 O O . PHE B 1 107 ? 3.777 3.025 22.891 1 94.88 107 PHE B O 1
ATOM 3194 N N . ALA B 1 108 ? 3.174 1.124 23.828 1 95.56 108 ALA B N 1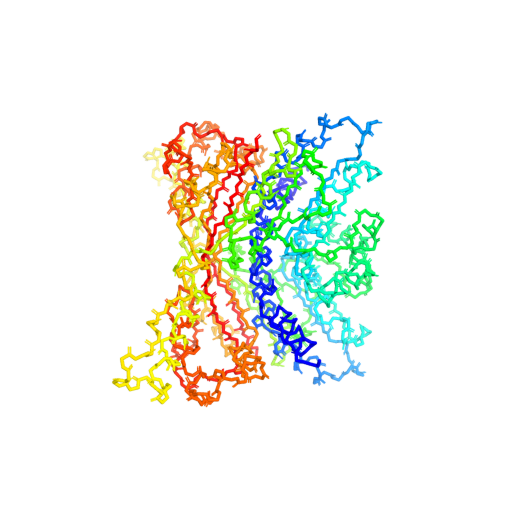
ATOM 3195 C CA . ALA B 1 108 ? 2.061 1.667 24.594 1 95.56 108 ALA B CA 1
ATOM 3196 C C . ALA B 1 108 ? 2.531 2.77 25.547 1 95.56 108 ALA B C 1
ATOM 3198 O O . ALA B 1 108 ? 1.799 3.725 25.812 1 95.56 108 ALA B O 1
ATOM 3199 N N . SER B 1 109 ? 3.732 2.689 26 1 94.69 109 SER B N 1
ATOM 3200 C CA . SER B 1 109 ? 4.23 3.68 26.953 1 94.69 109 SER B CA 1
ATOM 3201 C C . SER B 1 109 ? 4.621 4.973 26.234 1 94.69 109 SER B C 1
ATOM 3203 O O . SER B 1 109 ? 4.688 6.031 26.859 1 94.69 109 SER B O 1
ATOM 3205 N N . GLN B 1 110 ? 4.863 4.879 24.953 1 95.69 110 GLN B N 1
ATOM 3206 C CA . GLN B 1 110 ? 5.359 6.043 24.219 1 95.69 110 GLN B CA 1
ATOM 3207 C C . GLN B 1 110 ? 4.219 6.797 23.547 1 95.69 110 GLN B C 1
ATOM 3209 O O . GLN B 1 110 ? 4.375 7.957 23.156 1 95.69 110 GLN B O 1
ATOM 3214 N N . ILE B 1 111 ? 3.072 6.129 23.375 1 97.75 111 ILE B N 1
ATOM 3215 C CA . ILE B 1 111 ? 1.978 6.742 22.625 1 97.75 111 ILE B CA 1
ATOM 3216 C C . ILE B 1 111 ? 0.838 7.094 23.578 1 97.75 111 ILE B C 1
ATOM 3218 O O . ILE B 1 111 ? 0.21 6.203 24.156 1 97.75 111 ILE B O 1
ATOM 3222 N N . GLU B 1 112 ? 0.604 8.305 23.75 1 97.38 112 GLU B N 1
ATOM 3223 C CA . GLU B 1 112 ? -0.563 8.766 24.5 1 97.38 112 GLU B CA 1
ATOM 3224 C C . GLU B 1 112 ? -1.662 9.258 23.562 1 97.38 112 GLU B C 1
ATOM 3226 O O . GLU B 1 112 ? -1.378 9.859 22.516 1 97.38 112 GLU B O 1
ATOM 3231 N N . THR B 1 113 ? -2.867 8.969 23.891 1 98.06 113 THR B N 1
ATOM 3232 C CA . THR B 1 113 ? -4.023 9.461 23.156 1 98.06 113 THR B CA 1
ATOM 3233 C C . THR B 1 113 ? -4.617 10.695 23.812 1 98.06 113 THR B C 1
ATOM 3235 O O . THR B 1 113 ? -4.672 10.781 25.047 1 98.06 113 THR B O 1
ATOM 3238 N N . LYS B 1 114 ? -4.988 11.664 23.016 1 97.94 114 LYS B N 1
ATOM 3239 C CA . LYS B 1 114 ? -5.555 12.898 23.547 1 97.94 114 LYS B CA 1
ATOM 3240 C C . LYS B 1 114 ? -6.676 13.422 22.656 1 97.94 114 LYS B C 1
ATOM 3242 O O . LYS B 1 114 ? -6.492 13.57 21.438 1 97.94 114 LYS B O 1
ATOM 3247 N N . VAL B 1 115 ? -7.82 13.672 23.281 1 97.69 115 VAL B N 1
ATOM 3248 C CA . VAL B 1 115 ? -8.867 14.375 22.547 1 97.69 115 VAL B CA 1
ATOM 3249 C C . VAL B 1 115 ? -8.461 15.836 22.344 1 97.69 115 VAL B C 1
ATOM 3251 O O . VAL B 1 115 ? -8.219 16.562 23.312 1 97.69 115 VAL B O 1
ATOM 3254 N N . MET B 1 116 ? -8.336 16.203 21.109 1 96.81 116 MET B N 1
ATOM 3255 C CA . MET B 1 116 ? -7.926 17.562 20.781 1 96.81 116 MET B CA 1
ATOM 3256 C C . MET B 1 116 ? -8.531 18.016 19.453 1 96.81 116 MET B C 1
ATOM 3258 O O . MET B 1 116 ? -8.602 17.234 18.5 1 96.81 116 MET B O 1
ATOM 3262 N N . ASP B 1 117 ? -8.984 19.281 19.484 1 97.44 117 ASP B N 1
ATOM 3263 C CA . ASP B 1 117 ? -9.32 19.891 18.203 1 97.44 117 ASP B CA 1
ATOM 3264 C C . ASP B 1 117 ? -8.07 20.156 17.375 1 97.44 117 ASP B C 1
ATOM 3266 O O . ASP B 1 117 ? -7.25 21 17.719 1 97.44 117 ASP B O 1
ATOM 3270 N N . GLY B 1 118 ? -7.984 19.469 16.266 1 97.56 118 GLY B N 1
ATOM 3271 C CA . GLY B 1 118 ? -6.797 19.547 15.43 1 97.56 118 GLY B CA 1
ATOM 3272 C C . GLY B 1 118 ? -6.598 20.922 14.789 1 97.56 118 GLY B C 1
ATOM 3273 O O . GLY B 1 118 ? -5.508 21.234 14.32 1 97.56 118 GLY B O 1
ATOM 3274 N N . GLN B 1 119 ? -7.625 21.703 14.789 1 97.88 119 GLN B N 1
ATOM 3275 C CA . GLN B 1 119 ? -7.539 23.031 14.18 1 97.88 119 GLN B CA 1
ATOM 3276 C C . GLN B 1 119 ? -6.855 24.016 15.117 1 97.88 119 GLN B C 1
ATOM 3278 O O . GLN B 1 119 ? -6.25 25 14.664 1 97.88 119 GLN B O 1
ATOM 3283 N N . THR B 1 120 ? -6.934 23.766 16.422 1 97.69 120 THR B N 1
ATOM 3284 C CA . THR B 1 120 ? -6.422 24.766 17.359 1 97.69 120 THR B CA 1
ATOM 3285 C C . THR B 1 120 ? -5.238 24.203 18.141 1 97.69 120 THR B C 1
ATOM 3287 O O . THR B 1 120 ? -4.32 24.938 18.516 1 97.69 120 THR B O 1
ATOM 3290 N N . LEU B 1 121 ? -5.262 22.938 18.422 1 97.94 121 LEU B N 1
ATOM 3291 C CA . LEU B 1 121 ? -4.242 22.266 19.219 1 97.94 121 LEU B CA 1
ATOM 3292 C C . LEU B 1 121 ? -3.973 23.016 20.516 1 97.94 121 LEU B C 1
ATOM 3294 O O . LEU B 1 121 ? -2.818 23.172 20.922 1 97.94 121 LEU B O 1
ATOM 3298 N N . GLU B 1 122 ? -4.949 23.391 21.219 1 94.75 122 GLU B N 1
ATOM 3299 C CA . GLU B 1 122 ? -4.91 24.359 22.297 1 94.75 122 GLU B CA 1
ATOM 3300 C C . GLU B 1 122 ? -4.113 23.828 23.5 1 94.75 122 GLU B C 1
ATOM 3302 O O . GLU B 1 122 ? -3.418 24.594 24.172 1 94.75 122 GLU B O 1
ATOM 3307 N N . PRO B 1 123 ? -4.082 22.562 23.781 1 96 123 PRO B N 1
ATOM 3308 C CA . PRO B 1 123 ? -3.34 22.094 24.953 1 96 123 PRO B CA 1
ATOM 3309 C C . PRO B 1 123 ? -1.828 22.109 24.75 1 96 123 PRO B C 1
ATOM 3311 O O . PRO B 1 123 ? -1.067 21.953 25.703 1 96 123 PRO B O 1
ATOM 3314 N N . LEU B 1 124 ? -1.397 22.312 23.562 1 97.94 124 LEU B N 1
ATOM 3315 C CA . LEU B 1 124 ? 0.031 22.25 23.266 1 97.94 124 LEU B CA 1
ATOM 3316 C C . LEU B 1 124 ? 0.622 23.641 23.156 1 97.94 124 LEU B C 1
ATOM 3318 O O . LEU B 1 124 ? -0.002 24.547 22.578 1 97.94 124 LEU B O 1
ATOM 3322 N N . GLY B 1 125 ? 1.698 23.891 23.734 1 97.88 125 GLY B N 1
ATOM 3323 C CA . GLY B 1 125 ? 2.393 25.156 23.688 1 97.88 125 GLY B CA 1
ATOM 3324 C C . GLY B 1 125 ? 3.098 25.391 22.359 1 97.88 125 GLY B C 1
ATOM 3325 O O . GLY B 1 125 ? 3.236 24.484 21.547 1 97.88 125 GLY B O 1
ATOM 3326 N N . ASP B 1 126 ? 3.506 26.688 22.188 1 98.31 126 ASP B N 1
ATOM 3327 C CA . ASP B 1 126 ? 4.34 27.016 21.031 1 98.31 126 ASP B CA 1
ATOM 3328 C C . ASP B 1 126 ? 5.68 26.281 21.094 1 98.31 126 ASP B C 1
ATOM 3330 O O . ASP B 1 126 ? 6.215 26.062 22.188 1 98.31 126 ASP B O 1
ATOM 3334 N N . ASP B 1 127 ? 6.191 25.859 19.953 1 98.06 127 ASP B N 1
ATOM 3335 C CA . ASP B 1 127 ? 7.531 25.281 19.844 1 98.06 127 ASP B CA 1
ATOM 3336 C C . ASP B 1 127 ? 7.703 24.109 20.812 1 98.06 127 ASP B C 1
ATOM 3338 O O . ASP B 1 127 ? 8.711 24.016 21.516 1 98.06 127 ASP B O 1
ATOM 3342 N N . SER B 1 128 ? 6.738 23.203 20.828 1 97.5 128 SER B N 1
ATOM 3343 C CA . SER B 1 128 ? 6.762 22.125 21.812 1 97.5 128 SER B CA 1
ATOM 3344 C C . SER B 1 128 ? 6.871 20.766 21.141 1 97.5 128 SER B C 1
ATOM 3346 O O . SER B 1 128 ? 7.086 19.75 21.812 1 97.5 128 SER B O 1
ATOM 3348 N N . VAL B 1 129 ? 6.781 20.703 19.812 1 98.19 129 VAL B N 1
ATOM 3349 C CA . VAL B 1 129 ? 6.711 19.438 19.094 1 98.19 129 VAL B CA 1
ATOM 3350 C C . VAL B 1 129 ? 7.824 19.391 18.047 1 98.19 129 VAL B C 1
ATOM 3352 O O . VAL B 1 129 ? 8.094 20.375 17.359 1 98.19 129 VAL B O 1
ATOM 3355 N N . ASN B 1 130 ? 8.438 18.234 17.875 1 98 130 ASN B N 1
ATOM 3356 C CA . ASN B 1 130 ? 9.516 18.078 16.906 1 98 130 ASN B CA 1
ATOM 3357 C C . ASN B 1 130 ? 8.992 17.703 15.523 1 98 130 ASN B C 1
ATOM 3359 O O . ASN B 1 130 ? 9.539 18.141 14.508 1 98 130 ASN B O 1
ATOM 3363 N N . VAL B 1 131 ? 7.973 16.875 15.523 1 98.75 131 VAL B N 1
ATOM 3364 C CA . VAL B 1 131 ? 7.367 16.422 14.273 1 98.75 131 VAL B CA 1
ATOM 3365 C C . VAL B 1 131 ? 5.848 16.438 14.406 1 98.75 131 VAL B C 1
ATOM 3367 O O . VAL B 1 131 ? 5.289 15.891 15.359 1 98.75 131 VAL B O 1
ATOM 3370 N N . VAL B 1 132 ? 5.168 17.094 13.492 1 98.94 132 VAL B N 1
ATOM 3371 C CA . VAL B 1 132 ? 3.717 17 13.352 1 98.94 132 VAL B CA 1
ATOM 3372 C C . VAL B 1 132 ? 3.367 16.141 12.133 1 98.94 132 VAL B C 1
ATOM 3374 O O . VAL B 1 132 ? 3.863 16.391 11.031 1 98.94 132 VAL B O 1
ATOM 3377 N N . MET B 1 133 ? 2.594 15.18 12.359 1 98.88 133 MET B N 1
ATOM 3378 C CA . MET B 1 133 ? 2.094 14.328 11.281 1 98.88 133 MET B CA 1
ATOM 3379 C C . MET B 1 133 ? 0.576 14.43 11.172 1 98.88 133 MET B C 1
ATOM 3381 O O . MET B 1 133 ? -0.116 14.586 12.18 1 98.88 133 MET B O 1
ATOM 3385 N N . SER B 1 134 ? 0.114 14.344 9.961 1 98.75 134 SER B N 1
ATOM 3386 C CA . SER B 1 134 ? -1.324 14.336 9.719 1 98.75 134 SER B CA 1
ATOM 3387 C C . SER B 1 134 ? -1.657 13.664 8.391 1 98.75 134 SER B C 1
ATOM 3389 O O . SER B 1 134 ? -1.402 14.234 7.32 1 98.75 134 SER B O 1
ATOM 3391 N N . SER B 1 135 ? -2.246 12.508 8.43 1 97.62 135 SER B N 1
ATOM 3392 C CA . SER B 1 135 ? -2.668 11.781 7.238 1 97.62 135 SER B CA 1
ATOM 3393 C C . SER B 1 135 ? -4.156 11.984 6.961 1 97.62 135 SER B C 1
ATOM 3395 O O . SER B 1 135 ? -5 11.352 7.59 1 97.62 135 SER B O 1
ATOM 3397 N N . PHE B 1 136 ? -4.43 12.797 5.957 1 96.81 136 PHE B N 1
ATOM 3398 C CA . PHE B 1 136 ? -5.797 13.141 5.582 1 96.81 136 PHE B CA 1
ATOM 3399 C C . PHE B 1 136 ? -6.57 13.68 6.781 1 96.81 136 PHE B C 1
ATOM 3401 O O . PHE B 1 136 ? -7.711 13.281 7.016 1 96.81 136 PHE B O 1
ATOM 3408 N N . GLY B 1 137 ? -5.906 14.523 7.547 1 96.75 137 GLY B N 1
ATOM 3409 C CA . GLY B 1 137 ? -6.48 15.227 8.688 1 96.75 137 GLY B CA 1
ATOM 3410 C C . GLY B 1 137 ? -6.625 16.719 8.453 1 96.75 137 GLY B C 1
ATOM 3411 O O . GLY B 1 137 ? -7.645 17.172 7.93 1 96.75 137 GLY B O 1
ATOM 3412 N N . ILE B 1 138 ? -5.523 17.438 8.641 1 98 138 ILE B N 1
ATOM 3413 C CA . ILE B 1 138 ? -5.547 18.891 8.539 1 98 138 ILE B CA 1
ATOM 3414 C C . ILE B 1 138 ? -6.039 19.297 7.152 1 98 138 ILE B C 1
ATOM 3416 O O . ILE B 1 138 ? -6.789 20.266 7.016 1 98 138 ILE B O 1
ATOM 3420 N N . SER B 1 139 ? -5.719 18.516 6.141 1 96.94 139 SER B N 1
ATOM 3421 C CA . SER B 1 139 ? -6.016 18.859 4.754 1 96.94 139 SER B CA 1
ATOM 3422 C C . SER B 1 139 ? -7.508 18.75 4.465 1 96.94 139 SER B C 1
ATOM 3424 O O . SER B 1 139 ? -7.98 19.188 3.416 1 96.94 139 SER B O 1
ATOM 3426 N N . ILE B 1 140 ? -8.305 18.172 5.375 1 95.94 140 ILE B N 1
ATOM 3427 C CA . ILE B 1 140 ? -9.727 18.031 5.086 1 95.94 140 ILE B CA 1
ATOM 3428 C C . ILE B 1 140 ? -10.547 18.641 6.223 1 95.94 140 ILE B C 1
ATOM 3430 O O . ILE B 1 140 ? -11.758 18.438 6.289 1 95.94 140 ILE B O 1
ATOM 3434 N N . PHE B 1 141 ? -9.953 19.359 7.117 1 96.12 141 PHE B N 1
ATOM 3435 C CA . PHE B 1 141 ? -10.672 20.047 8.18 1 96.12 141 PHE B CA 1
ATOM 3436 C C . PHE B 1 141 ? -11.523 21.188 7.617 1 96.12 141 PHE B C 1
ATOM 3438 O O . PHE B 1 141 ? -11.18 21.766 6.59 1 96.12 141 PHE B O 1
ATOM 3445 N N . PRO B 1 142 ? -12.562 21.5 8.328 1 93.81 142 PRO B N 1
ATOM 3446 C CA . PRO B 1 142 ? -13.359 22.656 7.883 1 93.81 142 PRO B CA 1
ATOM 3447 C C . PRO B 1 142 ? -12.539 23.938 7.793 1 93.81 142 PRO B C 1
ATOM 3449 O O . PRO B 1 142 ? -12.672 24.703 6.824 1 93.81 142 PRO B O 1
ATOM 3452 N N . ASP B 1 143 ? -11.781 24.141 8.781 1 96.06 143 ASP B N 1
ATOM 3453 C CA . ASP B 1 143 ? -10.852 25.281 8.758 1 96.06 143 ASP B CA 1
ATOM 3454 C C . ASP B 1 143 ? -9.406 24.797 8.68 1 96.06 143 ASP B C 1
ATOM 3456 O O . ASP B 1 143 ? -8.703 24.781 9.695 1 96.06 143 ASP B O 1
ATOM 3460 N N . GLN B 1 144 ? -8.953 24.5 7.496 1 96.06 144 GLN B N 1
ATOM 3461 C CA . GLN B 1 144 ? -7.609 23.953 7.305 1 96.06 144 GLN B CA 1
ATOM 3462 C C . GLN B 1 144 ? -6.543 24.984 7.637 1 96.06 144 GLN B C 1
ATOM 3464 O O . GLN B 1 144 ? -5.465 24.641 8.125 1 96.06 144 GLN B O 1
ATOM 3469 N N . ASP B 1 145 ? -6.898 26.266 7.355 1 97.44 145 ASP B N 1
ATOM 3470 C CA . ASP B 1 145 ? -5.926 27.328 7.621 1 97.44 145 ASP B CA 1
ATOM 3471 C C . ASP B 1 145 ? -5.578 27.391 9.109 1 97.44 145 ASP B C 1
ATOM 3473 O O . ASP B 1 145 ? -4.406 27.484 9.469 1 97.44 145 ASP B O 1
ATOM 3477 N N . LYS B 1 146 ? -6.605 27.312 9.883 1 97.94 146 LYS B N 1
ATOM 3478 C CA . LYS B 1 146 ? -6.363 27.281 11.328 1 97.94 146 LYS B CA 1
ATOM 3479 C C . LYS B 1 146 ? -5.527 26.062 11.711 1 97.94 146 LYS B C 1
ATOM 3481 O O . LYS B 1 146 ? -4.652 26.156 12.578 1 97.94 146 LYS B O 1
ATOM 3486 N N . GLY B 1 147 ? -5.773 24.953 11.086 1 98.31 147 GLY B N 1
ATOM 3487 C CA . GLY B 1 147 ? -5.016 23.734 11.328 1 98.31 147 GLY B CA 1
ATOM 3488 C C . GLY B 1 147 ? -3.545 23.859 10.977 1 98.31 147 GLY B C 1
ATOM 3489 O O . GLY B 1 147 ? -2.676 23.547 11.789 1 98.31 147 GLY B O 1
ATOM 3490 N N . TRP B 1 148 ? -3.268 24.375 9.781 1 98.5 148 TRP B N 1
ATOM 3491 C CA . TRP B 1 148 ? -1.889 24.578 9.336 1 98.5 148 TRP B CA 1
ATOM 3492 C C . TRP B 1 148 ? -1.163 25.562 10.234 1 98.5 148 TRP B C 1
ATOM 3494 O O . TRP B 1 148 ? -0 25.359 10.594 1 98.5 148 TRP B O 1
ATOM 3504 N N . GLY B 1 149 ? -1.868 26.625 10.602 1 98.62 149 GLY B N 1
ATOM 3505 C CA . GLY B 1 149 ? -1.288 27.594 11.508 1 98.62 149 GLY B CA 1
ATOM 3506 C C . GLY B 1 149 ? -0.928 27.016 12.859 1 98.62 149 GLY B C 1
ATOM 3507 O O . GLY B 1 149 ? 0.156 27.281 13.391 1 98.62 149 GLY B O 1
ATOM 3508 N N . SER B 1 150 ? -1.83 26.25 13.383 1 98.81 150 SER B N 1
ATOM 3509 C CA . SER B 1 150 ? -1.594 25.609 14.672 1 98.81 150 SER B CA 1
ATOM 3510 C C . SER B 1 150 ? -0.449 24.609 14.594 1 98.81 150 SER B C 1
ATOM 3512 O O . SER B 1 150 ? 0.35 24.5 15.523 1 98.81 150 SER B O 1
ATOM 3514 N N . ALA B 1 151 ? -0.401 23.875 13.492 1 98.88 151 ALA B N 1
ATOM 3515 C CA . ALA B 1 151 ? 0.712 22.953 13.289 1 98.88 151 ALA B CA 1
ATOM 3516 C C . ALA B 1 151 ? 2.047 23.688 13.289 1 98.88 151 ALA B C 1
ATOM 3518 O O . ALA B 1 151 ? 3.008 23.25 13.922 1 98.88 151 ALA B O 1
ATOM 3519 N N . HIS B 1 152 ? 2.086 24.812 12.594 1 98.88 152 HIS B N 1
ATOM 3520 C CA . HIS B 1 152 ? 3.299 25.625 12.57 1 98.88 152 HIS B CA 1
ATOM 3521 C C . HIS B 1 152 ? 3.637 26.141 13.961 1 98.88 152 HIS B C 1
ATOM 3523 O O . HIS B 1 152 ? 4.797 26.109 14.375 1 98.88 152 HIS B O 1
ATOM 3529 N N . ARG B 1 153 ? 2.604 26.594 14.656 1 98.75 153 ARG B N 1
ATOM 3530 C CA . ARG B 1 153 ? 2.785 27.172 15.984 1 98.75 153 ARG B CA 1
ATOM 3531 C C . ARG B 1 153 ? 3.414 26.156 16.938 1 98.75 153 ARG B C 1
ATOM 3533 O O . ARG B 1 153 ? 4.371 26.484 17.641 1 98.75 153 ARG B O 1
ATOM 3540 N N . VAL B 1 154 ? 2.949 24.953 16.953 1 98.81 154 VAL B N 1
ATOM 3541 C CA . VAL B 1 154 ? 3.369 24 17.969 1 98.81 154 VAL B CA 1
ATOM 3542 C C . VAL B 1 154 ? 4.723 23.391 17.578 1 98.81 154 VAL B C 1
ATOM 3544 O O . VAL B 1 154 ? 5.445 22.891 18.438 1 98.81 154 VAL B O 1
ATOM 3547 N N . LEU B 1 155 ? 5.062 23.375 16.312 1 98.75 155 LEU B N 1
ATOM 3548 C CA . LEU B 1 155 ? 6.355 2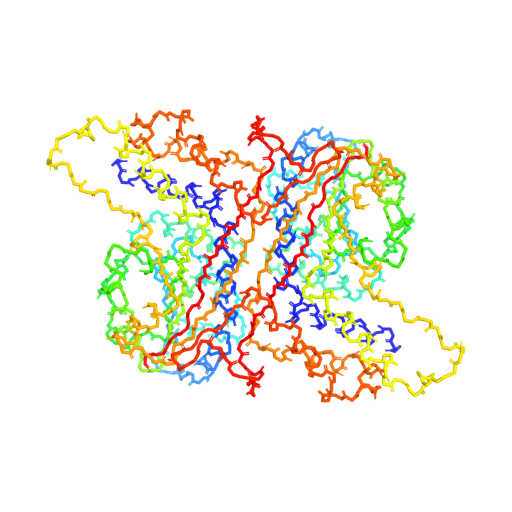2.844 15.875 1 98.75 155 LEU B CA 1
ATOM 3549 C C . LEU B 1 155 ? 7.5 23.688 16.422 1 98.75 155 LEU B C 1
ATOM 3551 O O . LEU B 1 155 ? 7.418 24.922 16.438 1 98.75 155 LEU B O 1
ATOM 3555 N N . LYS B 1 156 ? 8.523 23.078 16.891 1 97.81 156 LYS B N 1
ATOM 3556 C CA . LYS B 1 156 ? 9.773 23.766 17.219 1 97.81 156 LYS B CA 1
ATOM 3557 C C . LYS B 1 156 ? 10.422 24.359 15.961 1 97.81 156 LYS B C 1
ATOM 3559 O O . LYS B 1 156 ? 10.148 23.906 14.844 1 97.81 156 LYS B O 1
ATOM 3564 N N . PRO B 1 157 ? 11.32 25.391 16.203 1 97.44 157 PRO B N 1
ATOM 3565 C CA . PRO B 1 157 ? 12.102 25.828 15.055 1 97.44 157 PRO B CA 1
ATOM 3566 C C . PRO B 1 157 ? 12.82 24.672 14.352 1 97.44 157 PRO B C 1
ATOM 3568 O O . PRO B 1 157 ? 13.461 23.859 15.016 1 97.44 157 PRO B O 1
ATOM 3571 N N . ASN B 1 158 ? 12.641 24.531 13.07 1 97.31 158 ASN B N 1
ATOM 3572 C CA . ASN B 1 158 ? 13.203 23.484 12.227 1 97.31 158 ASN B CA 1
ATOM 3573 C C . ASN B 1 158 ? 12.469 22.156 12.406 1 97.31 158 ASN B C 1
ATOM 3575 O O . ASN B 1 158 ? 12.953 21.109 11.977 1 97.31 158 ASN B O 1
ATOM 3579 N N . GLY B 1 159 ? 11.336 22.203 13.125 1 98.38 159 GLY B N 1
ATOM 3580 C CA . GLY B 1 159 ? 10.492 21.016 13.219 1 98.38 159 GLY B CA 1
ATOM 3581 C C . GLY B 1 159 ? 9.898 20.609 11.883 1 98.38 159 GLY B C 1
ATOM 3582 O O . GLY B 1 159 ? 9.852 21.406 10.945 1 98.38 159 GLY B O 1
ATOM 3583 N N . LEU B 1 160 ? 9.461 19.391 11.797 1 98.69 160 LEU B N 1
ATOM 3584 C CA . LEU B 1 160 ? 9.047 18.797 10.531 1 98.69 160 LEU B CA 1
ATOM 3585 C C . LEU B 1 160 ? 7.539 18.578 10.5 1 98.69 160 LEU B C 1
ATOM 3587 O O . LEU B 1 160 ? 6.965 18.078 11.461 1 98.69 160 LEU B O 1
ATOM 3591 N N . LEU B 1 161 ? 6.945 19.016 9.398 1 98.88 161 LEU B N 1
ATOM 3592 C CA . LEU B 1 161 ? 5.574 18.656 9.07 1 98.88 161 LEU B CA 1
ATOM 3593 C C . LEU B 1 161 ? 5.543 17.531 8.039 1 98.88 161 LEU B C 1
ATOM 3595 O O . LEU B 1 161 ? 6.219 17.609 7.008 1 98.88 161 LEU B O 1
ATOM 3599 N N . VAL B 1 162 ? 4.82 16.484 8.32 1 98.81 162 VAL B N 1
ATOM 3600 C CA . VAL B 1 162 ? 4.543 15.391 7.406 1 98.81 162 VAL B CA 1
ATOM 3601 C C . VAL B 1 162 ? 3.033 15.227 7.242 1 98.81 162 VAL B C 1
ATOM 3603 O O . VAL B 1 162 ? 2.344 14.797 8.172 1 98.81 162 VAL B O 1
ATOM 3606 N N . ALA B 1 163 ? 2.562 15.508 6.055 1 98.69 163 ALA B N 1
ATOM 3607 C CA . ALA B 1 163 ? 1.11 15.477 5.898 1 98.69 163 ALA B CA 1
ATOM 3608 C C . ALA B 1 163 ? 0.719 14.922 4.527 1 98.69 163 ALA B C 1
ATOM 3610 O O . ALA B 1 163 ? 1.578 14.711 3.67 1 98.69 163 ALA B O 1
ATOM 3611 N N . THR B 1 164 ? -0.563 14.555 4.414 1 98.38 164 THR B N 1
ATOM 3612 C CA . THR B 1 164 ? -1.134 14.125 3.143 1 98.38 164 THR B CA 1
ATOM 3613 C C . THR B 1 164 ? -2.348 14.977 2.775 1 98.38 164 THR B C 1
ATOM 3615 O O . THR B 1 164 ? -2.934 15.633 3.639 1 98.38 164 THR B O 1
ATOM 3618 N N . ALA B 1 165 ? -2.639 15.016 1.488 1 98.12 165 ALA B N 1
ATOM 3619 C CA . ALA B 1 165 ? -3.801 15.734 0.966 1 98.12 165 ALA B CA 1
ATOM 3620 C C . ALA B 1 165 ? -4.332 15.07 -0.298 1 98.12 165 ALA B C 1
ATOM 3622 O O . ALA B 1 165 ? -3.582 14.414 -1.028 1 98.12 165 ALA B O 1
ATOM 3623 N N . TRP B 1 166 ? -5.562 15.266 -0.553 1 97.5 166 TRP B N 1
ATOM 3624 C CA . TRP B 1 166 ? -6.199 14.617 -1.697 1 97.5 166 TRP B CA 1
ATOM 3625 C C . TRP B 1 166 ? -5.969 15.422 -2.973 1 97.5 166 TRP B C 1
ATOM 3627 O O . TRP B 1 166 ? -6.027 16.656 -2.957 1 97.5 166 TRP B O 1
ATOM 3637 N N . ASP B 1 167 ? -5.738 14.727 -4.008 1 95.94 167 ASP B N 1
ATOM 3638 C CA . ASP B 1 167 ? -5.828 15.258 -5.363 1 95.94 167 ASP B CA 1
ATOM 3639 C C . ASP B 1 167 ? -7.277 15.297 -5.844 1 95.94 167 ASP B C 1
ATOM 3641 O O . ASP B 1 167 ? -8.039 14.359 -5.594 1 95.94 167 ASP B O 1
ATOM 3645 N N . PRO B 1 168 ? -7.652 16.375 -6.535 1 94.69 168 PRO B N 1
ATOM 3646 C CA . PRO B 1 168 ? -9.039 16.453 -7 1 94.69 168 PRO B CA 1
ATOM 3647 C C . PRO B 1 168 ? -9.406 15.312 -7.949 1 94.69 168 PRO B C 1
ATOM 3649 O O . PRO B 1 168 ? -10.594 15.016 -8.133 1 94.69 168 PRO B O 1
ATOM 3652 N N . GLN B 1 169 ? -8.5 14.656 -8.5 1 91.12 169 GLN B N 1
ATOM 3653 C CA . GLN B 1 169 ? -8.758 13.586 -9.461 1 91.12 169 GLN B CA 1
ATOM 3654 C C . GLN B 1 169 ? -8.914 12.242 -8.75 1 91.12 169 GLN B C 1
ATOM 3656 O O . GLN B 1 169 ? -9.188 11.227 -9.398 1 91.12 169 GLN B O 1
ATOM 3661 N N . SER B 1 170 ? -8.742 12.203 -7.461 1 92.62 170 SER B N 1
ATOM 3662 C CA . SER B 1 170 ? -8.922 10.969 -6.695 1 92.62 170 SER B CA 1
ATOM 3663 C C . SER B 1 170 ? -10.359 10.477 -6.777 1 92.62 170 SER B C 1
ATOM 3665 O O . SER B 1 170 ? -11.305 11.273 -6.715 1 92.62 170 SER B O 1
ATOM 3667 N N . THR B 1 171 ? -10.531 9.164 -6.871 1 90.12 171 THR B N 1
ATOM 3668 C CA . THR B 1 171 ? -11.859 8.555 -6.922 1 90.12 171 THR B CA 1
ATOM 3669 C C . THR B 1 171 ? -12.688 8.961 -5.707 1 90.12 171 THR B C 1
ATOM 3671 O O . THR B 1 171 ? -13.883 9.227 -5.824 1 90.12 171 THR B O 1
ATOM 3674 N N . THR B 1 172 ? -12.078 8.977 -4.582 1 90.44 172 THR B N 1
ATOM 3675 C CA . THR B 1 172 ? -12.766 9.367 -3.355 1 90.44 172 THR B CA 1
ATOM 3676 C C . THR B 1 172 ? -13.344 10.773 -3.486 1 90.44 172 THR B C 1
ATOM 3678 O O . THR B 1 172 ? -14.492 11.016 -3.102 1 90.44 172 THR B O 1
ATOM 3681 N N . ILE B 1 173 ? -12.578 11.656 -4.043 1 93.75 173 ILE B N 1
ATOM 3682 C CA . ILE B 1 173 ? -13 13.047 -4.191 1 93.75 173 ILE B CA 1
ATOM 3683 C C . ILE B 1 173 ? -14.094 13.141 -5.25 1 93.75 173 ILE B C 1
ATOM 3685 O O . ILE B 1 173 ? -15.125 13.789 -5.035 1 93.75 173 ILE B O 1
ATOM 3689 N N . LYS B 1 174 ? -13.953 12.477 -6.316 1 92.25 174 LYS B N 1
ATOM 3690 C CA . LYS B 1 174 ? -14.945 12.477 -7.387 1 92.25 174 LYS B CA 1
ATOM 3691 C C . LYS B 1 174 ? -16.266 11.875 -6.914 1 92.25 174 LYS B C 1
ATOM 3693 O O . LYS B 1 174 ? -17.344 12.336 -7.305 1 92.25 174 LYS B O 1
ATOM 3698 N N . ARG B 1 175 ? -16.156 10.891 -6.176 1 89.94 175 ARG B N 1
ATOM 3699 C CA . ARG B 1 175 ? -17.344 10.25 -5.625 1 89.94 175 ARG B CA 1
ATOM 3700 C C . ARG B 1 175 ? -18.125 11.211 -4.734 1 89.94 175 ARG B C 1
ATOM 3702 O O . ARG B 1 175 ? -19.359 11.305 -4.832 1 89.94 175 ARG B O 1
ATOM 3709 N N . ASN B 1 176 ? -17.406 11.852 -3.867 1 91.5 176 ASN B N 1
ATOM 3710 C CA . ASN B 1 176 ? -18.062 12.805 -2.982 1 91.5 176 ASN B CA 1
ATOM 3711 C C . ASN B 1 176 ? -18.734 13.938 -3.768 1 91.5 176 ASN B C 1
ATOM 3713 O O . ASN B 1 176 ? -19.828 14.367 -3.426 1 91.5 176 ASN B O 1
ATOM 3717 N N . ASP B 1 177 ? -18.078 14.391 -4.746 1 94.19 177 ASP B N 1
ATOM 3718 C CA . ASP B 1 177 ? -18.672 15.43 -5.598 1 94.19 177 ASP B CA 1
ATOM 3719 C C . ASP B 1 177 ? -19.906 14.914 -6.309 1 94.19 177 ASP B C 1
ATOM 3721 O O . ASP B 1 177 ? -20.938 15.602 -6.363 1 94.19 177 ASP B O 1
ATOM 3725 N N . ALA B 1 178 ? -19.828 13.711 -6.871 1 92.19 178 ALA B N 1
ATOM 3726 C CA . ALA B 1 178 ? -20.953 13.133 -7.594 1 92.19 178 ALA B CA 1
ATOM 3727 C C . ALA B 1 178 ? -22.172 12.977 -6.684 1 92.19 178 ALA B C 1
ATOM 3729 O O . ALA B 1 178 ? -23.297 13.242 -7.094 1 92.19 178 ALA B O 1
ATOM 3730 N N . LEU B 1 179 ? -21.922 12.539 -5.512 1 90.62 179 LEU B N 1
ATOM 3731 C CA . LEU B 1 179 ? -23.016 12.367 -4.555 1 90.62 179 LEU B CA 1
ATOM 3732 C C . LEU B 1 179 ? -23.625 13.719 -4.184 1 90.62 179 LEU B C 1
ATOM 3734 O O . LEU B 1 179 ? -24.844 13.836 -4.043 1 90.62 179 LEU B O 1
ATOM 3738 N N . ALA B 1 180 ? -22.781 14.711 -3.971 1 90.69 180 ALA B N 1
ATOM 3739 C CA . ALA B 1 180 ? -23.266 16.047 -3.65 1 90.69 180 ALA B CA 1
ATOM 3740 C C . ALA B 1 180 ? -24.141 16.594 -4.777 1 90.69 180 ALA B C 1
ATOM 3742 O O . ALA B 1 180 ? -25.188 17.203 -4.527 1 90.69 180 ALA B O 1
ATOM 3743 N N . ILE B 1 181 ? -23.719 16.406 -5.965 1 91.19 181 ILE B N 1
ATOM 3744 C CA . ILE B 1 181 ? -24.453 16.875 -7.133 1 91.19 181 ILE B CA 1
ATOM 3745 C C . ILE B 1 181 ? -25.797 16.172 -7.215 1 91.19 181 ILE B C 1
ATOM 3747 O O . ILE B 1 181 ? -26.844 16.812 -7.379 1 91.19 181 ILE B O 1
ATOM 3751 N N . ALA B 1 182 ? -25.766 14.852 -7.047 1 90.19 182 ALA B N 1
ATOM 3752 C CA . ALA B 1 182 ? -26.984 14.055 -7.129 1 90.19 182 ALA B CA 1
ATOM 3753 C C . ALA B 1 182 ? -27.984 14.469 -6.047 1 90.19 182 ALA B C 1
ATOM 3755 O O . ALA B 1 182 ? -29.188 14.586 -6.309 1 90.19 182 ALA B O 1
ATOM 3756 N N . ASN B 1 183 ? -27.5 14.672 -4.852 1 88.75 183 ASN B N 1
ATOM 3757 C CA . ASN B 1 183 ? -28.359 15.078 -3.744 1 88.75 183 ASN B CA 1
ATOM 3758 C C . ASN B 1 183 ? -28.953 16.469 -3.98 1 88.75 183 ASN B C 1
ATOM 3760 O O . ASN B 1 183 ? -30.125 16.703 -3.658 1 88.75 183 ASN B O 1
ATOM 3764 N N . HIS B 1 184 ? -28.141 17.312 -4.441 1 87.06 184 HIS B N 1
ATOM 3765 C CA . HIS B 1 184 ? -28.609 18.656 -4.738 1 87.06 184 HIS B CA 1
ATOM 3766 C C . HIS B 1 184 ? -29.719 18.625 -5.785 1 87.06 184 HIS B C 1
ATOM 3768 O O . HIS B 1 184 ? -30.719 19.344 -5.66 1 87.06 184 HIS B O 1
ATOM 3774 N N . GLN B 1 185 ? -29.547 17.828 -6.723 1 85.88 185 GLN B N 1
ATOM 3775 C CA . GLN B 1 185 ? -30.516 17.734 -7.812 1 85.88 185 GLN B CA 1
ATOM 3776 C C . GLN B 1 185 ? -31.812 17.094 -7.332 1 85.88 185 GLN B C 1
ATOM 3778 O O . GLN B 1 185 ? -32.906 17.422 -7.824 1 85.88 185 GLN B O 1
ATOM 3783 N N . ALA B 1 186 ? -31.703 16.219 -6.414 1 84.56 186 ALA B N 1
ATOM 3784 C CA . ALA B 1 186 ? -32.875 15.477 -5.938 1 84.56 186 ALA B CA 1
ATOM 3785 C C . ALA B 1 186 ? -33.594 16.25 -4.848 1 84.56 186 ALA B C 1
ATOM 3787 O O . ALA B 1 186 ? -34.75 15.914 -4.512 1 84.56 186 ALA B O 1
ATOM 3788 N N . SER B 1 187 ? -32.969 17.109 -4.195 1 77.94 187 SER B N 1
ATOM 3789 C CA . SER B 1 187 ? -33.594 17.844 -3.096 1 77.94 187 SER B CA 1
ATOM 3790 C C . SER B 1 187 ? -34.781 18.672 -3.574 1 77.94 187 SER B C 1
ATOM 3792 O O . SER B 1 187 ? -34.75 19.25 -4.668 1 77.94 187 SER B O 1
ATOM 3794 N N . PRO B 1 188 ? -35.875 18.359 -2.906 1 65.5 188 PRO B N 1
ATOM 3795 C CA . PRO B 1 188 ? -37.062 19.094 -3.312 1 65.5 188 PRO B CA 1
ATOM 3796 C C . PRO B 1 188 ? -36.812 20.594 -3.459 1 65.5 188 PRO B C 1
ATOM 3798 O O . PRO B 1 188 ? -37.469 21.25 -4.273 1 65.5 188 PRO B O 1
ATOM 3801 N N . VAL B 1 189 ? -36.156 21.078 -2.455 1 55.12 189 VAL B N 1
ATOM 3802 C CA . VAL B 1 189 ? -36 22.531 -2.553 1 55.12 189 VAL B CA 1
ATOM 3803 C C . VAL B 1 189 ? -35.156 22.875 -3.773 1 55.12 189 VAL B C 1
ATOM 3805 O O . VAL B 1 189 ? -34.906 24.047 -4.051 1 55.12 189 VAL B O 1
ATOM 3808 N N . GLY B 1 190 ? -34.406 22 -4.242 1 50.16 190 GLY B N 1
ATOM 3809 C CA . GLY B 1 190 ? -33.594 22.281 -5.422 1 50.16 190 GLY B CA 1
ATOM 3810 C C . GLY B 1 190 ? -34.375 22.938 -6.539 1 50.16 190 GLY B C 1
ATOM 3811 O O . GLY B 1 190 ? -33.875 23.125 -7.641 1 50.16 190 GLY B O 1
ATOM 3812 N N . GLY B 1 191 ? -35.656 22.766 -6.445 1 43.5 191 GLY B N 1
ATOM 3813 C CA . GLY B 1 191 ? -36.344 23.594 -7.426 1 43.5 191 GLY B CA 1
ATOM 3814 C C . GLY B 1 191 ? -35.812 25.031 -7.465 1 43.5 191 GLY B C 1
ATOM 3815 O O . GLY B 1 191 ? -34.938 25.375 -6.699 1 43.5 191 GLY B O 1
ATOM 3816 N N . GLU B 1 192 ? -36.562 25.938 -8.211 1 47.47 192 GLU B N 1
ATOM 3817 C CA . GLU B 1 192 ? -36.438 27.359 -8.508 1 47.47 192 GLU B CA 1
ATOM 3818 C C . GLU B 1 192 ? -36.344 28.188 -7.227 1 47.47 192 GLU B C 1
ATOM 3820 O O . GLU B 1 192 ? -36.656 29.375 -7.234 1 47.47 192 GLU B O 1
ATOM 3825 N N . ASP B 1 193 ? -36.344 27.531 -6.059 1 47.41 193 ASP B N 1
ATOM 3826 C CA . ASP B 1 193 ? -36.344 28.469 -4.945 1 47.41 193 ASP B CA 1
ATOM 3827 C C . ASP B 1 193 ? -35.031 29.234 -4.875 1 47.41 193 ASP B C 1
ATOM 3829 O O . ASP B 1 193 ? -33.938 28.625 -4.746 1 47.41 193 ASP B O 1
ATOM 3833 N N . PRO B 1 194 ? -34.906 30.359 -5.297 1 51.38 194 PRO B N 1
ATOM 3834 C CA . PRO B 1 194 ? -33.781 31.297 -5.277 1 51.38 194 PRO B CA 1
ATOM 3835 C C . PRO B 1 194 ? -32.969 31.219 -3.977 1 51.38 194 PRO B C 1
ATOM 3837 O O . PRO B 1 194 ? -31.859 31.734 -3.908 1 51.38 194 PRO B O 1
ATOM 3840 N N . SER B 1 195 ? -33.625 30.781 -2.891 1 49 195 SER B N 1
ATOM 3841 C CA . SER B 1 195 ? -33 30.797 -1.576 1 49 195 SER B CA 1
ATOM 3842 C C . SER B 1 195 ? -32.094 29.578 -1.378 1 49 195 SER B C 1
ATOM 3844 O O . SER B 1 195 ? -31.438 29.453 -0.343 1 49 195 SER B O 1
ATOM 3846 N N . ALA B 1 196 ? -32.125 28.672 -2.242 1 57.09 196 ALA B N 1
ATOM 3847 C CA . ALA B 1 196 ? -31.344 27.453 -2.053 1 57.09 196 ALA B CA 1
ATOM 3848 C C . ALA B 1 196 ? -29.844 27.766 -2.131 1 57.09 196 ALA B C 1
ATOM 3850 O O . ALA B 1 196 ? -29.406 28.547 -2.979 1 57.09 196 ALA B O 1
ATOM 3851 N N . SER B 1 197 ? -29.078 27.5 -1.14 1 65.56 197 SER B N 1
ATOM 3852 C CA . SER B 1 197 ? -27.625 27.703 -1.07 1 65.56 197 SER B CA 1
ATOM 3853 C C . SER B 1 197 ? -26.922 27.047 -2.254 1 65.56 197 SER B C 1
ATOM 3855 O O . SER B 1 197 ? -27.266 25.938 -2.654 1 65.56 197 SER B O 1
ATOM 3857 N N . PRO B 1 198 ? -26.234 27.844 -2.992 1 79.88 198 PRO B N 1
ATOM 3858 C CA . PRO B 1 198 ? -25.469 27.312 -4.121 1 79.88 198 PRO B CA 1
ATOM 3859 C C . PRO B 1 198 ? -24.688 26.047 -3.754 1 79.88 198 PRO B C 1
ATOM 3861 O O . PRO B 1 198 ? -24.266 25.891 -2.605 1 79.88 198 PRO B O 1
ATOM 3864 N N . LEU B 1 199 ? -24.812 25.094 -4.641 1 87.06 199 LEU B N 1
ATOM 3865 C CA . LEU B 1 199 ? -24.031 23.875 -4.465 1 87.06 199 LEU B CA 1
ATOM 3866 C C . LEU B 1 199 ? -22.531 24.188 -4.352 1 87.06 199 LEU B C 1
ATOM 3868 O O . LEU B 1 199 ? -21.984 24.891 -5.207 1 87.06 199 LEU B O 1
ATOM 3872 N N . VAL B 1 200 ? -22.016 23.844 -3.244 1 88.44 200 VAL B N 1
ATOM 3873 C CA . VAL B 1 200 ? -20.562 23.859 -3.08 1 88.44 200 VAL B CA 1
ATOM 3874 C C . VAL B 1 200 ? -20.016 22.438 -3.078 1 88.44 200 VAL B C 1
ATOM 3876 O O . VAL B 1 200 ? -20.359 21.641 -2.213 1 88.44 200 VAL B O 1
ATOM 3879 N N . LEU B 1 201 ? -19.156 22.188 -4 1 93.5 201 LEU B N 1
ATOM 3880 C CA . LEU B 1 201 ? -18.625 20.828 -4.125 1 93.5 201 LEU B CA 1
ATOM 3881 C C . LEU B 1 201 ? -17.656 20.516 -2.992 1 93.5 201 LEU B C 1
ATOM 3883 O O . LEU B 1 201 ? -16.797 21.328 -2.674 1 93.5 201 LEU B O 1
ATOM 3887 N N . PRO B 1 202 ? -17.766 19.359 -2.455 1 90.88 202 PRO B N 1
ATOM 3888 C CA . PRO B 1 202 ? -16.844 18.938 -1.397 1 90.88 202 PRO B CA 1
ATOM 3889 C C . PRO B 1 202 ? -15.383 19.031 -1.812 1 90.88 202 PRO B C 1
ATOM 3891 O O . PRO B 1 202 ? -14.523 19.344 -0.983 1 90.88 202 PRO B O 1
ATOM 3894 N N . SER B 1 203 ? -15.086 18.812 -3.041 1 93.88 203 SER B N 1
ATOM 3895 C CA . SER B 1 203 ? -13.711 18.844 -3.537 1 93.88 203 SER B CA 1
ATOM 3896 C C . SER B 1 203 ? -13.07 20.203 -3.338 1 93.88 203 SER B C 1
ATOM 3898 O O . SER B 1 203 ? -11.852 20.312 -3.176 1 93.88 203 SER B O 1
ATOM 3900 N N . THR B 1 204 ? -13.891 21.281 -3.305 1 93.19 204 THR B N 1
ATOM 3901 C CA . THR B 1 204 ? -13.367 22.625 -3.156 1 93.19 204 THR B CA 1
ATOM 3902 C C . THR B 1 204 ? -12.75 22.828 -1.775 1 93.19 204 THR B C 1
ATOM 3904 O O . THR B 1 204 ? -11.883 23.688 -1.591 1 93.19 204 THR B O 1
ATOM 3907 N N . LYS B 1 205 ? -13.148 21.953 -0.884 1 92.69 205 LYS B N 1
ATOM 3908 C CA . LYS B 1 205 ? -12.695 22.109 0.494 1 92.69 205 LYS B CA 1
ATOM 3909 C C . LYS B 1 205 ? -11.742 20.984 0.887 1 92.69 205 LYS B C 1
ATOM 3911 O O . LYS B 1 205 ? -10.922 21.141 1.793 1 92.69 205 LYS B O 1
ATOM 3916 N N . THR B 1 206 ? -11.836 19.891 0.174 1 94.88 206 THR B N 1
ATOM 3917 C CA . THR B 1 206 ? -11.172 18.719 0.708 1 94.88 206 THR B CA 1
ATOM 3918 C C . THR B 1 206 ? -10.078 18.234 -0.24 1 94.88 206 THR B C 1
ATOM 3920 O O . THR B 1 206 ? -9.43 17.219 0.013 1 94.88 206 THR B O 1
ATOM 3923 N N . SER B 1 207 ? -9.898 18.875 -1.313 1 94.62 207 SER B N 1
ATOM 3924 C CA . SER B 1 207 ? -8.812 18.547 -2.229 1 94.62 207 SER B CA 1
ATOM 3925 C C . SER B 1 207 ? -7.969 19.781 -2.543 1 94.62 207 SER B C 1
ATOM 3927 O O . SER B 1 207 ? -8.336 20.906 -2.184 1 94.62 207 SER B O 1
ATOM 3929 N N . THR B 1 208 ? -6.816 19.562 -3.094 1 96.19 208 THR B N 1
ATOM 3930 C CA . THR B 1 208 ? -5.883 20.641 -3.416 1 96.19 208 THR B CA 1
ATOM 3931 C C . THR B 1 208 ? -4.984 20.25 -4.586 1 96.19 208 THR B C 1
ATOM 3933 O O . THR B 1 208 ? -5.172 19.188 -5.188 1 96.19 208 THR B O 1
ATOM 3936 N N . THR B 1 209 ? -4.148 21.188 -4.992 1 93.69 209 THR B N 1
ATOM 3937 C CA . THR B 1 209 ? -3.076 20.969 -5.953 1 93.69 209 THR B CA 1
ATOM 3938 C C . THR B 1 209 ? -1.713 21.219 -5.316 1 93.69 209 THR B C 1
ATOM 3940 O O . THR B 1 209 ? -1.625 21.828 -4.254 1 93.69 209 THR B O 1
ATOM 3943 N N . PRO B 1 210 ? -0.707 20.688 -5.945 1 92.88 210 PRO B N 1
ATOM 3944 C CA . PRO B 1 210 ? 0.62 20.938 -5.375 1 92.88 210 PRO B CA 1
ATOM 3945 C C . PRO B 1 210 ? 0.932 22.422 -5.223 1 92.88 210 PRO B C 1
ATOM 3947 O O . PRO B 1 210 ? 1.452 22.844 -4.188 1 92.88 210 PRO B O 1
ATOM 3950 N N . GLU B 1 211 ? 0.554 23.188 -6.168 1 91.94 211 GLU B N 1
ATOM 3951 C CA . GLU B 1 211 ? 0.821 24.625 -6.137 1 91.94 211 GLU B CA 1
ATOM 3952 C C . GLU B 1 211 ? 0.052 25.312 -5.008 1 91.94 211 GLU B C 1
ATOM 3954 O O . GLU B 1 211 ? 0.609 26.125 -4.273 1 91.94 211 GLU B O 1
ATOM 3959 N N . GLN B 1 212 ? -1.177 24.906 -4.902 1 94.62 212 GLN B N 1
ATOM 3960 C CA . GLN B 1 212 ? -2.014 25.484 -3.855 1 94.62 212 GLN B CA 1
ATOM 3961 C C . GLN B 1 212 ? -1.501 25.094 -2.471 1 94.62 212 GLN B C 1
ATOM 3963 O O . GLN B 1 212 ? -1.475 25.922 -1.559 1 94.62 212 GLN B O 1
ATOM 3968 N N . LEU B 1 213 ? -1.146 23.891 -2.348 1 95.88 213 LEU B N 1
ATOM 3969 C CA . LEU B 1 213 ? -0.663 23.391 -1.07 1 95.88 213 LEU B CA 1
ATOM 3970 C C . LEU B 1 213 ? 0.637 24.078 -0.667 1 95.88 213 LEU B C 1
ATOM 3972 O O . LEU B 1 213 ? 0.794 24.484 0.484 1 95.88 213 LEU B O 1
ATOM 3976 N N . ILE B 1 214 ? 1.565 24.234 -1.587 1 94.56 214 ILE B N 1
ATOM 3977 C CA . ILE B 1 214 ? 2.85 24.875 -1.331 1 94.56 214 ILE B CA 1
ATOM 3978 C C . ILE B 1 214 ? 2.627 26.328 -0.923 1 94.56 214 ILE B C 1
ATOM 3980 O O . ILE B 1 214 ? 3.146 26.781 0.1 1 94.56 214 ILE B O 1
ATOM 3984 N N . LYS B 1 215 ? 1.825 27 -1.697 1 95.38 215 LYS B N 1
ATOM 3985 C CA . LYS B 1 215 ? 1.539 28.406 -1.413 1 95.38 215 LYS B CA 1
ATOM 3986 C C . LYS B 1 215 ? 0.908 28.562 -0.033 1 95.38 215 LYS B C 1
ATOM 3988 O O . LYS B 1 215 ? 1.27 29.469 0.717 1 95.38 215 LYS B O 1
ATOM 3993 N N . ARG B 1 216 ? 0.04 27.734 0.218 1 96.38 216 ARG B N 1
ATOM 3994 C CA . ARG B 1 216 ? -0.667 27.797 1.493 1 96.38 216 ARG B CA 1
ATOM 3995 C C . ARG B 1 216 ? 0.289 27.578 2.66 1 96.38 216 ARG B C 1
ATOM 3997 O O . ARG B 1 216 ? 0.284 28.344 3.629 1 96.38 216 ARG B O 1
ATOM 4004 N N . LEU B 1 217 ? 1.062 26.516 2.611 1 97.69 217 LEU B N 1
ATOM 4005 C CA . LEU B 1 217 ? 1.99 26.203 3.691 1 97.69 217 LEU B CA 1
ATOM 4006 C C . LEU B 1 217 ? 3.029 27.312 3.855 1 97.69 217 LEU B C 1
ATOM 4008 O O . LEU B 1 217 ? 3.363 27.688 4.98 1 97.69 217 LEU B O 1
ATOM 4012 N N . GLU B 1 218 ? 3.508 27.844 2.779 1 96.88 218 GLU B N 1
ATOM 4013 C CA . GLU B 1 218 ? 4.457 28.953 2.852 1 96.88 218 GLU B CA 1
ATOM 4014 C C . GLU B 1 218 ? 3.818 30.188 3.479 1 96.88 218 GLU B C 1
ATOM 4016 O O . GLU B 1 218 ? 4.484 30.938 4.188 1 96.88 218 GLU B O 1
ATOM 4021 N N . GLY B 1 219 ? 2.584 30.344 3.213 1 97.62 219 GLY B N 1
ATOM 4022 C CA . GLY B 1 219 ? 1.844 31.438 3.801 1 97.62 219 GLY B CA 1
ATOM 4023 C C . GLY B 1 219 ? 1.798 31.391 5.316 1 97.62 219 GLY B C 1
ATOM 4024 O O . GLY B 1 219 ? 1.685 32.438 5.977 1 97.62 219 GLY B O 1
ATOM 4025 N N . PHE B 1 220 ? 1.93 30.234 5.852 1 98.06 220 PHE B N 1
ATOM 4026 C CA . PHE B 1 220 ? 1.898 30.062 7.301 1 98.06 220 PHE B CA 1
ATOM 4027 C C . PHE B 1 220 ? 3.311 30 7.867 1 98.06 220 PHE B C 1
ATOM 4029 O O . PHE B 1 220 ? 3.494 29.75 9.062 1 98.06 220 PHE B O 1
ATOM 4036 N N . GLY B 1 221 ? 4.285 30.156 6.992 1 97.69 221 GLY B N 1
ATOM 4037 C CA . GLY B 1 221 ? 5.652 30.281 7.469 1 97.69 221 GLY B CA 1
ATOM 4038 C C . GLY B 1 221 ? 6.469 29.016 7.254 1 97.69 221 GLY B C 1
ATOM 4039 O O . GLY B 1 221 ? 7.648 28.969 7.602 1 97.69 221 GLY B O 1
ATOM 4040 N N . PHE B 1 222 ? 5.918 28.016 6.633 1 97.94 222 PHE B N 1
ATOM 4041 C CA . PHE B 1 222 ? 6.684 26.797 6.344 1 97.94 222 PHE B CA 1
ATOM 4042 C C . PHE B 1 222 ? 7.688 27.062 5.223 1 97.94 222 PHE B C 1
ATOM 4044 O O . PHE B 1 222 ? 7.438 27.875 4.332 1 97.94 222 PHE B O 1
ATOM 4051 N N . ARG B 1 223 ? 8.75 26.359 5.309 1 95.94 223 ARG B N 1
ATOM 4052 C CA . ARG B 1 223 ? 9.789 26.422 4.285 1 95.94 223 ARG B CA 1
ATOM 4053 C C . ARG B 1 223 ? 10.164 25.016 3.803 1 95.94 223 ARG B C 1
ATOM 4055 O O . ARG B 1 223 ? 9.727 24.031 4.379 1 95.94 223 ARG B O 1
ATOM 4062 N N . ASP B 1 224 ? 10.906 24.969 2.641 1 92.06 224 ASP B N 1
ATOM 4063 C CA . ASP B 1 224 ? 11.391 23.719 2.072 1 92.06 224 ASP B CA 1
ATOM 4064 C C . ASP B 1 224 ? 10.242 22.734 1.843 1 92.06 224 ASP B C 1
ATOM 4066 O O . ASP B 1 224 ? 10.312 21.578 2.25 1 92.06 224 ASP B O 1
ATOM 4070 N N . VAL B 1 225 ? 9.219 23.281 1.292 1 94.38 225 VAL B N 1
ATOM 4071 C CA . VAL B 1 225 ? 8.031 22.469 1.067 1 94.38 225 VAL B CA 1
ATOM 4072 C C . VAL B 1 225 ? 8.266 21.516 -0.103 1 94.38 225 VAL B C 1
ATOM 4074 O O . VAL B 1 225 ? 8.617 21.938 -1.203 1 94.38 225 VAL B O 1
ATOM 4077 N N . LEU B 1 226 ? 8.141 20.25 0.151 1 91.88 226 LEU B N 1
ATOM 4078 C CA . LEU B 1 226 ? 8.242 19.188 -0.841 1 91.88 226 LEU B CA 1
ATOM 4079 C C . LEU B 1 226 ? 6.914 18.453 -0.979 1 91.88 226 LEU B C 1
ATOM 4081 O O . LEU B 1 226 ? 6.328 18.016 0.019 1 91.88 226 LEU B O 1
ATOM 4085 N N . VAL B 1 227 ? 6.438 18.328 -2.203 1 93.5 227 VAL B N 1
ATOM 4086 C CA . VAL B 1 227 ? 5.16 17.672 -2.432 1 93.5 227 VAL B CA 1
ATOM 4087 C C . VAL B 1 227 ? 5.348 16.5 -3.396 1 93.5 227 VAL B C 1
ATOM 4089 O O . VAL B 1 227 ? 5.879 16.672 -4.496 1 93.5 227 VAL B O 1
ATOM 4092 N N . PHE B 1 228 ? 4.934 15.328 -2.977 1 92.38 228 PHE B N 1
ATOM 4093 C CA . PHE B 1 228 ? 4.938 14.125 -3.795 1 92.38 228 PHE B CA 1
ATOM 4094 C C . PHE B 1 228 ? 3.525 13.773 -4.25 1 92.38 228 PHE B C 1
ATOM 4096 O O . PHE B 1 228 ? 2.617 13.648 -3.428 1 92.38 228 PHE B O 1
ATOM 4103 N N . ARG B 1 229 ? 3.369 13.648 -5.527 1 92.25 229 ARG B N 1
ATOM 4104 C CA . ARG B 1 229 ? 2.1 13.164 -6.062 1 92.25 229 ARG B CA 1
ATOM 4105 C C . ARG B 1 229 ? 2.16 11.672 -6.348 1 92.25 229 ARG B C 1
ATOM 4107 O O . ARG B 1 229 ? 3 11.219 -7.129 1 92.25 229 ARG B O 1
ATOM 4114 N N . THR B 1 230 ? 1.304 10.906 -5.711 1 92.12 230 THR B N 1
ATOM 4115 C CA . THR B 1 230 ? 1.315 9.453 -5.863 1 92.12 230 THR B CA 1
ATOM 4116 C C . THR B 1 230 ? -0.09 8.93 -6.137 1 92.12 230 THR B C 1
ATOM 4118 O O . THR B 1 230 ? -1.08 9.578 -5.797 1 92.12 230 THR B O 1
ATOM 4121 N N . ALA B 1 231 ? -0.134 7.785 -6.781 1 91.06 231 ALA B N 1
ATOM 4122 C CA . ALA B 1 231 ? -1.382 7.094 -7.094 1 91.06 231 ALA B CA 1
ATOM 4123 C C . ALA B 1 231 ? -1.351 5.656 -6.586 1 91.06 231 ALA B C 1
ATOM 4125 O O . ALA B 1 231 ? -0.327 4.977 -6.691 1 91.06 231 ALA B O 1
ATOM 4126 N N . HIS B 1 232 ? -2.457 5.281 -5.992 1 92.31 232 HIS B N 1
ATOM 4127 C CA . HIS B 1 232 ? -2.598 3.91 -5.516 1 92.31 232 HIS B CA 1
ATOM 4128 C C . HIS B 1 232 ? -3.959 3.332 -5.891 1 92.31 232 HIS B C 1
ATOM 4130 O O . HIS B 1 232 ? -4.988 3.98 -5.691 1 92.31 232 HIS B O 1
ATOM 4136 N N . SER B 1 233 ? -3.887 2.105 -6.449 1 89.88 233 SER B N 1
ATOM 4137 C CA . SER B 1 233 ? -5.086 1.285 -6.578 1 89.88 233 SER B CA 1
ATOM 4138 C C . SER B 1 233 ? -5.344 0.48 -5.309 1 89.88 233 SER B C 1
ATOM 4140 O O . SER B 1 233 ? -4.465 0.355 -4.457 1 89.88 233 SER B O 1
ATOM 4142 N N . ALA B 1 234 ? -6.52 0.067 -5.16 1 88.94 234 ALA B N 1
ATOM 4143 C CA . ALA B 1 234 ? -6.914 -0.866 -4.109 1 88.94 234 ALA B CA 1
ATOM 4144 C C . ALA B 1 234 ? -7.941 -1.87 -4.617 1 88.94 234 ALA B C 1
ATOM 4146 O O . ALA B 1 234 ? -8.898 -1.494 -5.297 1 88.94 234 ALA B O 1
ATOM 4147 N N . ILE B 1 235 ? -7.672 -3.111 -4.379 1 89.56 235 ILE B N 1
ATOM 4148 C CA . ILE B 1 235 ? -8.703 -4.125 -4.59 1 89.56 235 ILE B CA 1
ATOM 4149 C C . ILE B 1 235 ? -9.547 -4.277 -3.324 1 89.56 235 ILE B C 1
ATOM 4151 O O . ILE B 1 235 ? -9.008 -4.477 -2.232 1 89.56 235 ILE B O 1
ATOM 4155 N N . LEU B 1 236 ? -10.781 -4.082 -3.482 1 87 236 LEU B N 1
ATOM 4156 C CA . LEU B 1 236 ? -11.734 -4.285 -2.396 1 87 236 LEU B CA 1
ATOM 4157 C C . LEU B 1 236 ? -12.344 -5.684 -2.455 1 87 236 LEU B C 1
ATOM 4159 O O . LEU B 1 236 ? -12.758 -6.141 -3.521 1 87 236 LEU B O 1
ATOM 4163 N N . PRO B 1 237 ? -12.391 -6.344 -1.312 1 86.31 237 PRO B N 1
ATOM 4164 C CA . PRO B 1 237 ? -12.93 -7.703 -1.319 1 86.31 237 PRO B CA 1
ATOM 4165 C C . PRO B 1 237 ? -14.359 -7.77 -1.869 1 86.31 237 PRO B C 1
ATOM 4167 O O . PRO B 1 237 ? -14.742 -8.766 -2.48 1 86.31 237 PRO B O 1
ATOM 4170 N N . ARG B 1 238 ? -15.102 -6.754 -1.608 1 83.62 238 ARG B N 1
ATOM 4171 C CA . ARG B 1 238 ? -16.438 -6.594 -2.15 1 83.62 238 ARG B CA 1
ATOM 4172 C C . ARG B 1 238 ? -16.641 -5.191 -2.717 1 83.62 238 ARG B C 1
ATOM 4174 O O . ARG B 1 238 ? -16.484 -4.199 -2.004 1 83.62 238 ARG B O 1
ATOM 4181 N N . ALA B 1 239 ? -17.062 -5.199 -3.957 1 79.38 239 ALA B N 1
ATOM 4182 C CA . ALA B 1 239 ? -17.25 -3.914 -4.625 1 79.38 239 ALA B CA 1
ATOM 4183 C C . ALA B 1 239 ? -18.344 -3.098 -3.947 1 79.38 239 ALA B C 1
ATOM 4185 O O . ALA B 1 239 ? -18.281 -1.866 -3.918 1 79.38 239 ALA B O 1
ATOM 4186 N N . GLY B 1 240 ? -19.25 -3.783 -3.344 1 80.75 240 GLY B N 1
ATOM 4187 C CA . GLY B 1 240 ? -20.406 -3.113 -2.764 1 80.75 240 GLY B CA 1
ATOM 4188 C C . GLY B 1 240 ? -20.203 -2.729 -1.311 1 80.75 240 GLY B C 1
ATOM 4189 O O . GLY B 1 240 ? -21.078 -2.105 -0.701 1 80.75 240 GLY B O 1
ATOM 4190 N N . ALA B 1 241 ? -19.016 -3.035 -0.805 1 80.81 241 ALA B N 1
ATOM 4191 C CA . ALA B 1 241 ? -18.812 -2.871 0.632 1 80.81 241 ALA B CA 1
ATOM 4192 C C . ALA B 1 241 ? -18.953 -1.41 1.046 1 80.81 241 ALA B C 1
ATOM 4194 O O . ALA B 1 241 ? -19.625 -1.103 2.037 1 80.81 241 ALA B O 1
ATOM 4195 N N . LEU B 1 242 ? -18.359 -0.529 0.3 1 81.94 242 LEU B N 1
ATOM 4196 C CA . LEU B 1 242 ? -18.453 0.887 0.642 1 81.94 242 LEU B CA 1
ATOM 4197 C C . LEU B 1 242 ? -19.906 1.369 0.582 1 81.94 242 LEU B C 1
ATOM 4199 O O . LEU B 1 242 ? -20.359 2.078 1.479 1 81.94 242 LEU B O 1
ATOM 4203 N N . ALA B 1 243 ? -20.547 0.978 -0.43 1 83.75 243 ALA B N 1
ATOM 4204 C CA . ALA B 1 243 ? -21.953 1.384 -0.58 1 83.75 243 ALA B CA 1
ATOM 4205 C C . ALA B 1 243 ? -22.797 0.88 0.587 1 83.75 243 ALA B C 1
ATOM 4207 O O . ALA B 1 243 ? -23.656 1.599 1.087 1 83.75 243 ALA B O 1
ATOM 4208 N N . ASP B 1 244 ? -22.547 -0.316 0.994 1 84.75 244 ASP B N 1
ATOM 4209 C CA . ASP B 1 244 ? -23.281 -0.882 2.121 1 84.75 244 ASP B CA 1
ATOM 4210 C C . ASP B 1 244 ? -23.094 -0.044 3.381 1 84.75 244 ASP B C 1
ATOM 4212 O O . ASP B 1 244 ? -24.062 0.272 4.078 1 84.75 244 ASP B O 1
ATOM 4216 N N . VAL B 1 245 ? -21.891 0.311 3.568 1 82.38 245 VAL B N 1
ATOM 4217 C CA . VAL B 1 245 ? -21.562 1.045 4.785 1 82.38 245 VAL B CA 1
ATOM 4218 C C . VAL B 1 245 ? -22.125 2.463 4.703 1 82.38 245 VAL B C 1
ATOM 4220 O O . VAL B 1 245 ? -22.641 2.99 5.688 1 82.38 245 VAL B O 1
ATOM 4223 N N . MET B 1 246 ? -22.062 3.061 3.602 1 83.88 246 MET B N 1
ATOM 4224 C CA . MET B 1 246 ? -22.531 4.434 3.434 1 83.88 246 MET B CA 1
ATOM 4225 C C . MET B 1 246 ? -24.047 4.5 3.557 1 83.88 246 MET B C 1
ATOM 4227 O O . MET B 1 246 ? -24.578 5.414 4.188 1 83.88 246 MET B O 1
ATOM 4231 N N . VAL B 1 247 ? -24.672 3.559 3.008 1 84.62 247 VAL B N 1
ATOM 4232 C CA . VAL B 1 247 ? -26.141 3.527 3.07 1 84.62 247 VAL B CA 1
ATOM 4233 C C . VAL B 1 247 ? -26.594 3.348 4.52 1 84.62 247 VAL B C 1
ATOM 4235 O O . VAL B 1 247 ? -27.578 3.936 4.941 1 84.62 247 VAL B O 1
ATOM 4238 N N . GLN B 1 248 ? -25.828 2.586 5.219 1 81.88 248 GLN B N 1
ATOM 4239 C CA . GLN B 1 248 ? -26.188 2.303 6.605 1 81.88 248 GLN B CA 1
ATOM 4240 C C . GLN B 1 248 ? -25.906 3.506 7.5 1 81.88 248 GLN B C 1
ATOM 4242 O O . GLN B 1 248 ? -26.578 3.691 8.523 1 81.88 248 GLN B O 1
ATOM 4247 N N . ASN B 1 249 ? -24.969 4.336 7.059 1 77.81 249 ASN B N 1
ATOM 4248 C CA . ASN B 1 249 ? -24.484 5.324 8.016 1 77.81 249 ASN B CA 1
ATOM 4249 C C . ASN B 1 249 ? -24.75 6.75 7.539 1 77.81 249 ASN B C 1
ATOM 4251 O O . ASN B 1 249 ? -24.578 7.707 8.289 1 77.81 249 ASN B O 1
ATOM 4255 N N . MET B 1 250 ? -25.156 6.906 6.254 1 74.06 250 MET B N 1
ATOM 4256 C CA . MET B 1 250 ? -25.391 8.242 5.707 1 74.06 250 MET B CA 1
ATOM 4257 C C . MET B 1 250 ? -26.875 8.477 5.488 1 74.06 250 MET B C 1
ATOM 4259 O O . MET B 1 250 ? -27.281 8.992 4.441 1 74.06 250 MET B O 1
ATOM 4263 N N . GLY B 1 251 ? -27.641 8.219 6.387 1 70.31 251 GLY B N 1
ATOM 4264 C CA . GLY B 1 251 ? -29.094 8.164 6.348 1 70.31 251 GLY B CA 1
ATOM 4265 C C . GLY B 1 251 ? -29.703 9.336 5.609 1 70.31 251 GLY B C 1
ATOM 4266 O O . GLY B 1 251 ? -30.422 9.148 4.625 1 70.31 251 GLY B O 1
ATOM 4267 N N . SER B 1 252 ? -29.391 10.555 5.996 1 74.06 252 SER B N 1
ATOM 4268 C CA . SER B 1 252 ? -30.094 11.703 5.434 1 74.06 252 SER B CA 1
ATOM 4269 C C . SER B 1 252 ? -29.828 11.836 3.938 1 74.06 252 SER B C 1
ATOM 4271 O O . SER B 1 252 ? -30.75 12.047 3.154 1 74.06 252 SER B O 1
ATOM 4273 N N . LYS B 1 253 ? -28.672 11.68 3.492 1 78.69 253 LYS B N 1
ATOM 4274 C CA . LYS B 1 253 ? -28.312 11.797 2.082 1 78.69 253 LYS B CA 1
ATOM 4275 C C . LYS B 1 253 ? -28.906 10.656 1.265 1 78.69 253 LYS B C 1
ATOM 4277 O O . LYS B 1 253 ? -29.328 10.859 0.12 1 78.69 253 LYS B O 1
ATOM 4282 N N . VAL B 1 254 ? -28.938 9.578 1.891 1 82.81 254 VAL B N 1
ATOM 4283 C CA . VAL B 1 254 ? -29.484 8.406 1.222 1 82.81 254 VAL B CA 1
ATOM 4284 C C . VAL B 1 254 ? -31 8.57 1.056 1 82.81 254 VAL B C 1
ATOM 4286 O O . VAL B 1 254 ? -31.562 8.172 0.034 1 82.81 254 VAL B O 1
ATOM 4289 N N . ASP B 1 255 ? -31.531 9.188 2.074 1 81.12 255 ASP B N 1
ATOM 4290 C CA . ASP B 1 255 ? -32.969 9.398 2.025 1 81.12 255 ASP B CA 1
ATOM 4291 C C . ASP B 1 255 ? -33.344 10.32 0.875 1 81.12 255 ASP B C 1
ATOM 4293 O O . ASP B 1 255 ? -34.406 10.133 0.24 1 81.12 255 ASP B O 1
ATOM 4297 N N . ILE B 1 256 ? -32.594 11.227 0.606 1 82.19 256 ILE B N 1
ATOM 4298 C CA . ILE B 1 256 ? -32.875 12.203 -0.442 1 82.19 256 ILE B CA 1
ATOM 4299 C C . ILE B 1 256 ? -32.781 11.531 -1.811 1 82.19 256 ILE B C 1
ATOM 4301 O O . ILE B 1 256 ? -33.656 11.68 -2.646 1 82.19 256 ILE B O 1
ATOM 4305 N N . LEU B 1 257 ? -31.797 10.75 -2.117 1 86.94 257 LEU B N 1
ATOM 4306 C CA . LEU B 1 257 ? -31.531 10.148 -3.418 1 86.94 257 LEU B CA 1
ATOM 4307 C C . LEU B 1 257 ? -32.281 8.828 -3.576 1 86.94 257 LEU B C 1
ATOM 4309 O O . LEU B 1 257 ? -32.594 8.414 -4.695 1 86.94 257 LEU B O 1
ATOM 4313 N N . GLY B 1 258 ? -32.562 8.266 -2.471 1 89.12 258 GLY B N 1
ATOM 4314 C CA . GLY B 1 258 ? -32.938 6.852 -2.518 1 89.12 258 GLY B CA 1
ATOM 4315 C C . GLY B 1 258 ? -31.734 5.934 -2.592 1 89.12 258 GLY B C 1
ATOM 4316 O O . GLY B 1 258 ? -30.734 6.266 -3.234 1 89.12 258 GLY B O 1
ATOM 4317 N N . GLU B 1 259 ? -31.906 4.84 -1.98 1 88 259 GLU B N 1
ATOM 4318 C CA . GLU B 1 259 ? -30.781 3.914 -1.848 1 88 259 GLU B CA 1
ATOM 4319 C C . GLU B 1 259 ? -30.281 3.457 -3.215 1 88 259 GLU B C 1
ATOM 4321 O O . GLU B 1 259 ? -29.078 3.424 -3.457 1 88 259 GLU B O 1
ATOM 4326 N N . ALA B 1 260 ? -31.188 3.098 -4.066 1 87.25 260 ALA B N 1
ATOM 4327 C CA . ALA B 1 260 ? -30.812 2.574 -5.375 1 87.25 260 ALA B CA 1
ATOM 4328 C C . ALA B 1 260 ? -29.984 3.598 -6.156 1 87.25 260 ALA B C 1
ATOM 4330 O O . ALA B 1 260 ? -28.953 3.264 -6.727 1 87.25 260 ALA B O 1
ATOM 4331 N N . HIS B 1 261 ? -30.469 4.781 -6.152 1 87.88 261 HIS B N 1
ATOM 4332 C CA . HIS B 1 261 ? -29.766 5.836 -6.875 1 87.88 261 HIS B CA 1
ATOM 4333 C C . HIS B 1 261 ? -28.438 6.176 -6.203 1 87.88 261 HIS B C 1
ATOM 4335 O O . HIS B 1 261 ? -27.453 6.461 -6.883 1 87.88 261 HIS B O 1
ATOM 4341 N N . TYR B 1 262 ? -28.469 6.215 -4.957 1 88.19 262 TYR B N 1
ATOM 4342 C CA . TYR B 1 262 ? -27.25 6.449 -4.191 1 88.19 262 TYR B CA 1
ATOM 4343 C C . TYR B 1 262 ? -26.172 5.441 -4.57 1 88.19 262 TYR B C 1
ATOM 4345 O O . TYR B 1 262 ? -25.031 5.82 -4.848 1 88.19 262 TYR B O 1
ATOM 4353 N N . ARG B 1 263 ? -26.5 4.227 -4.66 1 86.31 263 ARG B N 1
ATOM 4354 C CA . ARG B 1 263 ? -25.578 3.158 -5.016 1 86.31 263 ARG B CA 1
ATOM 4355 C C . ARG B 1 263 ? -25.109 3.299 -6.461 1 86.31 263 ARG B C 1
ATOM 4357 O O . ARG B 1 263 ? -23.938 3.041 -6.766 1 86.31 263 ARG B O 1
ATOM 4364 N N . GLU B 1 264 ? -25.969 3.652 -7.289 1 84.81 264 GLU B N 1
ATOM 4365 C CA . GLU B 1 264 ? -25.625 3.846 -8.695 1 84.81 264 GLU B CA 1
ATOM 4366 C C . GLU B 1 264 ? -24.547 4.918 -8.852 1 84.81 264 GLU B C 1
ATOM 4368 O O . GLU B 1 264 ? -23.609 4.75 -9.633 1 84.81 264 GLU B O 1
ATOM 4373 N N . VAL B 1 265 ? -24.734 5.98 -8.141 1 85.25 265 VAL B N 1
ATOM 4374 C CA . VAL B 1 265 ? -23.766 7.078 -8.211 1 85.25 265 VAL B CA 1
ATOM 4375 C C . VAL B 1 265 ? -22.406 6.602 -7.711 1 85.25 265 VAL B C 1
ATOM 4377 O O . VAL B 1 265 ? -21.375 6.895 -8.328 1 85.25 265 VAL B O 1
ATOM 4380 N N . LEU B 1 266 ? -22.406 5.848 -6.652 1 83.25 266 LEU B N 1
ATOM 4381 C CA . LEU B 1 266 ? -21.172 5.34 -6.062 1 83.25 266 LEU B CA 1
ATOM 4382 C C . LEU B 1 266 ? -20.438 4.434 -7.043 1 83.25 266 LEU B C 1
ATOM 4384 O O . LEU B 1 266 ? -19.219 4.543 -7.199 1 83.25 266 LEU B O 1
ATOM 4388 N N . PHE B 1 267 ? -21.094 3.648 -7.781 1 79.44 267 PHE B N 1
ATOM 4389 C CA . PHE B 1 267 ? -20.484 2.643 -8.633 1 79.44 267 PHE B CA 1
ATOM 4390 C C . PHE B 1 267 ? -20 3.26 -9.945 1 79.44 267 PHE B C 1
ATOM 4392 O O . PHE B 1 267 ? -18.984 2.842 -10.5 1 79.44 267 PHE B O 1
ATOM 4399 N N . LYS B 1 268 ? -20.656 4.203 -10.414 1 77.12 268 LYS B N 1
ATOM 4400 C CA . LYS B 1 268 ? -20.297 4.859 -11.664 1 77.12 268 LYS B CA 1
ATOM 4401 C C . LYS B 1 268 ? -18.938 5.535 -11.555 1 77.12 268 LYS B C 1
ATOM 4403 O O . LYS B 1 268 ? -18.172 5.559 -12.516 1 77.12 268 LYS B O 1
ATOM 4408 N N . VAL B 1 269 ? -18.594 6 -10.477 1 74.88 269 VAL B N 1
ATOM 4409 C CA . VAL B 1 269 ? -17.359 6.75 -10.289 1 74.88 269 VAL B CA 1
ATOM 4410 C C . VAL B 1 269 ? -16.172 5.785 -10.234 1 74.88 269 VAL B C 1
ATOM 4412 O O . VAL B 1 269 ? -15.078 6.105 -10.711 1 74.88 269 VAL B O 1
ATOM 4415 N N . VAL B 1 270 ? -16.375 4.637 -9.727 1 67.25 270 VAL B N 1
ATOM 4416 C CA . VAL B 1 270 ? -15.297 3.664 -9.547 1 67.25 270 VAL B CA 1
ATOM 4417 C C . VAL B 1 270 ? -14.852 3.135 -10.914 1 67.25 270 VAL B C 1
ATOM 4419 O O . VAL B 1 270 ? -13.664 2.889 -11.125 1 67.25 270 VAL B O 1
ATOM 4422 N N . GLU B 1 271 ? -15.656 3.072 -11.844 1 62.94 271 GLU B N 1
ATOM 4423 C CA . GLU B 1 271 ? -15.383 2.457 -13.141 1 62.94 271 GLU B CA 1
ATOM 4424 C C . GLU B 1 271 ? -14.508 3.359 -14 1 62.94 271 GLU B C 1
ATOM 4426 O O . GLU B 1 271 ? -13.891 2.898 -14.969 1 62.94 271 GLU B O 1
ATOM 4431 N N . SER B 1 272 ? -14.203 4.434 -13.609 1 56.47 272 SER B N 1
ATOM 4432 C CA . SER B 1 272 ? -13.469 5.352 -14.477 1 56.47 272 SER B CA 1
ATOM 4433 C C . SER B 1 272 ? -11.984 5.363 -14.133 1 56.47 272 SER B C 1
ATOM 4435 O O . SER B 1 272 ? -11.195 6.047 -14.789 1 56.47 272 SER B O 1
ATOM 4437 N N . GLY B 1 273 ? -11.586 4.492 -13.359 1 57.84 273 GLY B N 1
ATOM 4438 C CA . GLY B 1 273 ? -10.18 4.586 -12.984 1 57.84 273 GLY B CA 1
ATOM 4439 C C . GLY B 1 273 ? -9.297 3.613 -13.75 1 57.84 273 GLY B C 1
ATOM 4440 O O . GLY B 1 273 ? -9.766 2.936 -14.664 1 57.84 273 GLY B O 1
ATOM 4441 N N . PHE B 1 274 ? -8.008 3.725 -13.57 1 61.09 274 PHE B N 1
ATOM 4442 C CA . PHE B 1 274 ? -6.965 2.928 -14.203 1 61.09 274 PHE B CA 1
ATOM 4443 C C . PHE B 1 274 ? -7.141 1.449 -13.875 1 61.09 274 PHE B C 1
ATOM 4445 O O . PHE B 1 274 ? -6.891 0.588 -14.719 1 61.09 274 PHE B O 1
ATOM 4452 N N . ALA B 1 275 ? -7.664 1.229 -12.766 1 69.81 275 ALA B N 1
ATOM 4453 C CA . ALA B 1 275 ? -7.793 -0.157 -12.328 1 69.81 275 ALA B CA 1
ATOM 4454 C C . ALA B 1 275 ? -8.906 -0.875 -13.086 1 69.81 275 ALA B C 1
ATOM 4456 O O . ALA B 1 275 ? -9.969 -0.299 -13.336 1 69.81 275 ALA B O 1
ATOM 4457 N N . SER B 1 276 ? -8.5 -2.029 -13.57 1 71.75 276 SER B N 1
ATOM 4458 C CA . SER B 1 276 ? -9.422 -2.775 -14.422 1 71.75 276 SER B CA 1
ATOM 4459 C C . SER B 1 276 ? -9.477 -4.246 -14.016 1 71.75 276 SER B C 1
ATOM 4461 O O . SER B 1 276 ? -8.57 -4.746 -13.344 1 71.75 276 SER B O 1
ATOM 4463 N N . ILE B 1 277 ? -10.602 -4.785 -14.328 1 71.25 277 ILE B N 1
ATOM 4464 C CA . ILE B 1 277 ? -10.82 -6.203 -14.078 1 71.25 277 ILE B CA 1
ATOM 4465 C C . ILE B 1 277 ? -11.039 -6.934 -15.406 1 71.25 277 ILE B C 1
ATOM 4467 O O . ILE B 1 277 ? -11.805 -6.473 -16.25 1 71.25 277 ILE B O 1
ATOM 4471 N N . TYR B 1 278 ? -10.289 -7.992 -15.539 1 73.62 278 TYR B N 1
ATOM 4472 C CA . TYR B 1 278 ? -10.383 -8.812 -16.734 1 73.62 278 TYR B CA 1
ATOM 4473 C C . TYR B 1 278 ? -10.828 -10.227 -16.406 1 73.62 278 TYR B C 1
ATOM 4475 O O . TYR B 1 278 ? -10.438 -10.781 -15.367 1 73.62 278 TYR B O 1
ATOM 4483 N N . THR B 1 279 ? -11.781 -10.75 -17.219 1 72.19 279 THR B N 1
ATOM 4484 C CA . THR B 1 279 ? -12.219 -12.133 -17.094 1 72.19 279 THR B CA 1
ATOM 4485 C C . THR B 1 279 ? -12.023 -12.891 -18.406 1 72.19 279 THR B C 1
ATOM 4487 O O . THR B 1 279 ? -11.688 -12.289 -19.422 1 72.19 279 THR B O 1
ATOM 4490 N N . SER B 1 280 ? -11.969 -14.234 -18.25 1 66 280 SER B N 1
ATOM 4491 C CA . SER B 1 280 ? -11.875 -15.062 -19.453 1 66 280 SER B CA 1
ATOM 4492 C C . SER B 1 280 ? -12.938 -14.68 -20.469 1 66 280 SER B C 1
ATOM 4494 O O . SER B 1 280 ? -12.773 -14.93 -21.672 1 66 280 SER B O 1
ATOM 4496 N N . GLN B 1 281 ? -14.109 -14.32 -20.094 1 56 281 GLN B N 1
ATOM 4497 C CA . GLN B 1 281 ? -15.203 -14.062 -21.031 1 56 281 GLN B CA 1
ATOM 4498 C C . GLN B 1 281 ? -15.125 -12.648 -21.594 1 56 281 GLN B C 1
ATOM 4500 O O . GLN B 1 281 ? -15.531 -12.398 -22.734 1 56 281 GLN B O 1
ATOM 4505 N N . SER B 1 282 ? -14.969 -11.562 -20.75 1 51.69 282 SER B N 1
ATOM 4506 C CA . SER B 1 282 ? -14.977 -10.188 -21.234 1 51.69 282 SER B CA 1
ATOM 4507 C C . SER B 1 282 ? -14.023 -9.312 -20.422 1 51.69 282 SER B C 1
ATOM 4509 O O . SER B 1 282 ? -13.734 -9.609 -19.266 1 51.69 282 SER B O 1
ATOM 4511 N N . SER B 1 283 ? -13.219 -8.578 -21.156 1 51.97 283 SER B N 1
ATOM 4512 C CA . SER B 1 283 ? -12.281 -7.602 -20.609 1 51.97 283 SER B CA 1
ATOM 4513 C C . SER B 1 283 ? -12.953 -6.711 -19.578 1 51.97 283 SER B C 1
ATOM 4515 O O . SER B 1 283 ? -12.281 -6.086 -18.75 1 51.97 283 SER B O 1
ATOM 4517 N N . SER B 1 284 ? -14.234 -6.434 -19.844 1 49.31 284 SER B N 1
ATOM 4518 C CA . SER B 1 284 ? -14.883 -5.461 -18.969 1 49.31 284 SER B CA 1
ATOM 4519 C C . SER B 1 284 ? -16 -6.105 -18.156 1 49.31 284 SER B C 1
ATOM 4521 O O . SER B 1 284 ? -16.812 -6.867 -18.703 1 49.31 284 SER B O 1
ATOM 4523 N N . LEU B 1 285 ? -15.688 -6.457 -16.922 1 46.22 285 LEU B N 1
ATOM 4524 C CA . LEU B 1 285 ? -16.844 -6.891 -16.141 1 46.22 285 LEU B CA 1
ATOM 4525 C C . LEU B 1 285 ? -18.094 -6.125 -16.547 1 46.22 285 LEU B C 1
ATOM 4527 O O . LEU B 1 285 ? -18.141 -4.898 -16.422 1 46.22 285 LEU B O 1
ATOM 4531 N N . ASP B 1 286 ? -18.766 -6.41 -17.516 1 43.88 286 ASP B N 1
ATOM 4532 C CA . ASP B 1 286 ? -20.094 -5.895 -17.828 1 43.88 286 ASP B CA 1
ATOM 4533 C C . ASP B 1 286 ? -20.844 -5.527 -16.547 1 43.88 286 ASP B C 1
ATOM 4535 O O . ASP B 1 286 ? -20.562 -6.074 -15.477 1 43.88 286 ASP B O 1
ATOM 4539 N N . THR B 1 287 ? -21.594 -4.367 -16.406 1 42.41 287 THR B N 1
ATOM 4540 C CA . THR B 1 287 ? -22.453 -3.588 -15.523 1 42.41 287 THR B CA 1
ATOM 4541 C C . THR B 1 287 ? -23.281 -4.504 -14.625 1 42.41 287 THR B C 1
ATOM 4543 O O . THR B 1 287 ? -23.969 -4.031 -13.719 1 42.41 287 THR B O 1
ATOM 4546 N N . LYS B 1 288 ? -24.125 -5.57 -14.844 1 48.03 288 LYS B N 1
ATOM 4547 C CA . LYS B 1 288 ? -24.906 -5.906 -13.664 1 48.03 288 LYS B CA 1
ATOM 4548 C C . LYS B 1 288 ? -24.031 -6.504 -12.57 1 48.03 288 LYS B C 1
ATOM 4550 O O . LYS B 1 288 ? -23.922 -7.727 -12.453 1 48.03 288 LYS B O 1
ATOM 4555 N N . ARG B 1 289 ? -22.969 -5.75 -12.203 1 53.69 289 ARG B N 1
ATOM 4556 C CA . ARG B 1 289 ? -21.844 -6.23 -11.398 1 53.69 289 ARG B CA 1
ATOM 4557 C C . ARG B 1 289 ? -22.344 -6.805 -10.07 1 53.69 289 ARG B C 1
ATOM 4559 O O . ARG B 1 289 ? -23.172 -6.188 -9.391 1 53.69 289 ARG B O 1
ATOM 4566 N N . ASP B 1 290 ? -22.125 -7.988 -9.969 1 64.62 290 ASP B N 1
ATOM 4567 C CA . ASP B 1 290 ? -22.25 -8.609 -8.656 1 64.62 290 ASP B CA 1
ATOM 4568 C C . ASP B 1 290 ? -21.359 -7.91 -7.633 1 64.62 290 ASP B C 1
ATOM 4570 O O . ASP B 1 290 ? -20.125 -7.992 -7.711 1 64.62 290 ASP B O 1
ATOM 4574 N N . LEU B 1 291 ? -22.016 -7.145 -6.844 1 69.88 291 LEU B N 1
ATOM 4575 C CA . LEU B 1 291 ? -21.344 -6.297 -5.863 1 69.88 291 LEU B CA 1
ATOM 4576 C C . LEU B 1 291 ? -20.688 -7.141 -4.77 1 69.88 291 LEU B C 1
ATOM 4578 O O . LEU B 1 291 ? -19.984 -6.609 -3.906 1 69.88 291 LEU B O 1
ATOM 4582 N N . ASN B 1 292 ? -20.828 -8.43 -4.961 1 72.5 292 ASN B N 1
ATOM 4583 C CA . ASN B 1 292 ? -20.203 -9.328 -3.998 1 72.5 292 ASN B CA 1
ATOM 4584 C C . ASN B 1 292 ? -18.844 -9.828 -4.496 1 72.5 292 ASN B C 1
ATOM 4586 O O . ASN B 1 292 ? -18.141 -10.539 -3.781 1 72.5 292 ASN B O 1
ATOM 4590 N N . THR B 1 293 ? -18.531 -9.352 -5.617 1 78.62 293 THR B N 1
ATOM 4591 C CA . THR B 1 293 ? -17.219 -9.664 -6.164 1 78.62 293 THR B CA 1
ATOM 4592 C C . THR B 1 293 ? -16.234 -8.539 -5.891 1 78.62 293 THR B C 1
ATOM 4594 O O . THR B 1 293 ? -16.641 -7.402 -5.617 1 78.62 293 THR B O 1
ATOM 4597 N N . PRO B 1 294 ? -15 -8.875 -5.922 1 83.06 294 PRO B N 1
ATOM 4598 C CA . PRO B 1 294 ? -14.016 -7.832 -5.648 1 83.06 294 PRO B CA 1
ATOM 4599 C C . PRO B 1 294 ? -14.094 -6.672 -6.637 1 83.06 294 PRO B C 1
ATOM 4601 O O . PRO B 1 294 ? -14.438 -6.871 -7.805 1 83.06 294 PRO B O 1
ATOM 4604 N N . GLY B 1 295 ? -13.867 -5.496 -6.152 1 81.19 295 GLY B N 1
ATOM 4605 C CA . GLY B 1 295 ? -13.781 -4.281 -6.949 1 81.19 295 GLY B CA 1
ATOM 4606 C C . GLY B 1 295 ? -12.422 -3.615 -6.875 1 81.19 295 GLY B C 1
ATOM 4607 O O . GLY B 1 295 ? -11.562 -4.031 -6.098 1 81.19 295 GLY B O 1
ATOM 4608 N N . VAL B 1 296 ? -12.219 -2.674 -7.789 1 86.12 296 VAL B N 1
ATOM 4609 C CA . VAL B 1 296 ? -10.961 -1.934 -7.801 1 86.12 296 VAL B CA 1
ATOM 4610 C C . VAL B 1 296 ? -11.242 -0.434 -7.805 1 86.12 296 VAL B C 1
ATOM 4612 O O . VAL B 1 296 ? -12.195 0.024 -8.445 1 86.12 296 VAL B O 1
ATOM 4615 N N . GLU B 1 297 ? -10.477 0.281 -7.07 1 86.56 297 GLU B N 1
ATOM 4616 C CA . GLU B 1 297 ? -10.539 1.738 -7.117 1 86.56 297 GLU B CA 1
ATOM 4617 C C . GLU B 1 297 ? -9.141 2.348 -7.121 1 86.56 297 GLU B C 1
ATOM 4619 O O . GLU B 1 297 ? -8.18 1.712 -6.68 1 86.56 297 GLU B O 1
ATOM 4624 N N . GLU B 1 298 ? -9.07 3.541 -7.641 1 89.06 298 GLU B N 1
ATOM 4625 C CA . GLU B 1 298 ? -7.809 4.27 -7.688 1 89.06 298 GLU B CA 1
ATOM 4626 C C . GLU B 1 298 ? -7.938 5.645 -7.035 1 89.06 298 GLU B C 1
ATOM 4628 O O . GLU B 1 298 ? -8.906 6.367 -7.285 1 89.06 298 GLU B O 1
ATOM 4633 N N . ASN B 1 299 ? -6.969 5.93 -6.25 1 92 299 ASN B N 1
ATOM 4634 C CA . ASN B 1 299 ? -6.914 7.254 -5.641 1 92 299 ASN B CA 1
ATOM 4635 C C . ASN B 1 299 ? -5.559 7.918 -5.859 1 92 299 ASN B C 1
ATOM 4637 O O . ASN B 1 299 ? -4.555 7.234 -6.066 1 92 299 ASN B O 1
ATOM 4641 N N . ILE B 1 300 ? -5.625 9.195 -5.914 1 92.81 300 ILE B N 1
ATOM 4642 C CA . ILE B 1 300 ? -4.441 10.031 -6.074 1 92.81 300 ILE B CA 1
ATOM 4643 C C . ILE B 1 300 ? -4.363 11.039 -4.926 1 92.81 300 ILE B C 1
ATOM 4645 O O . ILE B 1 300 ? -5.371 11.633 -4.551 1 92.81 300 ILE B O 1
ATOM 4649 N N . ALA B 1 301 ? -3.215 11.148 -4.391 1 95.94 301 ALA B N 1
ATOM 4650 C CA . ALA B 1 301 ? -3.029 12.078 -3.281 1 95.94 301 ALA B CA 1
ATOM 4651 C C . ALA B 1 301 ? -1.592 12.594 -3.23 1 95.94 301 ALA B C 1
ATOM 4653 O O . ALA B 1 301 ? -0.786 12.289 -4.113 1 95.94 301 ALA B O 1
ATOM 4654 N N . TYR B 1 302 ? -1.385 13.461 -2.275 1 96.56 302 TYR B N 1
ATOM 4655 C CA . TYR B 1 302 ? -0.079 14.086 -2.088 1 96.56 302 TYR B CA 1
ATOM 4656 C C . TYR B 1 302 ? 0.497 13.742 -0.719 1 96.56 302 TYR B C 1
ATOM 4658 O O . TYR B 1 302 ? -0.241 13.625 0.261 1 96.56 302 TYR B O 1
ATOM 4666 N N . VAL B 1 303 ? 1.761 13.516 -0.699 1 97.12 303 VAL B N 1
ATOM 4667 C CA . VAL B 1 303 ? 2.541 13.609 0.531 1 97.12 303 VAL B CA 1
ATOM 4668 C C . VAL B 1 303 ? 3.309 14.93 0.558 1 97.12 303 VAL B C 1
ATOM 4670 O O . VAL B 1 303 ? 3.93 15.312 -0.436 1 97.12 303 VAL B O 1
ATOM 4673 N N . VAL B 1 304 ? 3.268 15.633 1.686 1 96.81 304 VAL B N 1
ATOM 4674 C CA . VAL B 1 304 ? 3.965 16.906 1.761 1 96.81 304 VAL B CA 1
ATOM 4675 C C . VAL B 1 304 ? 4.871 16.938 2.988 1 96.81 304 VAL B C 1
ATOM 4677 O O . VAL B 1 304 ? 4.492 16.453 4.059 1 96.81 304 VAL B O 1
ATOM 4680 N N . LEU B 1 305 ? 6.062 17.344 2.809 1 96.69 305 LEU B N 1
ATOM 4681 C CA . LEU B 1 305 ? 7.012 17.688 3.865 1 96.69 305 LEU B CA 1
ATOM 4682 C C . LEU B 1 305 ? 7.262 19.188 3.922 1 96.69 305 LEU B C 1
ATOM 4684 O O . LEU B 1 305 ? 7.355 19.844 2.883 1 96.69 305 LEU B O 1
ATOM 4688 N N . ALA B 1 306 ? 7.301 19.688 5.082 1 97.56 306 ALA B N 1
ATOM 4689 C CA . ALA B 1 306 ? 7.629 21.109 5.262 1 97.56 306 ALA B CA 1
ATOM 4690 C C . ALA B 1 306 ? 8.344 21.328 6.59 1 97.56 306 ALA B C 1
ATOM 4692 O O . ALA B 1 306 ? 8.219 20.531 7.516 1 97.56 306 ALA B O 1
ATOM 4693 N N . THR B 1 307 ? 9.094 22.391 6.629 1 97.62 307 THR B N 1
ATOM 4694 C CA . THR B 1 307 ? 9.875 22.719 7.816 1 97.62 307 THR B CA 1
ATOM 4695 C C . THR B 1 307 ? 9.461 24.062 8.391 1 97.62 307 THR B C 1
ATOM 4697 O O . THR B 1 307 ? 9.195 25.016 7.641 1 97.62 307 THR B O 1
ATOM 4700 N N . LYS B 1 308 ? 9.273 24.109 9.672 1 98.38 308 LYS B N 1
ATOM 4701 C CA . LYS B 1 308 ? 9.078 25.406 10.312 1 98.38 308 LYS B CA 1
ATOM 4702 C C . LYS B 1 308 ? 10.359 26.219 10.281 1 98.38 308 LYS B C 1
ATOM 4704 O O . LYS B 1 308 ? 11.422 25.75 10.688 1 98.38 308 LYS B O 1
#

pLDDT: mean 87.02, std 13.93, range [36.66, 98.94]

Nearest PDB structures (foldseek):
  3mgg-assembly1_A  TM=6.573E-01  e=7.235E-14  Methanosarcina mazei
  4obx-assembly2_C  TM=7.156E-01  e=1.840E-11  Saccharomyces cerevisiae S288C
  3bus-assembly2_B  TM=5.935E-01  e=6.173E-13  Lentzea aerocolonigenes
  5f8e-assembly2_C  TM=7.152E-01  e=1.287E-08  Mycobacterium tuberculosis H37Rv
  4htf-assembly1_A  TM=6.309E-01  e=6.956E-10  Escherichia coli O157:H7

InterPro domains:
  IPR013216 Methyltransferase type 11 [PF08241] (54-162)
  IPR029063 S-adenosyl-L-methionine-dependent methyltransferase superfamily [G3DSA:3.40.50.150] (12-236)
  IPR029063 S-adenosyl-L-methionine-dependent methyltransferase superfamily [SSF53335] (37-230)

Solvent-accessible surface area (backbone atoms only — not comparable to full-atom values): 31220 Å² total; per-residue (Å²): 112,69,65,62,48,50,50,53,38,49,49,47,41,34,73,74,47,43,47,73,56,53,48,54,53,43,53,31,39,50,24,54,40,39,62,60,52,52,52,49,59,70,69,50,63,56,88,77,46,57,49,24,36,36,21,36,39,27,52,67,30,60,57,54,51,52,49,45,70,69,49,37,84,84,38,71,53,88,31,41,37,33,37,40,19,22,74,46,64,69,34,45,52,46,29,53,56,48,29,66,34,67,68,34,37,88,47,44,88,34,49,43,71,43,79,35,55,58,40,58,43,74,93,56,51,70,50,64,25,46,32,42,34,22,68,68,20,46,49,53,36,95,53,32,65,47,12,53,42,32,53,47,44,25,28,18,89,67,12,38,38,41,34,28,38,36,28,60,83,7,38,68,38,46,37,50,31,52,50,52,51,51,37,47,69,49,33,76,63,54,49,90,51,83,79,53,75,75,88,73,57,56,40,78,58,39,30,51,47,70,67,56,50,44,54,51,44,42,71,59,58,36,38,82,39,38,33,35,39,40,41,40,44,42,44,33,42,32,48,35,50,61,51,55,49,43,57,72,56,39,50,72,62,30,64,56,47,30,63,70,52,44,44,50,56,57,52,59,47,40,70,72,39,86,34,44,49,33,41,82,88,40,66,55,73,65,74,91,59,62,43,75,36,55,30,51,38,37,38,32,32,34,34,35,38,30,27,66,114,70,66,63,48,50,49,52,40,47,49,48,42,34,73,74,48,44,46,73,56,53,48,54,55,44,52,31,39,49,24,54,39,39,62,63,51,52,53,50,60,71,69,49,62,56,88,77,46,57,49,26,36,35,22,36,39,26,54,68,28,61,58,52,52,51,49,44,69,70,47,38,84,84,36,71,52,88,32,40,38,33,39,40,21,22,75,46,63,68,35,45,51,48,29,52,55,49,30,66,33,66,68,36,37,90,46,44,88,34,50,43,72,42,78,35,54,57,40,57,43,75,92,57,51,69,50,63,26,46,30,43,33,22,68,66,18,46,49,53,37,95,54,32,66,47,12,53,42,32,52,45,45,25,27,19,90,66,11,38,39,40,33,28,37,36,28,60,82,8,40,69,38,46,36,50,29,51,50,51,53,51,37,48,68,49,33,75,63,56,48,89,51,83,80,55,73,77,90,72,56,54,40,78,57,40,30,50,46,71,66,56,50,44,54,52,45,42,73,59,57,36,39,81,39,37,34,35,39,40,40,39,45,40,44,33,43,32,48,35,49,60,52,53,49,43,58,73,56,38,49,72,62,30,64,54,47,30,61,69,52,45,46,51,54,55,53,60,48,39,68,72,38,87,35,42,47,35,41,80,87,39,67,56,74,64,78,90,60,62,43,74,36,54,29,51,38,37,36,32,32,32,34,35,38,31,27,66

Sequence (616 aa):
MKQASKAAGMIAMYEEHFETILARWVTDAVNAAQTKIQDALQAHDSDSAPFTVLDVGCGLGSMALEFAERFLPATDPSHVRMIASDNWQDMLTRVQERLETPRYARFASQIETKVMDGQTLEPLGDDSVNVVMSSFGISIFPDQDKGWGSAHRVLKPNGLLVATAWDPQSTTIKRNDALAIANHQASPVGGEDPSASPLVLPSTKTSTTPEQLIKRLEGFGFRDVLVFRTAHSAILPRAGALADVMVQNMGSKVDILGEAHYREVLFKVVESGFASIYTSQSSSLDTKRDLNTPGVEENIAYVVLATKMKQASKAAGMIAMYEEHFETILARWVTDAVNAAQTKIQDALQAHDSDSAPFTVLDVGCGLGSMALEFAERFLPATDPSHVRMIASDNWQDMLTRVQERLETPRYARFASQIETKVMDGQTLEPLGDDSVNVVMSSFGISIFPDQDKGWGSAHRVLKPNGLLVATAWDPQSTTIKRNDALAIANHQASPVGGEDPSASPLVLPSTKTSTTPEQLIKRLEGFGFRDVLVFRTAHSAILPRAGALADVMVQNMGSKVDILGEAHYREVLFKVVESGFASIYTSQSSSLDTKRDLNTPGVEENIAYVVLATK

Secondary structure (DSSP, 8-state):
-HHHHHHHHHHHHIIIIIHHHHHHHHHHHHHHHHHHHHHHHHH--TTTS-EEEEEET-TTTHHHHHHHHHHSTTS-GGGEEEEEEES-HHHHHHHHHHHTSTTTGGGTTTEEEEE--TTT-TTSPTT-EEEEEESSSGGGSTTHHHHHHHHHHHEEEEEEEEEEEE-TTSHHHHHHHHHHHHHHHH-GGGTT-TTSPPP--THHHHB--HHHHHHHHHHTT-EEEEEEEEEEEEEES-TTHHHHHHHHH-HHHHHHH-HHHHHHHHHHHHTTSS-EEEESS-SS--SS--TTS-EEEEEEEEEEEEE-/-HHHHHHHHHHHHIIIIIHHHHHHHHHHHHHHHHHHHHHHHHH--TTTS-EEEEEET-TTTHHHHHHHHHHSTTS-GGGEEEEEEES-HHHHHHHHHHHTSTTTGGGTTTEEEEE--TTT-TTSPTT-EEEEEESSSGGGSTTHHHHHHHHHHHEEEEEEEEEEEE-TTSHHHHHHHHHHHHHHHH-GGGTT-TTS-----THHHHB--HHHHHHHHHHTT-EEEEEEEEEEEEEES-TTHHHHHHHHH-HHHHHHH-HHHHHHHHHHHHTTSS-EEEESS-SS--SS--TTS-EEEEEEEEEEEEE-

Radius of gyration: 25.13 Å; Cα contacts (8 Å, |Δi|>4): 1187; chains: 2; bounding box: 70×66×64 Å

Foldseek 3Di:
DLVVLLLVLVLLLCVQPVVQVLLVVLVVLCVVCVVVVQVLLVVDDLVPAAAEEEEFQCQLNSNVQVCCVRPVVVHPLVRYAYEYEDQDVVSVVNNQVVCPDPSNVVCNVRYDYDNDDLLARPVAAFQAHQEYEYELGLLQDPCSLSNLLNVNRRHHAFGKYKYKAFACLFLVQQLQQLLLVLLCVLDPVVPPPPPDPPRDRSCVRGHDDPVGVVVSNVVSPWPPKDKDKDKDKDKRQFQCRSLVSCVVRVPVSCVRNPSVRSSVSSNVSFVPDPDFDCDPVGRHPPPVDPRNHIGMGMTMMMIMMITD/DLVVLLLVLVLLLCVQPVVQVLLVVLVVLCVVCVVVVQVLLVPDDLVPAAAEEEEFQCQLNSNVQVCCVRPVVVHPLVRYAYEYEDQDVVSVVNNQVVCPDPSNVVCNVRYDYDNDDLLARPVAAFQAHQEYEYELGLLQDPCSLSNLLNRNRRHHAFGKYKYKAFACLFLVQQLQQLLLVLLCVLDPVVPPPPPDPPRDRSCVRGHDDPVGVVVSNVVSPWPPKDKDKDKDKDKRQFQCRSLVSCVVRVPVSCVSNPSVRSSVSSNVSFVPDPDFDCDPVGRHPPPVDPRNHIGMHMTMMMIMMITD

Organism: Pythium oligandrum (NCBI:txid41045)